Protein 3QCP (pdb70)

CATH classification: 3.40.30.10

Nearest PDB structures (foldseek):
  3qcp-assembly1_A  TM=1.002E+00  e=2.934E-68  Trypanosoma brucei
  3qd9-assembly2_B  TM=6.084E-01  e=2.570E-51  Trypanosoma brucei
  3qd9-assembly4_D  TM=6.142E-01  e=1.285E-50  Trypanosoma brucei
  3qd9-assembly3_C  TM=6.115E-01  e=1.629E-50  Trypanosoma brucei
  3qd9-assembly1_A  TM=6.079E-01  e=1.014E-50  Trypanosoma brucei

Structure (mmCIF, N/CA/C/O backbone):
data_3QCP
#
_entry.id   3QCP
#
_cell.length_a   112.373
_cell.length_b   61.399
_cell.length_c   74.655
_cell.angle_alpha   90.00
_cell.angle_beta   90.00
_cell.angle_gamma   90.00
#
_symmetry.space_group_name_H-M   'P 21 21 2'
#
loop_
_entity.id
_entity.type
_entity.pdbx_description
1 polymer 'QSOX from Trypanosoma brucei (TbQSOX)'
2 non-polymer 'FLAVIN-ADENINE DINUCLEOTIDE'
3 water water
#
loop_
_atom_site.group_PDB
_atom_site.id
_atom_site.type_symbol
_atom_site.label_atom_id
_atom_site.label_alt_id
_atom_site.label_comp_id
_atom_site.label_asym_id
_atom_site.label_entity_id
_atom_site.label_seq_id
_atom_site.pdbx_PDB_ins_code
_atom_site.Cartn_x
_atom_site.Cartn_y
_atom_site.Cartn_z
_atom_site.occupancy
_atom_site.B_iso_or_equiv
_atom_site.auth_seq_id
_atom_site.auth_comp_id
_atom_site.auth_asym_id
_atom_site.auth_atom_id
_atom_site.pdbx_PDB_model_num
ATOM 1 N N . PRO A 1 14 ? 30.068 -43.603 -4.687 1.00 87.53 29 PRO A N 1
ATOM 2 C CA . PRO A 1 14 ? 29.728 -42.176 -4.630 1.00 87.29 29 PRO A CA 1
ATOM 3 C C . PRO A 1 14 ? 29.919 -41.611 -3.225 1.00 79.45 29 PRO A C 1
ATOM 4 O O . PRO A 1 14 ? 28.993 -41.660 -2.408 1.00 75.17 29 PRO A O 1
ATOM 8 N N . ARG A 1 15 ? 31.115 -41.098 -2.948 1.00 67.62 30 ARG A N 1
ATOM 9 C CA . ARG A 1 15 ? 31.414 -40.502 -1.650 1.00 51.56 30 ARG A CA 1
ATOM 10 C C . ARG A 1 15 ? 31.231 -38.997 -1.707 1.00 39.78 30 ARG A C 1
ATOM 11 O O . ARG A 1 15 ? 31.716 -38.354 -2.631 1.00 42.96 30 ARG A O 1
ATOM 19 N N . PRO A 1 16 ? 30.528 -38.433 -0.719 1.00 35.23 31 PRO A N 1
ATOM 20 C CA . PRO A 1 16 ? 30.325 -36.981 -0.614 1.00 40.11 31 PRO A CA 1
ATOM 21 C C . PRO A 1 16 ? 31.613 -36.206 -0.308 1.00 50.58 31 PRO A C 1
ATOM 22 O O . PRO A 1 16 ? 31.809 -35.101 -0.832 1.00 44.84 31 PRO A O 1
ATOM 26 N N . GLY A 1 17 ? 32.490 -36.775 0.513 1.00 56.83 32 GLY A N 1
ATOM 27 C CA . GLY A 1 17 ? 33.739 -36.101 0.846 1.00 49.95 32 GLY A CA 1
ATOM 28 C C . GLY A 1 17 ? 33.543 -35.125 1.990 1.00 44.58 32 GLY A C 1
ATOM 29 O O . GLY A 1 17 ? 32.582 -35.229 2.736 1.00 53.35 32 GLY A O 1
ATOM 30 N N . LEU A 1 18 ? 34.477 -34.205 2.173 1.00 46.88 33 LEU A N 1
ATOM 31 C CA . LEU A 1 18 ? 34.362 -33.247 3.269 1.00 33.21 33 LEU A CA 1
ATOM 32 C C . LEU A 1 18 ? 33.771 -31.913 2.834 1.00 25.63 33 LEU A C 1
ATOM 33 O O . LEU A 1 18 ? 33.456 -31.074 3.668 1.00 41.13 33 LEU A O 1
ATOM 38 N N . PHE A 1 19 ? 33.692 -31.699 1.521 1.00 28.87 34 PHE A N 1
ATOM 39 C CA . PHE A 1 19 ? 33.171 -30.439 0.957 1.00 34.09 34 PHE A CA 1
ATOM 40 C C . PHE A 1 19 ? 31.769 -30.406 0.317 1.00 43.65 34 PHE A C 1
ATOM 41 O O . PHE A 1 19 ? 31.405 -29.412 -0.320 1.00 41.42 34 PHE A O 1
ATOM 49 N N . HIS A 1 20 ? 31.024 -31.506 0.421 1.00 41.60 35 HIS A N 1
ATOM 50 C CA . HIS A 1 20 ? 29.783 -31.657 -0.329 1.00 41.84 35 HIS A CA 1
ATOM 51 C C . HIS A 1 20 ? 28.782 -30.539 -0.070 1.00 40.01 35 HIS A C 1
ATOM 52 O O . HIS A 1 20 ? 28.003 -30.198 -0.941 1.00 37.85 35 HIS A O 1
ATOM 59 N N . LEU A 1 21 ? 28.805 -29.956 1.119 1.00 44.04 36 LEU A N 1
ATOM 60 C CA . LEU A 1 21 ? 27.896 -28.848 1.403 1.00 39.85 36 LEU A CA 1
ATOM 61 C C . LEU A 1 21 ? 28.524 -27.460 1.237 1.00 40.11 36 LEU A C 1
ATOM 62 O O . LEU A 1 21 ? 27.893 -26.453 1.543 1.00 44.20 36 LEU A O 1
ATOM 67 N N . ASP A 1 22 ? 29.771 -27.400 0.783 1.00 30.81 37 ASP A N 1
ATOM 68 C CA . ASP A 1 22 ? 30.493 -26.148 0.789 1.00 28.59 37 ASP A CA 1
ATOM 69 C C . ASP A 1 22 ? 30.710 -25.675 -0.648 1.00 36.07 37 ASP A C 1
ATOM 70 O O . ASP A 1 22 ? 31.607 -26.166 -1.367 1.00 36.70 37 ASP A O 1
ATOM 75 N N . SER A 1 23 ? 29.934 -24.671 -1.042 1.00 32.59 38 SER A N 1
ATOM 76 C CA . SER A 1 23 ? 29.929 -24.217 -2.424 1.00 33.26 38 SER A CA 1
ATOM 77 C C . SER A 1 23 ? 31.177 -23.394 -2.775 1.00 31.04 38 SER A C 1
ATOM 78 O O . SER A 1 23 ? 31.434 -23.115 -3.944 1.00 39.17 38 SER A O 1
ATOM 81 N N . SER A 1 24 ? 31.968 -23.042 -1.768 1.00 29.76 39 SER A N 1
ATOM 82 C CA . SER A 1 24 ? 33.206 -22.295 -1.997 1.00 31.41 39 SER A CA 1
ATOM 83 C C . SER A 1 24 ? 34.380 -23.155 -2.494 1.00 33.79 39 SER A C 1
ATOM 84 O O . SER A 1 24 ? 35.369 -22.615 -2.993 1.00 33.48 39 SER A O 1
ATOM 87 N N . VAL A 1 25 ? 34.268 -24.475 -2.334 1.00 29.01 40 VAL A N 1
ATOM 88 C CA . VAL A 1 25 ? 35.329 -25.420 -2.677 1.00 25.26 40 VAL A CA 1
ATOM 89 C C . VAL A 1 25 ? 34.930 -26.329 -3.851 1.00 37.68 40 VAL A C 1
ATOM 90 O O . VAL A 1 25 ? 33.868 -26.948 -3.853 1.00 33.06 40 VAL A O 1
ATOM 94 N N . VAL A 1 26 ? 35.780 -26.401 -4.862 1.00 31.74 41 VAL A N 1
ATOM 95 C CA . VAL A 1 26 ? 35.439 -27.194 -6.022 1.00 31.80 41 VAL A CA 1
ATOM 96 C C . VAL A 1 26 ? 35.932 -28.612 -5.812 1.00 31.67 41 VAL A C 1
ATOM 97 O O . VAL A 1 26 ? 37.110 -28.821 -5.518 1.00 31.59 41 VAL A O 1
ATOM 101 N N . ASP A 1 27 ? 35.030 -29.581 -5.928 1.00 28.81 42 ASP A N 1
ATOM 102 C CA . ASP A 1 27 ? 35.412 -30.982 -5.853 1.00 35.34 42 ASP A CA 1
ATOM 103 C C . ASP A 1 27 ? 36.008 -31.416 -7.192 1.00 35.15 42 ASP A C 1
ATOM 104 O O . ASP A 1 27 ? 35.382 -31.251 -8.232 1.00 40.13 42 ASP A O 1
ATOM 109 N N . LEU A 1 28 ? 37.220 -31.960 -7.164 1.00 36.54 43 LEU A N 1
ATOM 110 C CA . LEU A 1 28 ? 37.878 -32.446 -8.390 1.00 39.41 43 LEU A CA 1
ATOM 111 C C . LEU A 1 28 ? 37.889 -33.964 -8.472 1.00 38.27 43 LEU A C 1
ATOM 112 O O . LEU A 1 28 ? 38.133 -3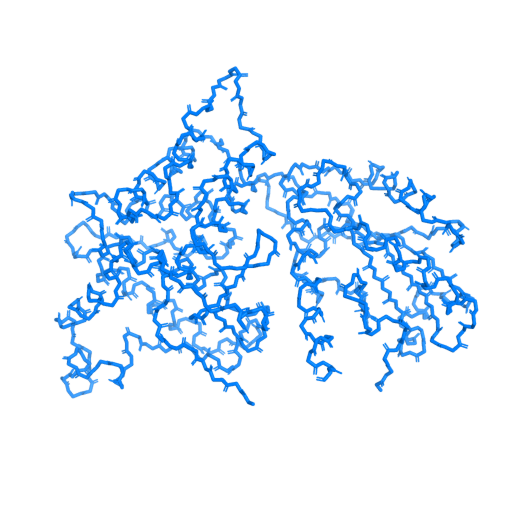4.649 -7.478 1.00 37.37 43 LEU A O 1
ATOM 117 N N . SER A 1 29 ? 37.492 -34.487 -9.626 1.00 44.13 44 SER A N 1
ATOM 118 C CA . SER A 1 29 ? 37.658 -35.908 -9.922 1.00 49.96 44 SER A CA 1
ATOM 119 C C . SER A 1 29 ? 38.831 -36.138 -10.868 1.00 47.76 44 SER A C 1
ATOM 120 O O . SER A 1 29 ? 39.067 -37.258 -11.324 1.00 53.18 44 SER A O 1
ATOM 123 N N . GLY A 1 30 ? 39.539 -35.067 -11.208 1.00 46.38 45 GLY A N 1
ATOM 124 C CA . GLY A 1 30 ? 40.567 -35.186 -12.218 1.00 36.06 45 GLY A CA 1
ATOM 125 C C . GLY A 1 30 ? 41.513 -34.018 -12.355 1.00 46.69 45 GLY A C 1
ATOM 126 O O . GLY A 1 30 ? 41.404 -33.023 -11.645 1.00 48.99 45 GLY A O 1
ATOM 127 N N . ASP A 1 31 ? 42.444 -34.184 -13.292 1.00 49.83 46 ASP A N 1
ATOM 128 C CA . ASP A 1 31 ? 43.565 -33.300 -13.562 1.00 48.26 46 ASP A CA 1
ATOM 129 C C . ASP A 1 31 ? 43.304 -32.285 -14.672 1.00 42.76 46 ASP A C 1
ATOM 130 O O . ASP A 1 31 ? 44.056 -31.332 -14.852 1.00 49.60 46 ASP A O 1
ATOM 135 N N . ASP A 1 32 ? 42.240 -32.486 -15.425 1.00 45.61 47 ASP A N 1
ATOM 136 C CA . ASP A 1 32 ? 42.015 -31.671 -16.601 1.00 46.41 47 ASP A CA 1
ATOM 137 C C . ASP A 1 32 ? 40.992 -30.597 -16.261 1.00 40.90 47 ASP A C 1
ATOM 138 O O . ASP A 1 32 ? 39.805 -30.879 -16.115 1.00 41.32 47 ASP A O 1
ATOM 143 N N . PHE A 1 33 ? 41.470 -29.361 -16.158 1.00 38.93 48 PHE A N 1
ATOM 144 C CA . PHE A 1 33 ? 40.682 -28.274 -15.604 1.00 41.05 48 PHE A CA 1
ATOM 145 C C . PHE A 1 33 ? 39.672 -27.717 -16.584 1.00 48.32 48 PHE A C 1
ATOM 146 O O . PHE A 1 33 ? 38.809 -26.930 -16.198 1.00 54.91 48 PHE A O 1
ATOM 154 N N . SER A 1 34 ? 39.763 -28.137 -17.843 1.00 49.91 49 SER A N 1
ATOM 155 C CA . SER A 1 34 ? 38.776 -27.731 -18.838 1.00 50.95 49 SER A CA 1
ATOM 156 C C . SER A 1 34 ? 37.459 -28.473 -18.621 1.00 48.29 49 SER A C 1
ATOM 157 O O . SER A 1 34 ? 36.424 -28.065 -19.129 1.00 58.68 49 SER A O 1
ATOM 160 N N . ARG A 1 35 ? 37.498 -29.562 -17.858 1.00 47.67 50 ARG A N 1
ATOM 161 C CA . ARG A 1 35 ? 36.274 -30.259 -17.461 1.00 46.57 50 ARG A CA 1
ATOM 162 C C . ARG A 1 35 ? 35.576 -29.571 -16.275 1.00 45.94 50 ARG A C 1
ATOM 163 O O . ARG A 1 35 ? 34.400 -29.824 -16.008 1.00 45.85 50 ARG A O 1
ATOM 171 N N . VAL A 1 36 ? 36.312 -28.734 -15.543 1.00 45.61 51 VAL A N 1
ATOM 172 C CA . VAL A 1 36 ? 35.709 -27.926 -14.487 1.00 39.78 51 VAL A CA 1
ATOM 173 C C . VAL A 1 36 ? 34.933 -26.793 -15.159 1.00 44.87 51 VAL A C 1
ATOM 174 O O . VAL A 1 36 ? 33.752 -26.565 -14.853 1.00 41.14 51 VAL A O 1
ATOM 178 N N . HIS A 1 37 ? 35.599 -26.129 -16.112 1.00 39.19 52 HIS A N 1
ATOM 179 C CA . HIS A 1 37 ? 35.029 -25.008 -16.848 1.00 41.44 52 HIS A CA 1
ATOM 180 C C . HIS A 1 37 ? 36.052 -24.566 -17.903 1.00 44.99 52 HIS A C 1
ATOM 181 O O . HIS A 1 37 ? 37.261 -24.735 -17.725 1.00 45.01 52 HIS A O 1
ATOM 188 N N . ARG A 1 38 ? 35.579 -23.944 -18.975 1.00 41.32 53 ARG A N 1
ATOM 189 C CA . ARG A 1 38 ? 36.435 -23.718 -20.134 1.00 51.21 53 ARG A CA 1
ATOM 190 C C . ARG A 1 38 ? 37.483 -22.635 -19.855 1.00 45.20 53 ARG A C 1
ATOM 191 O O . ARG A 1 38 ? 38.542 -22.602 -20.482 1.00 43.26 53 ARG A O 1
ATOM 199 N N . VAL A 1 39 ? 37.183 -21.765 -18.900 1.00 36.53 54 VAL A N 1
ATOM 200 C CA . VAL A 1 39 ? 38.115 -20.738 -18.469 1.00 32.91 54 VAL A CA 1
ATOM 201 C C . VAL A 1 39 ? 39.027 -21.232 -17.323 1.00 30.49 54 VAL A C 1
ATOM 202 O O . VAL A 1 39 ? 40.007 -20.589 -16.997 1.00 31.84 54 VAL A O 1
ATOM 206 N N . ALA A 1 40 ? 38.722 -22.382 -16.727 1.00 32.00 55 ALA A N 1
ATOM 207 C CA . ALA A 1 40 ? 39.517 -22.850 -15.581 1.00 34.91 55 ALA A CA 1
ATOM 208 C C . ALA A 1 40 ? 41.021 -22.980 -15.850 1.00 41.36 55 ALA A C 1
ATOM 209 O O . ALA A 1 40 ? 41.819 -22.614 -14.982 1.00 42.71 55 ALA A O 1
ATOM 211 N N . PRO A 1 41 ? 41.417 -23.504 -17.036 1.00 39.95 56 PRO A N 1
ATOM 212 C CA . PRO A 1 41 ? 42.865 -23.693 -17.277 1.00 35.88 56 PRO A CA 1
ATOM 213 C C . PRO A 1 41 ? 43.637 -22.377 -17.276 1.00 39.75 56 PRO A C 1
ATOM 214 O O . PRO A 1 41 ? 44.845 -22.387 -17.076 1.00 45.36 56 PRO A O 1
ATOM 218 N N . LEU A 1 42 ? 42.949 -21.255 -17.468 1.00 39.21 57 LEU A N 1
ATOM 219 C CA . LEU A 1 42 ? 43.612 -19.948 -17.477 1.00 35.56 57 LEU A CA 1
ATOM 220 C C . LEU A 1 42 ? 43.879 -19.399 -16.077 1.00 38.58 57 LEU A C 1
ATOM 221 O O . LEU A 1 42 ? 44.516 -18.360 -15.927 1.00 34.40 57 LEU A O 1
ATOM 226 N N . CYS A 1 43 ? 43.377 -20.077 -15.050 1.00 36.62 58 CYS A N 1
ATOM 227 C CA . CYS A 1 43 ? 43.371 -19.488 -13.716 1.00 34.46 58 CYS A CA 1
ATOM 228 C C . CYS A 1 43 ? 44.104 -20.362 -12.713 1.00 34.03 58 CYS A C 1
ATOM 229 O O . CYS A 1 43 ? 44.243 -21.570 -12.923 1.00 31.11 58 CYS A O 1
ATOM 232 N N . PRO A 1 44 ? 44.606 -19.738 -11.639 1.00 26.81 59 PRO A N 1
ATOM 233 C CA . PRO A 1 44 ? 45.303 -20.403 -10.532 1.00 31.62 59 PRO A CA 1
ATOM 234 C C . PRO A 1 44 ? 44.374 -21.125 -9.559 1.00 30.11 59 PRO A C 1
ATOM 235 O O . PRO A 1 44 ? 43.289 -20.625 -9.195 1.00 29.49 59 PRO A O 1
ATOM 239 N N . TRP A 1 45 ? 44.830 -22.291 -9.114 1.00 31.57 60 TRP A N 1
ATOM 240 C CA . TRP A 1 45 ? 44.063 -23.151 -8.216 1.00 27.10 60 TRP A CA 1
ATOM 241 C C . TRP A 1 45 ? 44.854 -23.546 -6.977 1.00 30.34 60 TRP A C 1
ATOM 242 O O . TRP A 1 45 ? 46.026 -23.948 -7.071 1.00 28.36 60 TRP A O 1
ATOM 253 N N . ILE A 1 46 ? 44.222 -23.408 -5.815 1.00 28.06 61 ILE A N 1
ATOM 254 C CA . ILE A 1 46 ? 44.781 -23.960 -4.588 1.00 33.57 61 ILE A CA 1
ATOM 255 C C . ILE A 1 46 ? 44.019 -25.244 -4.260 1.00 37.31 61 ILE A C 1
ATOM 256 O O . ILE A 1 46 ? 42.808 -25.224 -4.047 1.00 32.74 61 ILE A O 1
ATOM 261 N N . VAL A 1 47 ? 44.733 -26.368 -4.294 1.00 35.72 62 VAL A N 1
ATOM 262 C CA . VAL A 1 47 ? 44.102 -27.675 -4.202 1.00 28.28 62 VAL A CA 1
ATOM 263 C C . VAL A 1 47 ? 44.454 -28.474 -2.956 1.00 36.97 62 VAL A C 1
ATOM 264 O O . VAL A 1 47 ? 45.634 -28.755 -2.700 1.00 32.35 62 VAL A O 1
ATOM 268 N N . LEU A 1 48 ? 43.425 -28.874 -2.202 1.00 33.20 63 LEU A N 1
ATOM 269 C CA . LEU A 1 48 ? 43.636 -29.707 -1.022 1.00 20.60 63 LEU A CA 1
ATOM 270 C C . LEU A 1 48 ? 43.406 -31.174 -1.371 1.00 29.94 63 LEU A C 1
ATOM 271 O O . LEU A 1 48 ? 42.301 -31.552 -1.770 1.00 31.16 63 LEU A O 1
ATOM 276 N N . PHE A 1 49 ? 44.459 -31.985 -1.291 1.00 32.74 64 PHE A N 1
ATOM 277 C CA . PHE A 1 49 ? 44.309 -33.433 -1.386 1.00 25.68 64 PHE A CA 1
ATOM 278 C C . PHE A 1 49 ? 44.092 -33.913 0.041 1.00 32.55 64 PHE A C 1
ATOM 279 O O . PHE A 1 49 ? 44.824 -33.538 0.947 1.00 32.78 64 PHE A O 1
ATOM 287 N N . TYR A 1 50 ? 43.080 -34.737 0.239 1.00 34.50 65 TYR A N 1
ATOM 288 C CA . TYR A 1 50 ? 42.719 -35.184 1.567 1.00 28.19 65 TYR A CA 1
ATOM 289 C C . TYR A 1 50 ? 42.114 -36.573 1.477 1.00 30.25 65 TYR A C 1
ATOM 290 O O . TYR A 1 50 ? 41.994 -37.165 0.393 1.00 39.39 65 TYR A O 1
ATOM 299 N N . ASN A 1 51 ? 41.707 -37.100 2.617 1.00 23.67 66 ASN A N 1
ATOM 300 C CA . ASN A 1 51 ? 40.972 -38.358 2.602 1.00 25.29 66 ASN A CA 1
ATOM 301 C C . ASN A 1 51 ? 39.793 -38.112 3.515 1.00 30.76 66 ASN A C 1
ATOM 302 O O . ASN A 1 51 ? 39.973 -37.515 4.581 1.00 33.71 66 ASN A O 1
ATOM 307 N N . ASP A 1 52 ? 38.592 -38.518 3.098 1.00 31.87 67 ASP A N 1
ATOM 308 C CA . ASP A 1 52 ? 37.383 -38.236 3.888 1.00 35.96 67 ASP A CA 1
ATOM 309 C C . ASP A 1 52 ? 37.310 -38.995 5.216 1.00 34.75 67 ASP A C 1
ATOM 310 O O . ASP A 1 52 ? 36.492 -38.663 6.063 1.00 37.21 67 ASP A O 1
ATOM 315 N N . GLY A 1 53 ? 38.167 -40.001 5.395 1.00 32.83 68 GLY A N 1
ATOM 316 C CA . GLY A 1 53 ? 38.250 -40.730 6.657 1.00 38.28 68 GLY A CA 1
ATOM 317 C C . GLY A 1 53 ? 39.400 -40.283 7.566 1.00 31.94 68 GLY A C 1
ATOM 318 O O . GLY A 1 53 ? 39.678 -40.903 8.595 1.00 34.69 68 GLY A O 1
ATOM 319 N N . CYS A 1 54 ? 40.047 -39.186 7.193 1.00 28.42 69 CYS A N 1
ATOM 320 C CA . CYS A 1 54 ? 41.245 -38.694 7.881 1.00 33.31 69 CYS A CA 1
ATOM 321 C C . CYS A 1 54 ? 40.892 -37.595 8.873 1.00 28.60 69 CYS A C 1
ATOM 322 O O . CYS A 1 54 ? 40.467 -36.513 8.469 1.00 34.94 69 CYS A O 1
ATOM 325 N N . GLY A 1 55 ? 41.069 -37.861 10.165 1.00 30.19 70 GLY A N 1
ATOM 326 C CA . GLY A 1 55 ? 40.726 -36.889 11.201 1.00 31.63 70 GLY A CA 1
ATOM 327 C C . GLY A 1 55 ? 41.466 -35.554 11.106 1.00 39.39 70 GLY A C 1
ATOM 328 O O . GLY A 1 55 ? 40.874 -34.488 11.296 1.00 39.49 70 GLY A O 1
ATOM 329 N N . ALA A 1 56 ? 42.769 -35.604 10.835 1.00 28.25 71 ALA A N 1
ATOM 330 C CA . ALA A 1 56 ? 43.542 -34.385 10.589 1.00 32.90 71 ALA A CA 1
ATOM 331 C C . ALA A 1 56 ? 42.967 -33.601 9.419 1.00 26.48 71 ALA A C 1
ATOM 332 O O . ALA A 1 56 ? 42.869 -32.384 9.460 1.00 35.29 71 ALA A O 1
ATOM 334 N N . CYS A 1 57 ? 42.583 -34.306 8.364 1.00 36.59 72 CYS A N 1
ATOM 335 C CA . CYS A 1 57 ? 41.973 -33.651 7.203 1.00 33.36 72 CYS A CA 1
ATOM 336 C C . CYS A 1 57 ? 40.610 -33.055 7.538 1.00 40.41 72 CYS A C 1
ATOM 337 O O . CYS A 1 57 ? 40.285 -31.949 7.098 1.00 38.98 72 CYS A O 1
ATOM 340 N N . ARG A 1 58 ? 39.816 -33.803 8.309 1.00 40.68 73 ARG A N 1
ATOM 341 C CA . ARG A 1 58 ? 38.517 -33.343 8.789 1.00 37.93 73 ARG A CA 1
ATOM 342 C C . ARG A 1 58 ? 38.693 -32.013 9.537 1.00 44.48 73 ARG A C 1
ATOM 343 O O . ARG A 1 58 ? 37.959 -31.054 9.295 1.00 39.76 73 ARG A O 1
ATOM 351 N N . ARG A 1 59 ? 39.689 -31.939 10.417 1.00 40.63 74 ARG A N 1
ATOM 352 C CA . ARG A 1 59 ? 39.918 -30.720 11.201 1.00 34.49 74 ARG A CA 1
ATOM 353 C C . ARG A 1 59 ? 40.400 -29.554 10.329 1.00 39.10 74 ARG A C 1
ATOM 354 O O . ARG A 1 59 ? 39.950 -28.419 10.499 1.00 39.95 74 ARG A O 1
ATOM 362 N N . TYR A 1 60 ? 41.305 -29.836 9.389 1.00 31.39 75 TYR A N 1
ATOM 363 C CA . TYR A 1 60 ? 41.849 -28.794 8.540 1.00 25.41 75 TYR A CA 1
ATOM 364 C C . TYR A 1 60 ? 40.849 -28.281 7.481 1.00 40.08 75 TYR A C 1
ATOM 365 O O . TYR A 1 60 ? 40.867 -27.092 7.134 1.00 34.77 75 TYR A O 1
ATOM 374 N N . ALA A 1 61 ? 39.983 -29.170 6.987 1.00 37.34 76 ALA A N 1
ATOM 375 C CA . ALA A 1 61 ? 38.941 -28.798 6.028 1.00 39.67 76 ALA A CA 1
ATOM 376 C C . ALA A 1 61 ? 38.173 -27.554 6.486 1.00 35.60 76 ALA A C 1
ATOM 377 O O . ALA A 1 61 ? 37.813 -26.697 5.686 1.00 32.66 76 ALA A O 1
ATOM 379 N N . SER A 1 62 ? 37.927 -27.457 7.780 1.00 27.96 77 SER A N 1
ATOM 380 C CA . SER A 1 62 ? 37.333 -26.247 8.337 1.00 35.31 77 SER A CA 1
ATOM 381 C C . SER A 1 62 ? 38.149 -24.974 8.032 1.00 34.44 77 SER A C 1
ATOM 382 O O . SER A 1 62 ? 37.597 -23.967 7.610 1.00 45.69 77 SER A O 1
ATOM 385 N N . THR A 1 63 ? 39.461 -25.017 8.252 1.00 37.52 78 THR A N 1
ATOM 386 C CA . THR A 1 63 ? 40.329 -23.879 7.929 1.00 23.06 78 THR A CA 1
ATOM 387 C C . THR A 1 63 ? 40.301 -23.619 6.424 1.00 25.53 78 THR A C 1
ATOM 388 O O . THR A 1 63 ? 40.119 -22.483 5.974 1.00 30.92 78 THR A O 1
ATOM 392 N N . PHE A 1 64 ? 40.434 -24.684 5.642 1.00 26.34 79 PHE A N 1
ATOM 393 C CA . PHE A 1 64 ? 40.463 -24.549 4.188 1.00 27.69 79 PHE A CA 1
ATOM 394 C C . PHE A 1 64 ? 39.176 -23.920 3.666 1.00 31.79 79 PHE A C 1
ATOM 395 O O . PHE A 1 64 ? 39.191 -23.107 2.737 1.00 31.13 79 PHE A O 1
ATOM 403 N N . SER A 1 65 ? 38.066 -24.308 4.282 1.00 30.90 80 SER A N 1
ATOM 404 C CA . SER A 1 65 ? 36.751 -23.818 3.908 1.00 30.17 80 SER A CA 1
ATOM 405 C C . SER A 1 65 ? 36.560 -22.353 4.306 1.00 27.64 80 SER A C 1
ATOM 406 O O . SER A 1 65 ? 36.011 -21.550 3.549 1.00 30.84 80 SER A O 1
ATOM 409 N N . LYS A 1 66 ? 37.040 -21.992 5.482 1.00 29.48 81 LYS A N 1
ATOM 410 C CA . LYS A 1 66 ? 37.030 -20.579 5.869 1.00 39.55 81 LYS A CA 1
ATOM 411 C C . LYS A 1 66 ? 37.834 -19.731 4.865 1.00 40.90 81 LYS A C 1
ATOM 412 O O . LYS A 1 66 ? 37.396 -18.668 4.431 1.00 36.66 81 LYS A O 1
ATOM 418 N N . PHE A 1 67 ? 39.013 -20.217 4.490 1.00 37.35 82 PHE A N 1
ATOM 419 C CA . PHE A 1 67 ? 39.823 -19.539 3.488 1.00 28.98 82 PHE A CA 1
ATOM 420 C C . PHE A 1 67 ? 39.121 -19.410 2.134 1.00 31.19 82 PHE A C 1
ATOM 421 O O . PHE A 1 67 ? 39.072 -18.318 1.567 1.00 36.82 82 PHE A O 1
ATOM 429 N N . ALA A 1 68 ? 38.591 -20.521 1.614 1.00 30.41 83 ALA A N 1
ATOM 430 C CA . ALA A 1 68 ? 37.823 -20.516 0.358 1.00 26.15 83 ALA A CA 1
ATOM 431 C C . ALA A 1 68 ? 36.695 -19.488 0.376 1.00 31.70 83 ALA A C 1
ATOM 432 O O . ALA A 1 68 ? 36.394 -18.849 -0.648 1.00 31.80 83 ALA A O 1
ATOM 434 N N . GLY A 1 69 ? 36.059 -19.349 1.537 1.00 32.72 84 GLY A N 1
ATOM 435 C CA . GLY A 1 69 ? 34.963 -18.415 1.695 1.00 27.06 84 GLY A CA 1
ATOM 436 C C . GLY A 1 69 ? 35.406 -16.990 1.464 1.00 28.93 84 GLY A C 1
ATOM 437 O O . GLY A 1 69 ? 34.585 -16.121 1.190 1.00 35.75 84 GLY A O 1
ATOM 438 N N . GLY A 1 70 ? 36.710 -16.752 1.573 1.00 26.18 85 GLY A N 1
ATOM 439 C CA . GLY A 1 70 ? 37.274 -15.429 1.368 1.00 25.92 85 GLY A CA 1
ATOM 440 C C . GLY A 1 70 ? 37.657 -15.142 -0.072 1.00 30.88 85 GLY A C 1
ATOM 441 O O . GLY A 1 70 ? 38.192 -14.078 -0.358 1.00 39.72 85 GLY A O 1
ATOM 442 N N . LEU A 1 71 ? 37.413 -16.113 -0.959 1.00 32.19 86 LEU A N 1
ATOM 443 C CA . LEU A 1 71 ? 37.655 -16.012 -2.411 1.00 33.27 86 LEU A CA 1
ATOM 444 C C . LEU A 1 71 ? 36.390 -15.596 -3.180 1.00 38.76 86 LEU A C 1
ATOM 445 O O . LEU A 1 71 ? 36.208 -15.932 -4.353 1.00 38.87 86 LEU A O 1
ATOM 450 N N . LYS A 1 72 ? 35.442 -15.079 -2.420 1.00 40.07 87 LYS A N 1
ATOM 451 C CA . LYS A 1 72 ? 34.151 -14.583 -2.888 1.00 43.42 87 LYS A CA 1
ATOM 452 C C . LYS A 1 72 ? 33.962 -13.061 -3.076 1.00 43.86 87 LYS A C 1
ATOM 453 O O . LYS A 1 72 ? 32.833 -12.583 -3.027 1.00 39.64 87 LYS A O 1
ATOM 459 N N . VAL A 1 73 ? 35.030 -12.275 -3.114 1.00 42.54 88 VAL A N 1
ATOM 460 C CA . VAL A 1 73 ? 34.856 -10.841 -3.377 1.00 45.90 88 VAL A CA 1
ATOM 461 C C . VAL A 1 73 ? 34.363 -10.570 -4.815 1.00 42.86 88 VAL A C 1
ATOM 462 O O . VAL A 1 73 ? 34.924 -11.081 -5.787 1.00 40.75 88 VAL A O 1
ATOM 466 N N . GLU A 1 74 ? 33.316 -9.758 -4.938 1.00 45.54 89 GLU A N 1
ATOM 467 C CA . GLU A 1 74 ? 32.632 -9.554 -6.222 1.00 49.67 89 GLU A CA 1
ATOM 468 C C . GLU A 1 74 ? 33.435 -8.736 -7.244 1.00 42.78 89 GLU A C 1
ATOM 469 O O . GLU A 1 74 ? 33.426 -9.039 -8.440 1.00 36.62 89 GLU A O 1
ATOM 475 N N . HIS A 1 75 ? 34.081 -7.665 -6.798 1.00 47.10 90 HIS A N 1
ATOM 476 C CA . HIS A 1 75 ? 35.080 -7.046 -7.652 1.00 58.95 90 HIS A CA 1
ATOM 477 C C . HIS A 1 75 ? 36.358 -6.894 -6.846 1.00 61.41 90 HIS A C 1
ATOM 478 O O . HIS A 1 75 ? 36.509 -5.939 -6.084 1.00 56.68 90 HIS A O 1
ATOM 485 N N . GLY A 1 76 ? 37.307 -7.799 -7.077 1.00 68.41 91 GLY A N 1
ATOM 486 C CA . GLY A 1 76 ? 38.535 -7.783 -6.310 1.00 74.46 91 GLY A CA 1
ATOM 487 C C . GLY A 1 76 ? 39.583 -6.869 -6.902 1.00 73.15 91 GLY A C 1
ATOM 488 O O . GLY A 1 76 ? 39.805 -6.853 -8.114 1.00 74.07 91 GLY A O 1
ATOM 489 N N . LYS A 1 77 ? 40.244 -6.123 -6.031 1.00 75.52 92 LYS A N 1
ATOM 490 C CA . LYS A 1 77 ? 41.447 -5.398 -6.382 1.00 77.96 92 LYS A CA 1
ATOM 491 C C . LYS A 1 77 ? 42.613 -6.364 -6.234 1.00 69.62 92 LYS A C 1
ATOM 492 O O . LYS A 1 77 ? 43.512 -6.457 -7.078 1.00 68.37 92 LYS A O 1
ATOM 498 N N . ASP A 1 78 ? 42.547 -7.106 -5.139 1.00 58.45 93 ASP A N 1
ATOM 499 C CA . ASP A 1 78 ? 43.587 -8.018 -4.704 1.00 47.65 93 ASP A CA 1
ATOM 500 C C . ASP A 1 78 ? 43.677 -9.249 -5.616 1.00 55.04 93 ASP A C 1
ATOM 501 O O . ASP A 1 78 ? 42.687 -9.955 -5.840 1.00 54.75 93 ASP A O 1
ATOM 506 N N . ALA A 1 79 ? 44.880 -9.493 -6.132 1.00 49.01 94 ALA A N 1
ATOM 507 C CA . ALA A 1 79 ? 45.147 -10.578 -7.073 1.00 46.70 94 ALA A CA 1
ATOM 508 C C . ALA A 1 79 ? 44.914 -11.962 -6.487 1.00 39.37 94 ALA A C 1
ATOM 509 O O . ALA A 1 79 ? 44.877 -12.950 -7.217 1.00 39.98 94 ALA A O 1
ATOM 511 N N . LEU A 1 80 ? 44.798 -12.044 -5.167 1.00 36.30 95 LEU A N 1
ATOM 512 C CA . LEU A 1 80 ? 44.397 -13.290 -4.533 1.00 39.98 95 LEU A CA 1
ATOM 513 C C . LEU A 1 80 ? 43.052 -13.761 -5.115 1.00 36.01 95 LEU A C 1
ATOM 514 O O . LEU A 1 80 ? 42.814 -14.951 -5.263 1.00 30.69 95 LEU A O 1
ATOM 519 N N . GLN A 1 81 ? 42.195 -12.802 -5.461 1.00 34.28 96 GLN A N 1
ATOM 520 C CA . GLN A 1 81 ? 40.818 -13.075 -5.882 1.00 31.25 96 GLN A CA 1
ATOM 521 C C . GLN A 1 81 ? 40.698 -13.851 -7.190 1.00 38.80 96 GLN A C 1
ATOM 522 O O . GLN A 1 81 ? 39.639 -14.393 -7.489 1.00 31.24 96 GLN A O 1
ATOM 528 N N . ILE A 1 82 ? 41.774 -13.920 -7.971 1.00 34.49 97 ILE A N 1
ATOM 529 C CA . ILE A 1 82 ? 41.733 -14.765 -9.158 1.00 31.78 97 ILE A CA 1
ATOM 530 C C . ILE A 1 82 ? 41.943 -16.240 -8.846 1.00 31.72 97 ILE A C 1
ATOM 531 O O . ILE A 1 82 ? 41.730 -17.094 -9.717 1.00 31.11 97 ILE A O 1
ATOM 536 N N . ALA A 1 83 ? 42.335 -16.553 -7.612 1.00 28.64 98 ALA A N 1
ATOM 537 C CA . ALA A 1 83 ? 42.501 -17.957 -7.234 1.00 36.82 98 ALA A CA 1
ATOM 538 C C . ALA A 1 83 ? 41.147 -18.607 -6.956 1.00 34.84 98 ALA A C 1
ATOM 539 O O . ALA A 1 83 ? 40.183 -17.926 -6.669 1.00 29.52 98 ALA A O 1
ATOM 541 N N . THR A 1 84 ? 41.062 -19.926 -7.059 1.00 32.09 99 THR A N 1
ATOM 542 C CA . THR A 1 84 ? 39.920 -20.605 -6.476 1.00 32.22 99 THR A CA 1
ATOM 543 C C . THR A 1 84 ? 40.319 -21.891 -5.760 1.00 33.16 99 THR A C 1
ATOM 544 O O . THR A 1 84 ? 41.319 -22.526 -6.114 1.00 34.31 99 THR A O 1
ATOM 548 N N . ALA A 1 85 ? 39.587 -22.215 -4.695 1.00 25.67 100 ALA A N 1
ATOM 549 C CA . ALA A 1 85 ? 39.903 -23.382 -3.868 1.00 27.15 100 ALA A CA 1
ATOM 550 C C . ALA A 1 85 ? 39.229 -24.616 -4.452 1.00 31.92 100 ALA A C 1
ATOM 551 O O . ALA A 1 85 ? 38.129 -24.539 -5.000 1.00 30.71 100 ALA A O 1
ATOM 553 N N . ALA A 1 86 ? 39.916 -25.742 -4.345 1.00 25.63 101 ALA A N 1
ATOM 554 C CA . ALA A 1 86 ? 39.438 -27.017 -4.836 1.00 30.77 101 ALA A CA 1
ATOM 555 C C . ALA A 1 86 ? 40.008 -28.118 -3.958 1.00 28.06 101 ALA A C 1
ATOM 556 O O . ALA A 1 86 ? 40.926 -27.897 -3.172 1.00 28.83 101 ALA A O 1
ATOM 558 N N . ALA A 1 87 ? 39.435 -29.302 -4.076 1.00 25.65 102 ALA A N 1
ATOM 559 C CA . ALA A 1 87 ? 39.833 -30.398 -3.227 1.00 22.41 102 ALA A CA 1
ATOM 560 C C . ALA A 1 87 ? 39.675 -31.731 -3.946 1.00 28.03 102 ALA A C 1
ATOM 561 O O . ALA A 1 87 ? 38.804 -31.903 -4.800 1.00 30.15 102 ALA A O 1
ATOM 563 N N . VAL A 1 88 ? 40.536 -32.673 -3.596 1.00 27.83 103 VAL A N 1
ATOM 564 C CA . VAL A 1 88 ? 40.513 -33.994 -4.189 1.00 25.67 103 VAL A CA 1
ATOM 565 C C . VAL A 1 88 ? 40.390 -35.002 -3.067 1.00 35.83 103 VAL A C 1
ATOM 566 O O . VAL A 1 88 ? 41.295 -35.100 -2.227 1.00 33.04 103 VAL A O 1
ATOM 570 N N . ASN A 1 89 ? 39.316 -35.790 -3.075 1.00 34.85 104 ASN A N 1
ATOM 571 C CA . ASN A 1 89 ? 39.130 -36.771 -2.022 1.00 30.72 104 ASN A CA 1
ATOM 572 C C . ASN A 1 89 ? 39.796 -38.067 -2.447 1.00 35.94 104 ASN A C 1
ATOM 573 O O . ASN A 1 89 ? 39.289 -38.816 -3.284 1.00 41.09 104 ASN A O 1
ATOM 578 N N . CYS A 1 90 ? 40.923 -38.346 -1.806 1.00 35.19 105 CYS A N 1
ATOM 579 C CA . CYS A 1 90 ? 41.736 -39.504 -2.136 1.00 32.79 105 CYS A CA 1
ATOM 580 C C . CYS A 1 90 ? 41.047 -40.835 -1.832 1.00 39.87 105 CYS A C 1
ATOM 581 O O . CYS A 1 90 ? 41.487 -41.889 -2.304 1.00 40.05 105 CYS A O 1
ATOM 584 N N . ALA A 1 91 ? 39.962 -40.800 -1.061 1.00 40.18 106 ALA A N 1
ATOM 585 C CA . ALA A 1 91 ? 39.187 -42.024 -0.863 1.00 41.27 106 ALA A CA 1
ATOM 586 C C . ALA A 1 91 ? 38.404 -42.376 -2.134 1.00 38.17 106 ALA A C 1
ATOM 587 O O . ALA A 1 91 ? 38.281 -43.547 -2.469 1.00 47.47 106 ALA A O 1
ATOM 589 N N . SER A 1 92 ? 37.862 -41.367 -2.819 1.00 46.04 107 SER A N 1
ATOM 590 C CA . SER A 1 92 ? 37.250 -41.555 -4.148 1.00 41.69 107 SER A CA 1
ATOM 591 C C . SER A 1 92 ? 38.228 -41.568 -5.320 1.00 45.73 107 SER A C 1
ATOM 592 O O . SER A 1 92 ? 38.106 -42.421 -6.196 1.00 49.10 107 SER A O 1
ATOM 595 N N . GLU A 1 93 ? 39.161 -40.607 -5.380 1.00 33.12 108 GLU A N 1
ATOM 596 C CA . GLU A 1 93 ? 40.003 -40.543 -6.566 1.00 35.78 108 GLU A CA 1
ATOM 597 C C . GLU A 1 93 ? 41.386 -41.110 -6.283 1.00 43.97 108 GLU A C 1
ATOM 598 O O . GLU A 1 93 ? 42.337 -40.363 -6.046 1.00 38.60 108 GLU A O 1
ATOM 604 N N . VAL A 1 94 ? 41.531 -42.406 -6.516 1.00 47.69 109 VAL A N 1
ATOM 605 C CA . VAL A 1 94 ? 42.714 -43.133 -6.082 1.00 50.26 109 VAL A CA 1
ATOM 606 C C . VAL A 1 94 ? 43.842 -42.985 -7.089 1.00 50.59 109 VAL A C 1
ATOM 607 O O . VAL A 1 94 ? 44.999 -42.762 -6.721 1.00 47.38 109 VAL A O 1
ATOM 611 N N . ASP A 1 95 ? 43.486 -43.100 -8.364 1.00 48.97 110 ASP A N 1
ATOM 612 C CA . ASP A 1 95 ? 44.457 -43.020 -9.448 1.00 55.62 110 ASP A CA 1
ATOM 613 C C . ASP A 1 95 ? 45.065 -41.633 -9.505 1.00 49.89 110 ASP A C 1
ATOM 614 O O . ASP A 1 95 ? 46.259 -41.478 -9.767 1.00 47.84 110 ASP A O 1
ATOM 619 N N . LEU A 1 96 ? 44.222 -40.630 -9.272 1.00 44.67 111 LEU A N 1
ATOM 620 C CA . LEU A 1 96 ? 44.639 -39.236 -9.286 1.00 38.78 111 LEU A CA 1
ATOM 621 C C . LEU A 1 96 ? 45.648 -38.941 -8.183 1.00 40.08 111 LEU A C 1
ATOM 622 O O . LEU A 1 96 ? 46.657 -38.276 -8.416 1.00 37.96 111 LEU A O 1
ATOM 627 N N . CYS A 1 97 ? 45.364 -39.426 -6.978 1.00 40.24 112 CYS A N 1
ATOM 628 C CA . CYS A 1 97 ? 46.256 -39.208 -5.843 1.00 41.88 112 CYS A CA 1
ATOM 629 C C . CYS A 1 97 ? 47.567 -39.982 -5.993 1.00 36.10 112 CYS A C 1
ATOM 630 O O . CYS A 1 97 ? 48.624 -39.497 -5.610 1.00 39.97 112 CYS A O 1
ATOM 633 N N . ARG A 1 98 ? 47.506 -41.182 -6.557 1.00 41.09 113 ARG A N 1
ATOM 634 C CA . ARG A 1 98 ? 48.746 -41.897 -6.856 1.00 48.20 113 ARG A CA 1
ATOM 635 C C . ARG A 1 98 ? 49.581 -41.131 -7.881 1.00 39.41 113 ARG A C 1
ATOM 636 O O . ARG A 1 98 ? 50.780 -41.034 -7.750 1.00 44.51 113 ARG A O 1
ATOM 644 N N . LYS A 1 99 ? 48.930 -40.562 -8.886 1.00 47.93 114 LYS A N 1
ATOM 645 C CA . LYS A 1 99 ? 49.614 -39.773 -9.904 1.00 49.49 114 LYS A CA 1
ATOM 646 C C . LYS A 1 99 ? 50.404 -38.614 -9.289 1.00 48.17 114 LYS A C 1
ATOM 647 O O . LYS A 1 99 ? 51.508 -38.296 -9.733 1.00 46.59 114 LYS A O 1
ATOM 653 N N . TYR A 1 100 ? 49.842 -38.002 -8.252 1.00 39.58 115 TYR A N 1
ATOM 654 C CA . TYR A 1 100 ? 50.506 -36.907 -7.550 1.00 36.32 115 TYR A CA 1
ATOM 655 C C . TYR A 1 100 ? 51.320 -37.388 -6.365 1.00 29.40 115 TYR A C 1
ATOM 656 O O . TYR A 1 100 ? 51.823 -36.592 -5.583 1.00 34.56 115 TYR A O 1
ATOM 665 N N . ASP A 1 101 ? 51.420 -38.703 -6.227 1.00 40.60 116 ASP A N 1
ATOM 666 C CA . ASP A 1 101 ? 52.189 -39.298 -5.145 1.00 44.68 116 ASP A CA 1
ATOM 667 C C . ASP A 1 101 ? 51.692 -38.881 -3.769 1.00 47.03 116 ASP A C 1
ATOM 668 O O . ASP A 1 101 ? 52.482 -38.664 -2.850 1.00 36.72 116 ASP A O 1
ATOM 673 N N . ILE A 1 102 ? 50.381 -38.749 -3.621 1.00 43.46 117 ILE A N 1
ATOM 674 C CA . ILE A 1 102 ? 49.867 -38.389 -2.325 1.00 36.85 117 ILE A CA 1
ATOM 675 C C . ILE A 1 102 ? 49.925 -39.643 -1.483 1.00 40.91 117 ILE A C 1
ATOM 676 O O . ILE A 1 102 ? 49.361 -40.668 -1.841 1.00 56.32 117 ILE A O 1
ATOM 681 N N . ASN A 1 103 ? 50.648 -39.578 -0.377 1.00 36.46 118 ASN A N 1
ATOM 682 C CA . ASN A 1 103 ? 50.617 -40.671 0.578 1.00 38.91 118 ASN A CA 1
ATOM 683 C C . ASN A 1 103 ? 49.971 -40.225 1.879 1.00 46.81 118 ASN A C 1
ATOM 684 O O . ASN A 1 103 ? 48.899 -40.695 2.244 1.00 62.05 118 ASN A O 1
ATOM 689 N N . PHE A 1 104 ? 50.636 -39.313 2.577 1.00 45.53 119 PHE A N 1
ATOM 690 C CA . PHE A 1 104 ? 50.079 -38.707 3.771 1.00 44.11 119 PHE A CA 1
ATOM 691 C C . PHE A 1 104 ? 49.275 -37.477 3.389 1.00 39.71 119 PHE A C 1
ATOM 692 O O . PHE A 1 104 ? 49.618 -36.773 2.451 1.00 35.52 119 PHE A O 1
ATOM 700 N N . VAL A 1 105 ? 48.186 -37.246 4.106 1.00 41.95 120 VAL A N 1
ATOM 701 C CA . VAL A 1 105 ? 47.322 -36.105 3.855 1.00 37.77 120 VAL A CA 1
ATOM 702 C C . VAL A 1 105 ? 47.085 -35.387 5.170 1.00 40.42 120 VAL A C 1
ATOM 703 O O . VAL A 1 105 ? 47.286 -35.965 6.233 1.00 44.24 120 VAL A O 1
ATOM 707 N N . PRO A 1 106 ? 46.659 -34.121 5.110 1.00 37.75 121 PRO A N 1
ATOM 708 C CA . PRO A 1 106 ? 46.369 -33.330 3.906 1.00 33.53 121 PRO A CA 1
ATOM 709 C C . PRO A 1 106 ? 47.639 -32.812 3.198 1.00 37.32 121 PRO A C 1
ATOM 710 O O . PRO A 1 106 ? 48.679 -32.719 3.848 1.00 38.77 121 PRO A O 1
ATOM 714 N N . ARG A 1 107 ? 47.542 -32.510 1.898 1.00 35.38 122 ARG A N 1
ATOM 715 C CA . ARG A 1 107 ? 48.613 -31.871 1.116 1.00 38.36 122 ARG A CA 1
ATOM 716 C C . ARG A 1 107 ? 47.987 -30.781 0.262 1.00 31.48 122 ARG A C 1
ATOM 717 O O . ARG A 1 107 ? 46.952 -31.014 -0.377 1.00 26.48 122 ARG A O 1
ATOM 725 N N . LEU A 1 108 ? 48.643 -29.621 0.230 1.00 23.29 123 LEU A N 1
ATOM 726 C CA . LEU A 1 108 ? 48.253 -28.487 -0.588 1.00 32.45 123 LEU A CA 1
ATOM 727 C C . LEU A 1 108 ? 49.130 -28.386 -1.840 1.00 36.35 123 LEU A C 1
ATOM 728 O O . LEU A 1 108 ? 50.365 -28.400 -1.760 1.00 28.73 123 LEU A O 1
ATOM 733 N N . PHE A 1 109 ? 48.484 -28.270 -2.995 1.00 28.48 124 PHE A N 1
ATOM 734 C CA . PHE A 1 109 ? 49.191 -28.048 -4.254 1.00 21.51 124 PHE A CA 1
ATOM 735 C C . PHE A 1 109 ? 48.688 -26.743 -4.868 1.00 27.72 124 PHE A C 1
ATOM 736 O O . PHE A 1 109 ? 47.504 -26.409 -4.756 1.00 28.99 124 PHE A O 1
ATOM 744 N N . PHE A 1 110 ? 49.595 -25.998 -5.490 1.00 26.31 125 PHE A N 1
ATOM 745 C CA . PHE A 1 110 ? 49.243 -24.801 -6.239 1.00 28.24 125 PHE A CA 1
ATOM 746 C C . PHE A 1 110 ? 49.328 -25.121 -7.729 1.00 34.81 125 PHE A C 1
ATOM 747 O O . PHE A 1 110 ? 50.342 -25.628 -8.188 1.00 37.38 125 PHE A O 1
ATOM 755 N N . PHE A 1 111 ? 48.263 -24.843 -8.478 1.00 31.91 126 PHE A N 1
ATOM 756 C CA . PHE A 1 111 ? 48.276 -25.051 -9.922 1.00 28.07 126 PHE A CA 1
ATOM 757 C C . PHE A 1 111 ? 48.160 -23.717 -10.650 1.00 30.51 126 PHE A C 1
ATOM 758 O O . PHE A 1 111 ? 47.550 -22.786 -10.143 1.00 42.48 126 PHE A O 1
ATOM 766 N N . TYR A 1 112 ? 48.692 -23.650 -11.869 1.00 38.75 127 TYR A N 1
ATOM 767 C CA . TYR A 1 112 ? 48.780 -22.393 -12.621 1.00 35.09 127 TYR A CA 1
ATOM 768 C C . TYR A 1 112 ? 49.246 -22.669 -14.046 1.00 36.94 127 TYR A C 1
ATOM 769 O O . TYR A 1 112 ? 49.940 -23.656 -14.300 1.00 40.76 127 TYR A O 1
ATOM 778 N N . PRO A 1 113 ? 48.820 -21.825 -14.994 1.00 38.32 128 PRO A N 1
ATOM 779 C CA . PRO A 1 113 ? 49.220 -22.028 -16.391 1.00 37.21 128 PRO A CA 1
ATOM 780 C C . PRO A 1 113 ? 50.657 -21.575 -16.594 1.00 36.88 128 PRO A C 1
ATOM 781 O O . PRO A 1 113 ? 51.047 -20.555 -16.026 1.00 39.15 128 PRO A O 1
ATOM 785 N N . ARG A 1 114 ? 51.428 -22.309 -17.393 1.00 43.19 129 ARG A N 1
ATOM 786 C CA . ARG A 1 114 ? 52.803 -21.907 -17.676 1.00 43.46 129 ARG A CA 1
ATOM 787 C C . ARG A 1 114 ? 52.866 -20.447 -18.116 1.00 44.90 129 ARG A C 1
ATOM 788 O O . ARG A 1 114 ? 53.649 -19.663 -17.570 1.00 42.57 129 ARG A O 1
ATOM 796 N N . ASP A 1 115 ? 52.034 -20.082 -19.092 1.00 41.03 130 ASP A N 1
ATOM 797 C CA . ASP A 1 115 ? 51.892 -18.672 -19.483 1.00 45.34 130 ASP A CA 1
ATOM 798 C C . ASP A 1 115 ? 50.506 -18.073 -19.232 1.00 48.39 130 ASP A C 1
ATOM 799 O O . ASP A 1 115 ? 49.478 -18.752 -19.367 1.00 46.93 130 ASP A O 1
ATOM 804 N N . SER A 1 116 ? 50.501 -16.787 -18.892 1.00 42.18 131 SER A N 1
ATOM 805 C CA . SER A 1 116 ? 49.286 -16.068 -18.545 1.00 49.48 131 SER A CA 1
ATOM 806 C C . SER A 1 116 ? 48.650 -15.406 -19.767 1.00 54.43 131 SER A C 1
ATOM 807 O O . SER A 1 116 ? 49.348 -14.852 -20.623 1.00 50.57 131 SER A O 1
ATOM 810 N N . CYS A 1 117 ? 47.323 -15.461 -19.846 1.00 57.37 132 CYS A N 1
ATOM 811 C CA . CYS A 1 117 ? 46.611 -14.809 -20.939 1.00 53.19 132 CYS A CA 1
ATOM 812 C C . CYS A 1 117 ? 46.549 -13.295 -20.755 1.00 49.90 132 CYS A C 1
ATOM 813 O O . CYS A 1 117 ? 46.121 -12.791 -19.715 1.00 46.20 132 CYS A O 1
ATOM 816 N N . ARG A 1 118 ? 46.950 -12.587 -21.801 1.00 49.70 133 ARG A N 1
ATOM 817 C CA . ARG A 1 118 ? 47.001 -11.128 -21.823 1.00 56.64 133 ARG A CA 1
ATOM 818 C C . ARG A 1 118 ? 45.758 -10.590 -22.523 1.00 51.73 133 ARG A C 1
ATOM 819 O O . ARG A 1 118 ? 45.163 -11.293 -23.340 1.00 41.98 133 ARG A O 1
ATOM 827 N N . SER A 1 119 ? 45.357 -9.370 -22.160 1.00 63.00 134 SER A N 1
ATOM 828 C CA . SER A 1 119 ? 44.018 -8.835 -22.430 1.00 74.76 134 SER A CA 1
ATOM 829 C C . SER A 1 119 ? 43.470 -9.158 -23.815 1.00 91.62 134 SER A C 1
ATOM 830 O O . SER A 1 119 ? 42.501 -9.913 -23.940 1.00 98.61 134 SER A O 1
ATOM 833 N N . ASN A 1 120 ? 44.064 -8.573 -24.847 1.00 91.23 135 ASN A N 1
ATOM 834 C CA . ASN A 1 120 ? 43.507 -8.687 -26.192 1.00 90.20 135 ASN A CA 1
ATOM 835 C C . ASN A 1 120 ? 44.123 -9.807 -27.043 1.00 92.34 135 ASN A C 1
ATOM 836 O O . ASN A 1 120 ? 43.865 -9.888 -28.246 1.00 92.53 135 ASN A O 1
ATOM 841 N N . GLU A 1 121 ? 44.976 -10.622 -26.425 1.00 85.44 136 GLU A N 1
ATOM 842 C CA . GLU A 1 121 ? 45.430 -11.862 -27.041 1.00 80.67 136 GLU A CA 1
ATOM 843 C C . GLU A 1 121 ? 44.352 -12.918 -26.857 1.00 69.82 136 GLU A C 1
ATOM 844 O O . GLU A 1 121 ? 43.539 -12.828 -25.940 1.00 68.91 136 GLU A O 1
ATOM 850 N N . GLU A 1 122 ? 44.337 -13.921 -27.724 1.00 71.80 137 GLU A N 1
ATOM 851 C CA . GLU A 1 122 ? 43.380 -15.004 -27.572 1.00 86.63 137 GLU A CA 1
ATOM 852 C C . GLU A 1 122 ? 44.009 -16.138 -26.772 1.00 87.44 137 GLU A C 1
ATOM 853 O O . GLU A 1 122 ? 44.917 -16.817 -27.244 1.00 90.08 137 GLU A O 1
ATOM 859 N N . CYS A 1 123 ? 43.517 -16.332 -25.553 1.00 83.58 138 CYS A N 1
ATOM 860 C CA . CYS A 1 123 ? 44.088 -17.321 -24.653 1.00 74.97 138 CYS A CA 1
ATOM 861 C C . CYS A 1 123 ? 44.032 -18.680 -25.319 1.00 74.79 138 CYS A C 1
ATOM 862 O O . CYS A 1 123 ? 42.977 -19.112 -25.766 1.00 81.35 138 CYS A O 1
ATOM 865 N N . GLY A 1 124 ? 45.172 -19.349 -25.392 1.00 80.70 139 GLY A N 1
ATOM 866 C CA . GLY A 1 124 ? 45.224 -20.693 -25.930 1.00 86.00 139 GLY A CA 1
ATOM 867 C C . GLY A 1 124 ? 45.423 -21.688 -24.809 1.00 87.21 139 GLY A C 1
ATOM 868 O O . GLY A 1 124 ? 45.479 -21.305 -23.639 1.00 80.54 139 GLY A O 1
ATOM 869 N N . THR A 1 125 ? 45.525 -22.965 -25.162 1.00 92.79 140 THR A N 1
ATOM 870 C CA . THR A 1 125 ? 45.852 -23.983 -24.177 1.00 95.46 140 THR A CA 1
ATOM 871 C C . THR A 1 125 ? 47.323 -23.864 -23.797 1.00 95.75 140 THR A C 1
ATOM 872 O O . THR A 1 125 ? 48.191 -23.691 -24.657 1.00 97.57 140 THR A O 1
ATOM 876 N N . SER A 1 126 ? 47.594 -23.935 -22.500 1.00 92.57 141 SER A N 1
ATOM 877 C CA . SER A 1 126 ? 48.959 -23.869 -22.005 1.00 80.91 141 SER A CA 1
ATOM 878 C C . SER A 1 126 ? 49.222 -25.100 -21.147 1.00 80.14 141 SER A C 1
ATOM 879 O O . SER A 1 126 ? 48.312 -25.902 -20.898 1.00 82.41 141 SER A O 1
ATOM 882 N N . SER A 1 127 ? 50.462 -25.236 -20.685 1.00 73.25 142 SER A N 1
ATOM 883 C CA . SER A 1 127 ? 50.862 -26.395 -19.907 1.00 69.38 142 SER A CA 1
ATOM 884 C C . SER A 1 127 ? 50.547 -26.166 -18.435 1.00 64.73 142 SER A C 1
ATOM 885 O O . SER A 1 127 ? 50.867 -25.105 -17.879 1.00 55.04 142 SER A O 1
ATOM 888 N N . LEU A 1 128 ? 49.919 -27.170 -17.821 1.00 62.44 143 LEU A N 1
ATOM 889 C CA . LEU A 1 128 ? 49.520 -27.123 -16.418 1.00 54.96 143 LEU A CA 1
ATOM 890 C C . LEU A 1 128 ? 50.745 -27.289 -15.539 1.00 56.53 143 LEU A C 1
ATOM 891 O O . LEU A 1 128 ? 51.468 -28.285 -15.635 1.00 69.24 143 LEU A O 1
ATOM 896 N N . GLU A 1 129 ? 50.983 -26.310 -14.680 1.00 44.31 144 GLU A N 1
ATOM 897 C CA . GLU A 1 129 ? 52.147 -26.348 -13.816 1.00 39.79 144 GLU A CA 1
ATOM 898 C C . GLU A 1 129 ? 51.678 -26.492 -12.395 1.00 38.19 144 GLU A C 1
ATOM 899 O O . GLU A 1 129 ? 50.544 -26.120 -12.074 1.00 44.12 144 GLU A O 1
ATOM 905 N N . HIS A 1 130 ? 52.521 -27.046 -11.532 1.00 38.15 145 HIS A N 1
ATOM 906 C CA . HIS A 1 130 ? 52.116 -27.103 -10.129 1.00 52.49 145 HIS A CA 1
ATOM 907 C C . HIS A 1 130 ? 53.263 -26.993 -9.144 1.00 53.47 145 HIS A C 1
ATOM 908 O O . HIS A 1 130 ? 54.417 -27.209 -9.488 1.00 60.23 145 HIS A O 1
ATOM 915 N N . VAL A 1 131 ? 52.928 -26.595 -7.928 1.00 52.69 146 VAL A N 1
ATOM 916 C CA . VAL A 1 131 ? 53.902 -26.391 -6.876 1.00 49.33 146 VAL A CA 1
ATOM 917 C C . VAL A 1 131 ? 53.320 -27.021 -5.621 1.00 42.10 146 VAL A C 1
ATOM 918 O O . VAL A 1 131 ? 52.256 -26.596 -5.153 1.00 39.57 146 VAL A O 1
ATOM 922 N N . ALA A 1 132 ? 54.003 -28.024 -5.076 1.00 27.59 147 ALA A N 1
ATOM 923 C CA . ALA A 1 132 ? 53.607 -28.588 -3.802 1.00 28.03 147 ALA A CA 1
ATOM 924 C C . ALA A 1 132 ? 53.936 -27.544 -2.758 1.00 35.48 147 ALA A C 1
ATOM 925 O O . ALA A 1 132 ? 54.960 -26.899 -2.864 1.00 41.37 147 ALA A O 1
ATOM 927 N N . PHE A 1 133 ? 53.067 -27.352 -1.770 1.00 36.23 148 PHE A N 1
ATOM 928 C CA . PHE A 1 133 ? 53.360 -26.447 -0.671 1.00 32.83 148 PHE A CA 1
ATOM 929 C C . PHE A 1 133 ? 54.366 -27.130 0.255 1.00 44.07 148 PHE A C 1
ATOM 930 O O . PHE A 1 133 ? 54.283 -28.345 0.494 1.00 39.51 148 PHE A O 1
ATOM 938 N N . GLU A 1 134 ? 55.284 -26.353 0.821 1.00 44.32 149 GLU A N 1
ATOM 939 C CA . GLU A 1 134 ? 56.256 -26.912 1.750 1.00 39.86 149 GLU A CA 1
ATOM 940 C C . GLU A 1 134 ? 55.530 -27.259 3.032 1.00 40.15 149 GLU A C 1
ATOM 941 O O . GLU A 1 134 ? 55.807 -28.287 3.668 1.00 44.65 149 GLU A O 1
ATOM 947 N N . ASN A 1 135 ? 54.607 -26.384 3.419 1.00 37.28 150 ASN A N 1
ATOM 948 C CA . ASN A 1 135 ? 53.829 -26.574 4.633 1.00 36.19 150 ASN A CA 1
ATOM 949 C C . ASN A 1 135 ? 52.333 -26.588 4.303 1.00 42.11 150 ASN A C 1
ATOM 950 O O . ASN A 1 135 ? 51.766 -25.570 3.893 1.00 38.71 150 ASN A O 1
ATOM 955 N N . SER A 1 136 ? 51.691 -27.736 4.492 1.00 44.64 151 SER A N 1
ATOM 956 C CA . SER A 1 136 ? 50.264 -27.867 4.187 1.00 41.97 151 SER A CA 1
ATOM 957 C C . SER A 1 136 ? 49.350 -27.558 5.366 1.00 40.99 151 SER A C 1
ATOM 958 O O . SER A 1 136 ? 48.134 -27.784 5.305 1.00 50.59 151 SER A O 1
ATOM 961 N N . HIS A 1 137 ? 49.955 -27.109 6.457 1.00 39.49 152 HIS A N 1
ATOM 962 C CA . HIS A 1 137 ? 49.225 -26.758 7.674 1.00 45.89 152 HIS A CA 1
ATOM 963 C C . HIS A 1 137 ? 48.868 -25.277 7.908 1.00 44.95 152 HIS A C 1
ATOM 964 O O . HIS A 1 137 ? 48.528 -24.898 9.018 1.00 61.00 152 HIS A O 1
ATOM 971 N N . LEU A 1 138 ? 49.009 -24.447 6.885 1.00 49.51 153 LEU A N 1
ATOM 972 C CA . LEU A 1 138 ? 48.734 -23.012 6.971 1.00 39.86 153 LEU A CA 1
ATOM 973 C C . LEU A 1 138 ? 47.380 -22.568 7.550 1.00 40.88 153 LEU A C 1
ATOM 974 O O . LEU A 1 138 ? 46.315 -23.080 7.177 1.00 39.81 153 LEU A O 1
ATOM 979 N N . GLU A 1 139 ? 47.435 -21.583 8.444 1.00 34.99 154 GLU A N 1
ATOM 980 C CA . GLU A 1 139 ? 46.241 -20.867 8.904 1.00 34.38 154 GLU A CA 1
ATOM 981 C C . GLU A 1 139 ? 45.687 -20.041 7.761 1.00 37.78 154 GLU A C 1
ATOM 982 O O . GLU A 1 139 ? 46.382 -19.793 6.775 1.00 40.53 154 GLU A O 1
ATOM 988 N N . VAL A 1 140 ? 44.441 -19.605 7.901 1.00 29.51 155 VAL A N 1
ATOM 989 C CA . VAL A 1 140 ? 43.791 -18.814 6.871 1.00 35.30 155 VAL A CA 1
ATOM 990 C C . VAL A 1 140 ? 44.677 -17.664 6.367 1.00 38.56 155 VAL A C 1
ATOM 991 O O . VAL A 1 140 ? 44.894 -17.530 5.162 1.00 43.30 155 VAL A O 1
ATOM 995 N N . ASP A 1 141 ? 45.208 -16.855 7.277 1.00 32.71 156 ASP A N 1
ATOM 996 C CA . ASP A 1 141 ? 46.033 -15.716 6.874 1.00 40.57 156 ASP A CA 1
ATOM 997 C C . ASP A 1 141 ? 47.312 -16.108 6.123 1.00 25.33 156 ASP A C 1
ATOM 998 O O . ASP A 1 141 ? 47.711 -15.424 5.191 1.00 35.28 156 ASP A O 1
ATOM 1003 N N . GLU A 1 142 ? 47.947 -17.201 6.523 1.00 26.86 157 GLU A N 1
ATOM 1004 C CA . GLU A 1 142 ? 49.167 -17.650 5.870 1.00 30.80 157 GLU A CA 1
ATOM 1005 C C . GLU A 1 142 ? 48.794 -18.234 4.511 1.00 38.36 157 GLU A C 1
ATOM 1006 O O . GLU A 1 142 ? 49.571 -18.201 3.557 1.00 41.43 157 GLU A O 1
ATOM 1012 N N . LEU A 1 143 ? 47.575 -18.749 4.424 1.00 32.67 158 LEU A N 1
ATOM 1013 C CA . LEU A 1 143 ? 47.067 -19.322 3.186 1.00 27.56 158 LEU A CA 1
ATOM 1014 C C . LEU A 1 143 ? 46.862 -18.222 2.142 1.00 32.66 158 LEU A C 1
ATOM 1015 O O . LEU A 1 143 ? 47.345 -18.328 1.007 1.00 28.30 158 LEU A O 1
ATOM 1020 N N . GLU A 1 144 ? 46.180 -17.148 2.536 1.00 27.95 159 GLU A N 1
ATOM 1021 C CA . GLU A 1 144 ? 46.048 -16.005 1.653 1.00 31.50 159 GLU A CA 1
ATOM 1022 C C . GLU A 1 144 ? 47.415 -15.444 1.220 1.00 37.73 159 GLU A C 1
ATOM 1023 O O . GLU A 1 144 ? 47.629 -15.173 0.038 1.00 34.92 159 GLU A O 1
ATOM 1029 N N . SER A 1 145 ? 48.330 -15.270 2.175 1.00 34.94 160 SER A N 1
ATOM 1030 C CA . SER A 1 145 ? 49.645 -14.684 1.891 1.00 40.95 160 SER A CA 1
ATOM 1031 C C . SER A 1 145 ? 50.466 -15.533 0.918 1.00 35.98 160 SER A C 1
ATOM 1032 O O . SER A 1 145 ? 51.118 -15.017 0.023 1.00 39.40 160 SER A O 1
ATOM 1035 N N . GLU A 1 146 ? 50.405 -16.842 1.096 1.00 29.73 161 GLU A N 1
ATOM 1036 C CA . GLU A 1 146 ? 51.191 -17.765 0.291 1.00 31.20 161 GLU A CA 1
ATOM 1037 C C . GLU A 1 146 ? 50.562 -17.922 -1.101 1.00 40.61 161 GLU A C 1
ATOM 1038 O O . GLU A 1 146 ? 51.261 -18.008 -2.102 1.00 39.95 161 GLU A O 1
ATOM 1044 N N . VAL A 1 147 ? 49.234 -17.925 -1.166 1.00 35.55 162 VAL A N 1
ATOM 1045 C CA . VAL A 1 147 ? 48.554 -18.017 -2.451 1.00 34.22 162 VAL A CA 1
ATOM 1046 C C . VAL A 1 147 ? 48.749 -16.734 -3.267 1.00 33.26 162 VAL A C 1
ATOM 1047 O O . VAL A 1 147 ? 49.089 -16.787 -4.455 1.00 33.02 162 VAL A O 1
ATOM 1051 N N . ARG A 1 148 ? 48.555 -15.587 -2.626 1.00 23.97 163 ARG A N 1
ATOM 1052 C CA . ARG A 1 148 ? 48.852 -14.297 -3.259 1.00 37.09 163 ARG A CA 1
ATOM 1053 C C . ARG A 1 148 ? 50.298 -14.231 -3.777 1.00 33.69 163 ARG A C 1
ATOM 1054 O O . ARG A 1 148 ? 50.544 -13.783 -4.901 1.00 37.91 163 ARG A O 1
ATOM 1062 N N . ARG A 1 149 ? 51.247 -14.668 -2.953 1.00 32.27 164 ARG A N 1
ATOM 1063 C CA . ARG A 1 149 ? 52.655 -14.686 -3.347 1.00 33.02 164 ARG A CA 1
ATOM 1064 C C . ARG A 1 149 ? 52.846 -15.577 -4.583 1.00 25.86 164 ARG A C 1
ATOM 1065 O O . ARG A 1 149 ? 53.466 -15.195 -5.554 1.00 37.88 164 ARG A O 1
ATOM 1073 N N . LEU A 1 150 ? 52.284 -16.767 -4.539 1.00 31.36 165 LEU A N 1
ATOM 1074 C CA . LEU A 1 150 ? 52.496 -17.706 -5.608 1.00 30.13 165 LEU A CA 1
ATOM 1075 C C . LEU A 1 150 ? 51.844 -17.209 -6.902 1.00 30.64 165 LEU A C 1
ATOM 1076 O O . LEU A 1 150 ? 52.370 -17.451 -7.989 1.00 33.19 165 LEU A O 1
ATOM 1081 N N . VAL A 1 151 ? 50.719 -16.502 -6.791 1.00 36.93 166 VAL A N 1
ATOM 1082 C CA . VAL A 1 151 ? 50.057 -15.978 -7.985 1.00 33.98 166 VAL A CA 1
ATOM 1083 C C . VAL A 1 151 ? 50.904 -14.880 -8.614 1.00 35.52 166 VAL A C 1
ATOM 1084 O O . VAL A 1 151 ? 51.064 -14.824 -9.835 1.00 35.00 166 VAL A O 1
ATOM 1088 N N . ASN A 1 152 ? 51.433 -14.005 -7.770 1.00 34.59 167 ASN A N 1
ATOM 1089 C CA . ASN A 1 152 ? 52.254 -12.893 -8.229 1.00 40.88 167 ASN A CA 1
ATOM 1090 C C . ASN A 1 152 ? 53.546 -13.367 -8.879 1.00 43.37 167 ASN A C 1
ATOM 1091 O O . ASN A 1 152 ? 53.967 -12.836 -9.897 1.00 42.74 167 ASN A O 1
ATOM 1096 N N . LYS A 1 153 ? 54.143 -14.398 -8.297 1.00 39.52 168 LYS A N 1
ATOM 1097 C CA . LYS A 1 153 ? 55.371 -14.968 -8.812 1.00 42.71 168 LYS A CA 1
ATOM 1098 C C . LYS A 1 153 ? 55.149 -15.663 -10.135 1.00 41.06 168 LYS A C 1
ATOM 1099 O O . LYS A 1 153 ? 55.957 -15.545 -11.048 1.00 40.62 168 LYS A O 1
ATOM 1105 N N . HIS A 1 154 ? 54.055 -16.405 -10.238 1.00 40.30 169 HIS A N 1
ATOM 1106 C CA . HIS A 1 154 ? 53.874 -17.295 -11.375 1.00 36.58 169 HIS A CA 1
ATOM 1107 C C . HIS A 1 154 ? 53.022 -16.776 -12.515 1.00 41.46 169 HIS A C 1
ATOM 1108 O O . HIS A 1 154 ? 52.881 -17.446 -13.537 1.00 50.31 169 HIS A O 1
ATOM 1115 N N . MET A 1 155 ? 52.466 -15.584 -12.361 1.00 44.64 170 MET A N 1
ATOM 1116 C CA . MET A 1 155 ? 51.458 -15.128 -13.310 1.00 44.92 170 MET A CA 1
ATOM 1117 C C . MET A 1 155 ? 51.559 -13.647 -13.569 1.00 34.49 170 MET A C 1
ATOM 1118 O O . MET A 1 155 ? 51.910 -12.867 -12.684 1.00 35.92 170 MET A O 1
ATOM 1123 N N . VAL A 1 156 ? 51.250 -13.266 -14.799 1.00 35.57 171 VAL A N 1
ATOM 1124 C CA . VAL A 1 156 ? 51.047 -11.869 -15.132 1.00 35.96 171 VAL A CA 1
ATOM 1125 C C . VAL A 1 156 ? 49.547 -11.726 -15.320 1.00 43.15 171 VAL A C 1
ATOM 1126 O O . VAL A 1 156 ? 48.962 -12.395 -16.181 1.00 41.33 171 VAL A O 1
ATOM 1130 N N . VAL A 1 157 ? 48.914 -10.892 -14.494 1.00 49.65 172 VAL A N 1
ATOM 1131 C CA . VAL A 1 157 ? 47.454 -10.757 -14.532 1.00 31.99 172 VAL A CA 1
ATOM 1132 C C . VAL A 1 157 ? 46.982 -9.366 -14.963 1.00 40.31 172 VAL A C 1
ATOM 1133 O O . VAL A 1 157 ? 47.011 -8.424 -14.170 1.00 44.71 172 VAL A O 1
ATOM 1137 N N . ASP A 1 158 ? 46.500 -9.247 -16.200 1.00 41.08 173 ASP A N 1
ATOM 1138 C CA . ASP A 1 158 ? 45.745 -8.056 -16.618 1.00 41.52 173 ASP A CA 1
ATOM 1139 C C . ASP A 1 158 ? 44.368 -8.064 -15.948 1.00 43.96 173 ASP A C 1
ATOM 1140 O O . ASP A 1 158 ? 43.902 -9.101 -15.488 1.00 38.32 173 ASP A O 1
ATOM 1145 N N . ASP A 1 159 ? 43.735 -6.902 -15.887 1.00 50.98 174 ASP A N 1
ATOM 1146 C CA . ASP A 1 159 ? 42.384 -6.784 -15.359 1.00 49.35 174 ASP A CA 1
ATOM 1147 C C . ASP A 1 159 ? 41.408 -7.726 -16.056 1.00 47.14 174 ASP A C 1
ATOM 1148 O O . ASP A 1 159 ? 40.492 -8.253 -15.428 1.00 48.28 174 ASP A O 1
ATOM 1153 N N . SER A 1 160 ? 41.637 -7.953 -17.345 1.00 34.25 175 SER A N 1
ATOM 1154 C CA . SER A 1 160 ? 40.795 -8.831 -18.147 1.00 37.95 175 SER A CA 1
ATOM 1155 C C . SER A 1 160 ? 40.864 -10.266 -17.671 1.00 36.88 175 SER A C 1
ATOM 1156 O O . SER A 1 160 ? 39.847 -10.960 -17.599 1.00 38.82 175 SER A O 1
ATOM 1159 N N . LEU A 1 161 ? 42.076 -10.722 -17.376 1.00 32.18 176 LEU A N 1
ATOM 1160 C CA . LEU A 1 161 ? 42.258 -12.068 -16.869 1.00 33.10 176 LEU A CA 1
ATOM 1161 C C . LEU A 1 161 ? 41.646 -12.187 -15.474 1.00 32.80 176 LEU A C 1
ATOM 1162 O O . LEU A 1 161 ? 41.049 -13.202 -15.126 1.00 31.20 176 LEU A O 1
ATOM 1167 N N . LYS A 1 162 ? 41.785 -11.131 -14.682 1.00 36.69 177 LYS A N 1
ATOM 1168 C CA . LYS A 1 162 ? 41.191 -11.111 -13.358 1.00 44.49 177 LYS A CA 1
ATOM 1169 C C . LYS A 1 162 ? 39.666 -11.314 -13.488 1.00 42.55 177 LYS A C 1
ATOM 1170 O O . LYS A 1 162 ? 39.095 -12.187 -12.841 1.00 35.77 177 LYS A O 1
ATOM 1176 N N . GLU A 1 163 ? 39.030 -10.516 -14.353 1.00 33.61 178 GLU A N 1
ATOM 1177 C CA . GLU A 1 163 ? 37.606 -10.637 -14.617 1.00 35.08 178 GLU A CA 1
ATOM 1178 C C . GLU A 1 163 ? 37.266 -12.047 -15.090 1.00 38.71 178 GLU A C 1
ATOM 1179 O O . GLU A 1 163 ? 36.287 -12.650 -14.634 1.00 33.06 178 GLU A O 1
ATOM 1185 N N . ARG A 1 164 ? 38.100 -12.576 -15.980 1.00 42.41 179 ARG A N 1
ATOM 1186 C CA . ARG A 1 164 ? 37.900 -13.913 -16.524 1.00 43.44 179 ARG A CA 1
ATOM 1187 C C . ARG A 1 164 ? 37.773 -14.950 -15.423 1.00 39.70 179 ARG A C 1
ATOM 1188 O O . ARG A 1 164 ? 36.874 -15.786 -15.453 1.00 39.92 179 ARG A O 1
ATOM 1196 N N . CYS A 1 165 ? 38.688 -14.902 -14.460 1.00 32.73 180 CYS A N 1
ATOM 1197 C CA . CYS A 1 165 ? 38.719 -15.897 -13.402 1.00 33.88 180 CYS A CA 1
ATOM 1198 C C . CYS A 1 165 ? 37.692 -15.649 -12.298 1.00 29.46 180 CYS A C 1
ATOM 1199 O O . CYS A 1 165 ? 37.172 -16.595 -11.705 1.00 29.01 180 CYS A O 1
ATOM 1202 N N . ILE A 1 166 ? 37.423 -14.388 -11.987 1.00 26.87 181 ILE A N 1
ATOM 1203 C CA . ILE A 1 166 ? 36.422 -14.112 -10.970 1.00 31.72 181 ILE A CA 1
ATOM 1204 C C . ILE A 1 166 ? 35.051 -14.585 -11.469 1.00 38.71 181 ILE A C 1
ATOM 1205 O O . ILE A 1 166 ? 34.305 -15.225 -10.726 1.00 34.70 181 ILE A O 1
ATOM 1210 N N . ASP A 1 167 ? 34.746 -14.282 -12.730 1.00 35.57 182 ASP A N 1
ATOM 1211 C CA . ASP A 1 167 ? 33.508 -14.708 -13.368 1.00 38.23 182 ASP A CA 1
ATOM 1212 C C . ASP A 1 167 ? 33.403 -16.218 -13.367 1.00 36.92 182 ASP A C 1
ATOM 1213 O O . ASP A 1 167 ? 32.377 -16.779 -12.971 1.00 35.74 182 ASP A O 1
ATOM 1218 N N . MET A 1 168 ? 34.473 -16.879 -13.802 1.00 31.02 183 MET A N 1
ATOM 1219 C CA . MET A 1 168 ? 34.530 -18.342 -13.780 1.00 26.73 183 MET A CA 1
ATOM 1220 C C . MET A 1 168 ? 34.220 -18.976 -12.400 1.00 32.30 183 MET A C 1
ATOM 1221 O O . MET A 1 168 ? 33.336 -19.842 -12.290 1.00 32.93 183 MET A O 1
ATOM 1226 N N . HIS A 1 169 ? 34.906 -18.568 -11.342 1.00 31.22 184 HIS A N 1
ATOM 1227 C CA . HIS A 1 169 ? 34.613 -19.230 -10.053 1.00 33.04 184 HIS A CA 1
ATOM 1228 C C . HIS A 1 169 ? 33.240 -18.857 -9.431 1.00 26.32 184 HIS A C 1
ATOM 1229 O O . HIS A 1 169 ? 32.649 -19.647 -8.692 1.00 30.10 184 HIS A O 1
ATOM 1236 N N . PHE A 1 170 ? 32.710 -17.683 -9.762 1.00 25.48 185 PHE A N 1
ATOM 1237 C CA . PHE A 1 170 ? 31.326 -17.380 -9.351 1.00 34.18 185 PHE A CA 1
ATOM 1238 C C . PHE A 1 170 ? 30.275 -18.278 -10.037 1.00 29.51 185 PHE A C 1
ATOM 1239 O O . PHE A 1 170 ? 29.290 -18.681 -9.405 1.00 40.62 185 PHE A O 1
ATOM 1247 N N . LYS A 1 171 ? 30.506 -18.614 -11.304 1.00 31.71 186 LYS A N 1
ATOM 1248 C CA . LYS A 1 171 ? 29.711 -19.635 -11.994 1.00 37.21 186 LYS A CA 1
ATOM 1249 C C . LYS A 1 171 ? 29.703 -20.955 -11.234 1.00 34.71 186 LYS A C 1
ATOM 1250 O O . LYS A 1 171 ? 28.676 -21.585 -11.126 1.00 38.78 186 LYS A O 1
ATOM 1256 N N . LEU A 1 172 ? 30.854 -21.369 -10.707 1.00 33.65 187 LEU A N 1
ATOM 1257 C CA . LEU A 1 172 ? 30.958 -22.618 -9.956 1.00 30.39 187 LEU A CA 1
ATOM 1258 C C . LEU A 1 172 ? 30.373 -22.525 -8.534 1.00 30.86 187 LEU A C 1
ATOM 1259 O O . LEU A 1 172 ? 29.719 -23.455 -8.059 1.00 33.97 187 LEU A O 1
ATOM 1264 N N . TYR A 1 173 ? 30.657 -21.433 -7.841 1.00 27.17 188 TYR A N 1
ATOM 1265 C CA . TYR A 1 173 ? 30.100 -21.207 -6.520 1.00 25.78 188 TYR A CA 1
ATOM 1266 C C . TYR A 1 173 ? 28.573 -21.309 -6.617 1.00 32.20 188 TYR A C 1
ATOM 1267 O O . TYR A 1 173 ? 27.934 -22.061 -5.880 1.00 33.31 188 TYR A O 1
ATOM 1276 N N . THR A 1 174 ? 27.995 -20.556 -7.542 1.00 36.16 189 THR A N 1
ATOM 1277 C CA . THR A 1 174 ? 26.542 -20.469 -7.639 1.00 43.43 189 THR A CA 1
ATOM 1278 C C . THR A 1 174 ? 25.918 -21.776 -8.154 1.00 43.11 189 THR A C 1
ATOM 1279 O O . THR A 1 174 ? 24.893 -22.221 -7.645 1.00 37.18 189 THR A O 1
ATOM 1283 N N . SER A 1 175 ? 26.553 -22.413 -9.130 1.00 35.79 190 SER A N 1
ATOM 1284 C CA . SER A 1 175 ? 26.101 -23.727 -9.559 1.00 39.22 190 SER A CA 1
ATOM 1285 C C . SER A 1 175 ? 26.157 -24.794 -8.441 1.00 41.86 190 SER A C 1
ATOM 1286 O O . SER A 1 175 ? 25.233 -25.598 -8.292 1.00 40.71 190 SER A O 1
ATOM 1289 N N . LYS A 1 176 ? 27.222 -24.806 -7.643 1.00 34.32 191 LYS A N 1
ATOM 1290 C CA . LYS A 1 176 ? 27.302 -25.786 -6.562 1.00 34.83 191 LYS A CA 1
ATOM 1291 C C . LYS A 1 176 ? 26.301 -25.467 -5.449 1.00 35.73 191 LYS A C 1
ATOM 1292 O O . LYS A 1 176 ? 25.713 -26.362 -4.851 1.00 33.74 191 LYS A O 1
ATOM 1298 N N . GLU A 1 177 ? 26.116 -24.179 -5.181 1.00 38.73 192 GLU A N 1
ATOM 1299 C CA . GLU A 1 177 ? 25.186 -23.742 -4.154 1.00 40.85 192 GLU A CA 1
ATOM 1300 C C . GLU A 1 177 ? 23.754 -24.185 -4.479 1.00 45.77 192 GLU A C 1
ATOM 1301 O O . GLU A 1 177 ? 22.973 -24.530 -3.582 1.00 42.94 192 GLU A O 1
ATOM 1307 N N . GLU A 1 178 ? 23.415 -24.181 -5.760 1.00 46.69 193 GLU A N 1
ATOM 1308 C CA . GLU A 1 178 ? 22.146 -24.746 -6.208 1.00 56.80 193 GLU A CA 1
ATOM 1309 C C . GLU A 1 178 ? 22.056 -26.214 -5.820 1.00 56.13 193 GLU A C 1
ATOM 1310 O O . GLU A 1 178 ? 21.111 -26.616 -5.145 1.00 63.45 193 GLU A O 1
ATOM 1316 N N . LEU A 1 179 ? 23.042 -27.007 -6.237 1.00 49.52 194 LEU A N 1
ATOM 1317 C CA . LEU A 1 179 ? 23.070 -28.429 -5.895 1.00 50.45 194 LEU A CA 1
ATOM 1318 C C . LEU A 1 179 ? 22.978 -28.655 -4.382 1.00 54.17 194 LEU A C 1
ATOM 1319 O O . LEU A 1 179 ? 22.283 -29.558 -3.923 1.00 61.65 194 LEU A O 1
ATOM 1324 N N . VAL A 1 180 ? 23.683 -27.838 -3.606 1.00 54.39 195 VAL A N 1
ATOM 1325 C CA . VAL A 1 180 ? 23.570 -27.896 -2.150 1.00 54.21 195 VAL A CA 1
ATOM 1326 C C . VAL A 1 180 ? 22.150 -27.545 -1.653 1.00 63.20 195 VAL A C 1
ATOM 1327 O O . VAL A 1 180 ? 21.591 -28.240 -0.806 1.00 59.70 195 VAL A O 1
ATOM 1331 N N . LYS A 1 181 ? 21.577 -26.467 -2.180 1.00 64.43 196 LYS A N 1
ATOM 1332 C CA . LYS A 1 181 ? 20.245 -26.013 -1.781 1.00 71.11 196 LYS A CA 1
ATOM 1333 C C . LYS A 1 181 ? 19.184 -27.082 -2.051 1.00 77.07 196 LYS A C 1
ATOM 1334 O O . LYS A 1 181 ? 18.344 -27.377 -1.200 1.00 74.87 196 LYS A O 1
ATOM 1340 N N . ARG A 1 182 ? 19.233 -27.657 -3.246 1.00 76.01 197 ARG A N 1
ATOM 1341 C CA . ARG A 1 182 ? 18.316 -28.716 -3.624 1.00 80.98 197 ARG A CA 1
ATOM 1342 C C . ARG A 1 182 ? 18.639 -30.022 -2.889 1.00 91.34 197 ARG A C 1
ATOM 1343 O O . ARG A 1 18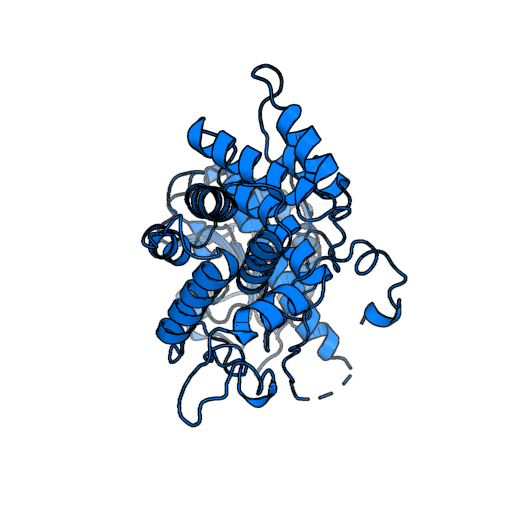2 ? 17.937 -31.023 -3.024 1.00 97.21 197 ARG A O 1
ATOM 1351 N N . SER A 1 183 ? 19.708 -29.989 -2.104 1.00 84.22 198 SER A N 1
ATOM 1352 C CA . SER A 1 183 ? 20.110 -31.117 -1.279 1.00 90.91 198 SER A CA 1
ATOM 1353 C C . SER A 1 183 ? 19.357 -31.082 0.053 1.00 100.13 198 SER A C 1
ATOM 1354 O O . SER A 1 183 ? 19.644 -31.871 0.959 1.00 101.55 198 SER A O 1
ATOM 1357 N N . VAL A 1 184 ? 18.427 -30.133 0.175 1.00 103.21 199 VAL A N 1
ATOM 1358 C CA . VAL A 1 184 ? 17.514 -30.100 1.313 1.00 103.31 199 VAL A CA 1
ATOM 1359 C C . VAL A 1 184 ? 16.082 -30.486 0.919 1.00 103.73 199 VAL A C 1
ATOM 1360 O O . VAL A 1 184 ? 15.299 -29.673 0.419 1.00 101.03 199 VAL A O 1
ATOM 1364 N N . ARG A 1 192 ? 10.930 -32.479 -12.216 1.00 73.18 207 ARG A N 1
ATOM 1365 C CA . ARG A 1 192 ? 11.291 -32.528 -13.626 1.00 83.10 207 ARG A CA 1
ATOM 1366 C C . ARG A 1 192 ? 11.564 -31.129 -14.168 1.00 90.92 207 ARG A C 1
ATOM 1367 O O . ARG A 1 192 ? 11.272 -30.134 -13.507 1.00 98.23 207 ARG A O 1
ATOM 1369 N N . PHE A 1 193 ? 12.122 -31.057 -15.373 1.00 88.93 208 PHE A N 1
ATOM 1370 C CA . PHE A 1 193 ? 12.453 -29.776 -15.996 1.00 79.80 208 PHE A CA 1
ATOM 1371 C C . PHE A 1 193 ? 11.461 -29.430 -17.090 1.00 70.12 208 PHE A C 1
ATOM 1372 O O . PHE A 1 193 ? 10.936 -30.316 -17.759 1.00 80.46 208 PHE A O 1
ATOM 1380 N N . VAL A 1 194 ? 11.186 -28.139 -17.244 1.00 64.00 209 VAL A N 1
ATOM 1381 C CA . VAL A 1 194 ? 10.389 -27.628 -18.359 1.00 58.88 209 VAL A CA 1
ATOM 1382 C C . VAL A 1 194 ? 10.963 -26.304 -18.858 1.00 57.77 209 VAL A C 1
ATOM 1383 O O . VAL A 1 194 ? 11.144 -25.374 -18.084 1.00 68.93 209 VAL A O 1
ATOM 1387 N N . GLU A 1 195 ? 11.244 -26.207 -20.150 1.00 54.94 210 GLU A N 1
ATOM 1388 C CA . GLU A 1 195 ? 11.783 -24.965 -20.692 1.00 49.97 210 GLU A CA 1
ATOM 1389 C C . GLU A 1 195 ? 10.798 -23.819 -20.499 1.00 51.49 210 GLU A C 1
ATOM 1390 O O . GLU A 1 195 ? 9.590 -24.022 -20.565 1.00 51.79 210 GLU A O 1
ATOM 1396 N N . THR A 1 196 ? 11.301 -22.613 -20.260 1.00 49.14 211 THR A N 1
ATOM 1397 C CA . THR A 1 196 ? 10.412 -21.463 -20.160 1.00 46.79 211 THR A CA 1
ATOM 1398 C C . THR A 1 196 ? 10.453 -20.745 -21.492 1.00 49.06 211 THR A C 1
ATOM 1399 O O . THR A 1 196 ? 11.452 -20.122 -21.844 1.00 49.71 211 THR A O 1
ATOM 1403 N N . THR A 1 197 ? 9.369 -20.855 -22.246 1.00 53.06 212 THR A N 1
ATOM 1404 C CA . THR A 1 197 ? 9.353 -20.343 -23.609 1.00 50.48 212 THR A CA 1
ATOM 1405 C C . THR A 1 197 ? 9.019 -18.858 -23.732 1.00 47.18 212 THR A C 1
ATOM 1406 O O . THR A 1 197 ? 9.541 -18.173 -24.605 1.00 50.04 212 THR A O 1
ATOM 1410 N N . GLU A 1 198 ? 8.137 -18.371 -22.868 1.00 49.18 213 GLU A N 1
ATOM 1411 C CA . GLU A 1 198 ? 7.748 -16.963 -22.877 1.00 51.75 213 GLU A CA 1
ATOM 1412 C C . GLU A 1 198 ? 8.975 -16.057 -22.732 1.00 46.41 213 GLU A C 1
ATOM 1413 O O . GLU A 1 198 ? 9.892 -16.369 -21.989 1.00 47.89 213 GLU A O 1
ATOM 1419 N N . LEU A 1 199 ? 8.983 -14.936 -23.443 1.00 46.39 214 LEU A N 1
ATOM 1420 C CA . LEU A 1 199 ? 10.041 -13.941 -23.313 1.00 43.79 214 LEU A CA 1
ATOM 1421 C C . LEU A 1 199 ? 9.890 -13.095 -22.046 1.00 48.21 214 LEU A C 1
ATOM 1422 O O . LEU A 1 199 ? 8.814 -12.552 -21.778 1.00 47.34 214 LEU A O 1
ATOM 1427 N N . TYR A 1 200 ? 10.969 -12.987 -21.271 1.00 45.89 215 TYR A N 1
ATOM 1428 C CA . TYR A 1 200 ? 10.978 -12.136 -20.082 1.00 46.57 215 TYR A CA 1
ATOM 1429 C C . TYR A 1 200 ? 11.938 -10.969 -20.216 1.00 39.40 215 TYR A C 1
ATOM 1430 O O . TYR A 1 200 ? 13.134 -11.155 -20.429 1.00 41.58 215 TYR A O 1
ATOM 1439 N N . ALA A 1 201 ? 11.404 -9.769 -20.034 1.00 43.86 216 ALA A N 1
ATOM 1440 C CA . ALA A 1 201 ? 12.184 -8.549 -20.126 1.00 45.49 216 ALA A CA 1
ATOM 1441 C C . ALA A 1 201 ? 13.493 -8.657 -19.343 1.00 41.15 216 ALA A C 1
ATOM 1442 O O . ALA A 1 201 ? 14.529 -8.205 -19.817 1.00 45.72 216 ALA A O 1
ATOM 1444 N N . THR A 1 202 ? 13.446 -9.249 -18.151 1.00 38.69 217 THR A N 1
ATOM 1445 C CA . THR A 1 202 ? 14.645 -9.357 -17.323 1.00 37.02 217 THR A CA 1
ATOM 1446 C C . THR A 1 202 ? 15.797 -10.146 -17.966 1.00 34.92 217 THR A C 1
ATOM 1447 O O . THR A 1 202 ? 16.950 -9.919 -17.626 1.00 43.42 217 THR A O 1
ATOM 1451 N N . ASP A 1 203 ? 15.509 -11.057 -18.892 1.00 32.50 218 ASP A N 1
ATOM 1452 C CA . ASP A 1 203 ? 16.602 -11.765 -19.591 1.00 37.39 218 ASP A CA 1
ATOM 1453 C C . ASP A 1 203 ? 17.352 -10.825 -20.516 1.00 33.81 218 ASP A C 1
ATOM 1454 O O . ASP A 1 203 ? 18.565 -10.917 -20.662 1.00 37.14 218 ASP A O 1
ATOM 1459 N N . ILE A 1 204 ? 16.612 -9.911 -21.135 1.00 37.46 219 ILE A N 1
ATOM 1460 C CA . ILE A 1 204 ? 17.196 -8.938 -22.035 1.00 33.10 219 ILE A CA 1
ATOM 1461 C C . ILE A 1 204 ? 18.081 -7.984 -21.265 1.00 33.68 219 ILE A C 1
ATOM 1462 O O . ILE A 1 204 ? 19.110 -7.518 -21.759 1.00 42.01 219 ILE A O 1
ATOM 1467 N N . ALA A 1 205 ? 17.671 -7.689 -20.042 1.00 38.96 220 ALA A N 1
ATOM 1468 C CA . ALA A 1 205 ? 18.405 -6.767 -19.202 1.00 32.16 220 ALA A CA 1
ATOM 1469 C C . ALA A 1 205 ? 19.657 -7.460 -18.648 1.00 36.95 220 ALA A C 1
ATOM 1470 O O . ALA A 1 205 ? 20.734 -6.869 -18.583 1.00 38.75 220 ALA A O 1
ATOM 1472 N N . GLY A 1 206 ? 19.505 -8.717 -18.249 1.00 27.89 221 GLY A N 1
ATOM 1473 C CA . GLY A 1 206 ? 20.641 -9.516 -17.828 1.00 34.94 221 GLY A CA 1
ATOM 1474 C C . GLY A 1 206 ? 21.699 -9.598 -18.916 1.00 33.77 221 GLY A C 1
ATOM 1475 O O . GLY A 1 206 ? 22.893 -9.486 -18.637 1.00 34.01 221 GLY A O 1
ATOM 1476 N N . ALA A 1 207 ? 21.251 -9.792 -20.152 1.00 37.98 222 ALA A N 1
ATOM 1477 C CA . ALA A 1 207 ? 22.133 -9.811 -21.314 1.00 32.03 222 ALA A CA 1
ATOM 1478 C C . ALA A 1 207 ? 22.835 -8.474 -21.471 1.00 30.13 222 ALA A C 1
ATOM 1479 O O . ALA A 1 207 ? 24.028 -8.428 -21.705 1.00 41.05 222 ALA A O 1
ATOM 1481 N N . PHE A 1 208 ? 22.100 -7.377 -21.335 1.00 35.44 223 PHE A N 1
ATOM 1482 C CA . PHE A 1 208 ? 22.714 -6.061 -21.468 1.00 33.43 223 PHE A CA 1
ATOM 1483 C C . PHE A 1 208 ? 23.715 -5.885 -20.334 1.00 41.60 223 PHE A C 1
ATOM 1484 O O . PHE A 1 208 ? 24.858 -5.489 -20.548 1.00 46.17 223 PHE A O 1
ATOM 1492 N N . PHE A 1 209 ? 23.297 -6.213 -19.119 1.00 41.80 224 PHE A N 1
ATOM 1493 C CA . PHE A 1 209 ? 24.217 -6.121 -17.999 1.00 35.54 224 PHE A CA 1
ATOM 1494 C C . PHE A 1 209 ? 25.487 -6.956 -18.184 1.00 40.66 224 PHE A C 1
ATOM 1495 O O . PHE A 1 209 ? 26.596 -6.460 -17.946 1.00 28.99 224 PHE A O 1
ATOM 1503 N N . SER A 1 210 ? 25.321 -8.225 -18.561 1.00 33.14 225 SER A N 1
ATOM 1504 C CA . SER A 1 210 ? 26.468 -9.129 -18.719 1.00 33.40 225 SER A CA 1
ATOM 1505 C C . SER A 1 210 ? 27.374 -8.675 -19.852 1.00 30.34 225 SER A C 1
ATOM 1506 O O . SER A 1 210 ? 28.586 -8.860 -19.787 1.00 32.97 225 SER A O 1
ATOM 1509 N N . ALA A 1 211 ? 26.778 -8.084 -20.888 1.00 28.05 226 ALA A N 1
ATOM 1510 C CA . ALA A 1 211 ? 27.532 -7.558 -22.022 1.00 27.97 226 ALA A CA 1
ATOM 1511 C C . ALA A 1 211 ? 28.475 -6.469 -21.543 1.00 39.78 226 ALA A C 1
ATOM 1512 O O . ALA A 1 211 ? 29.647 -6.421 -21.945 1.00 32.09 226 ALA A O 1
ATOM 1514 N N . MET A 1 212 ? 27.952 -5.576 -20.703 1.00 38.07 227 MET A N 1
ATOM 1515 C CA . MET A 1 212 ? 28.732 -4.440 -20.225 1.00 39.42 227 MET A CA 1
ATOM 1516 C C . MET A 1 212 ? 29.685 -4.827 -19.100 1.00 41.51 227 MET A C 1
ATOM 1517 O O . MET A 1 212 ? 30.827 -4.371 -19.063 1.00 39.48 227 MET A O 1
ATOM 1522 N N . HIS A 1 213 ? 29.215 -5.666 -18.188 1.00 37.51 228 HIS A N 1
ATOM 1523 C CA . HIS A 1 213 ? 30.004 -6.005 -17.009 1.00 36.82 228 HIS A CA 1
ATOM 1524 C C . HIS A 1 213 ? 31.121 -6.969 -17.388 1.00 38.12 228 HIS A C 1
ATOM 1525 O O . HIS A 1 213 ? 32.261 -6.804 -16.957 1.00 37.18 228 HIS A O 1
ATOM 1532 N N . TYR A 1 214 ? 30.797 -7.960 -18.214 1.00 35.67 229 TYR A N 1
ATOM 1533 C CA . TYR A 1 214 ? 31.792 -8.951 -18.626 1.00 38.80 229 TYR A CA 1
ATOM 1534 C C . TYR A 1 214 ? 32.503 -8.613 -19.946 1.00 39.85 229 TYR A C 1
ATOM 1535 O O . TYR A 1 214 ? 33.684 -8.277 -19.942 1.00 44.88 229 TYR A O 1
ATOM 1544 N N . ASP A 1 215 ? 31.783 -8.684 -21.064 1.00 40.01 230 ASP A N 1
ATOM 1545 C CA . ASP A 1 215 ? 32.407 -8.594 -22.391 1.00 41.55 230 ASP A CA 1
ATOM 1546 C C . ASP A 1 215 ? 33.283 -7.363 -22.617 1.00 42.61 230 ASP A C 1
ATOM 1547 O O . ASP A 1 215 ? 34.381 -7.479 -23.158 1.00 46.40 230 ASP A O 1
ATOM 1552 N N . VAL A 1 216 ? 32.810 -6.194 -22.197 1.00 40.02 231 VAL A N 1
ATOM 1553 C CA . VAL A 1 216 ? 33.585 -4.966 -22.354 1.00 43.18 231 VAL A CA 1
ATOM 1554 C C . VAL A 1 216 ? 34.818 -4.928 -21.441 1.00 46.61 231 VAL A C 1
ATOM 1555 O O . VAL A 1 216 ? 35.880 -4.451 -21.841 1.00 45.41 231 VAL A O 1
ATOM 1559 N N . SER A 1 217 ? 34.675 -5.431 -20.221 1.00 38.59 232 SER A N 1
ATOM 1560 C CA . SER A 1 217 ? 35.801 -5.490 -19.291 1.00 45.73 232 SER A CA 1
ATOM 1561 C C . SER A 1 217 ? 36.974 -6.280 -19.863 1.00 41.67 232 SER A C 1
ATOM 1562 O O . SER A 1 217 ? 38.131 -5.911 -19.670 1.00 50.55 232 SER A O 1
ATOM 1565 N N . LEU A 1 218 ? 36.665 -7.367 -20.563 1.00 41.19 233 LEU A N 1
ATOM 1566 C CA . LEU A 1 218 ? 37.686 -8.202 -21.196 1.00 41.43 233 LEU A CA 1
ATOM 1567 C C . LEU A 1 218 ? 38.519 -7.452 -22.238 1.00 51.44 233 LEU A C 1
ATOM 1568 O O . LEU A 1 218 ? 39.750 -7.528 -22.222 1.00 59.25 233 LEU A O 1
ATOM 1573 N N . VAL A 1 219 ? 37.854 -6.764 -23.166 1.00 51.81 234 VAL A N 1
ATOM 1574 C CA . VAL A 1 219 ? 38.569 -6.097 -24.258 1.00 49.90 234 VAL A CA 1
ATOM 1575 C C . VAL A 1 219 ? 38.897 -4.614 -24.098 1.00 45.39 234 VAL A C 1
ATOM 1576 O O . VAL A 1 219 ? 39.675 -4.075 -24.872 1.00 49.28 234 VAL A O 1
ATOM 1580 N N . GLY A 1 220 ? 38.339 -3.955 -23.093 1.00 49.03 235 GLY A N 1
ATOM 1581 C CA . GLY A 1 220 ? 38.559 -2.524 -22.952 1.00 37.19 235 GLY A CA 1
ATOM 1582 C C . GLY A 1 220 ? 37.962 -1.734 -24.105 1.00 49.43 235 GLY A C 1
ATOM 1583 O O . GLY A 1 220 ? 37.217 -2.274 -24.923 1.00 53.55 235 GLY A O 1
ATOM 1584 N N . THR A 1 221 ? 38.272 -0.440 -24.141 1.00 53.87 236 THR A N 1
ATOM 1585 C CA . THR A 1 221 ? 37.761 0.495 -25.144 1.00 54.80 236 THR A CA 1
ATOM 1586 C C . THR A 1 221 ? 38.675 0.837 -26.338 1.00 64.92 236 THR A C 1
ATOM 1587 O O . THR A 1 221 ? 38.349 1.722 -27.126 1.00 67.45 236 THR A O 1
ATOM 1591 N N . GLU A 1 222 ? 39.813 0.166 -26.471 1.00 67.36 237 GLU A N 1
ATOM 1592 C CA . GLU A 1 222 ? 40.748 0.479 -27.556 1.00 65.61 237 GLU A CA 1
ATOM 1593 C C . GLU A 1 222 ? 40.795 -0.655 -28.576 1.00 61.87 237 GLU A C 1
ATOM 1594 O O . GLU A 1 222 ? 40.550 -1.808 -28.224 1.00 60.16 237 GLU A O 1
ATOM 1600 N N . PRO A 1 223 ? 41.113 -0.342 -29.851 1.00 59.71 238 PRO A N 1
ATOM 1601 C CA . PRO A 1 223 ? 41.365 0.965 -30.478 1.00 58.78 238 PRO A CA 1
ATOM 1602 C C . PRO A 1 223 ? 40.085 1.788 -30.720 1.00 59.12 238 PRO A C 1
ATOM 1603 O O . PRO A 1 223 ? 39.012 1.429 -30.241 1.00 60.86 238 PRO A O 1
ATOM 1607 N N . ARG A 1 224 ? 40.207 2.879 -31.469 1.00 65.31 239 ARG A N 1
ATOM 1608 C CA . ARG A 1 224 ? 39.093 3.805 -31.692 1.00 62.83 239 ARG A CA 1
ATOM 1609 C C . ARG A 1 224 ? 37.890 3.162 -32.388 1.00 62.29 239 ARG A C 1
ATOM 1610 O O . ARG A 1 224 ? 36.740 3.508 -32.093 1.00 69.93 239 ARG A O 1
ATOM 1618 N N . GLU A 1 225 ? 38.157 2.233 -33.303 1.00 55.63 240 GLU A N 1
ATOM 1619 C CA . GLU A 1 225 ? 37.103 1.427 -33.918 1.00 49.70 240 GLU A CA 1
ATOM 1620 C C . GLU A 1 225 ? 36.264 0.680 -32.874 1.00 53.53 240 GLU A C 1
ATOM 1621 O O . GLU A 1 225 ? 35.036 0.678 -32.952 1.00 52.40 240 GLU A O 1
ATOM 1627 N N . ARG A 1 226 ? 36.930 0.033 -31.911 1.00 67.90 241 ARG A N 1
ATOM 1628 C CA . ARG A 1 226 ? 36.232 -0.700 -30.846 1.00 57.05 241 ARG A CA 1
ATOM 1629 C C . ARG A 1 226 ? 35.417 0.237 -29.961 1.00 49.73 241 ARG A C 1
ATOM 1630 O O . ARG A 1 226 ? 34.291 -0.080 -29.580 1.00 49.35 241 ARG A O 1
ATOM 1638 N N . LEU A 1 227 ? 35.980 1.402 -29.650 1.00 46.71 242 LEU A N 1
ATOM 1639 C CA . LEU A 1 227 ? 35.290 2.361 -28.796 1.00 46.57 242 LEU A CA 1
ATOM 1640 C C . LEU A 1 227 ? 34.067 2.903 -29.500 1.00 54.15 242 LEU A C 1
ATOM 1641 O O . LEU A 1 227 ? 33.045 3.190 -28.874 1.00 63.42 242 LEU A O 1
ATOM 1646 N N . THR A 1 228 ? 34.184 3.047 -30.813 1.00 51.86 243 THR A N 1
ATOM 1647 C CA . THR A 1 228 ? 33.084 3.529 -31.634 1.00 54.09 243 THR A CA 1
ATOM 1648 C C . THR A 1 228 ? 31.996 2.477 -31.716 1.00 53.10 243 THR A C 1
ATOM 1649 O O . THR A 1 228 ? 30.801 2.792 -31.704 1.00 52.17 243 THR A O 1
ATOM 1653 N N . ALA A 1 229 ? 32.419 1.220 -31.806 1.00 51.25 244 ALA A N 1
ATOM 1654 C CA . ALA A 1 229 ? 31.472 0.122 -31.898 1.00 57.74 244 ALA A CA 1
ATOM 1655 C C . ALA A 1 229 ? 30.631 0.076 -30.637 1.00 59.75 244 ALA A C 1
ATOM 1656 O O . ALA A 1 229 ? 29.432 -0.197 -30.703 1.00 55.58 244 ALA A O 1
ATOM 1658 N N . LEU A 1 230 ? 31.263 0.351 -29.495 1.00 55.08 245 LEU A N 1
ATOM 1659 C CA . LEU A 1 230 ? 30.580 0.278 -28.199 1.00 56.37 245 LEU A CA 1
ATOM 1660 C C . LEU A 1 230 ? 29.653 1.473 -27.998 1.00 53.08 245 LEU A C 1
ATOM 1661 O O . LEU A 1 230 ? 28.493 1.312 -27.627 1.00 57.15 245 LEU A O 1
ATOM 1666 N N . GLU A 1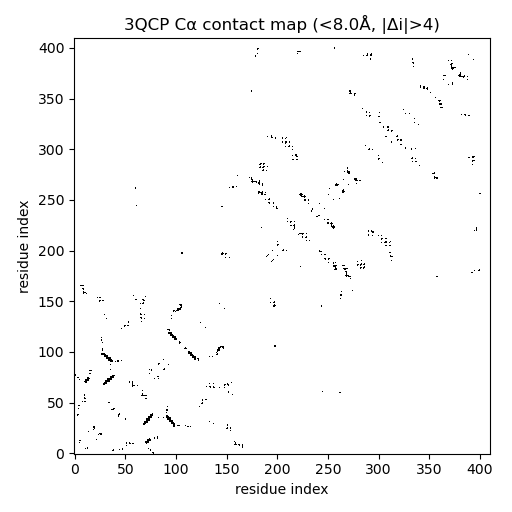 231 ? 30.167 2.670 -28.250 1.00 54.43 246 GLU A N 1
ATOM 1667 C CA . GLU A 1 231 ? 29.342 3.874 -28.210 1.00 61.40 246 GLU A CA 1
ATOM 1668 C C . GLU A 1 231 ? 28.065 3.750 -29.052 1.00 61.55 246 GLU A C 1
ATOM 1669 O O . GLU A 1 231 ? 26.973 4.093 -28.575 1.00 55.64 246 GLU A O 1
ATOM 1675 N N . ASP A 1 232 ? 28.191 3.270 -30.292 1.00 59.46 247 ASP A N 1
ATOM 1676 C CA . ASP A 1 232 ? 27.007 3.079 -31.143 1.00 62.85 247 ASP A CA 1
ATOM 1677 C C . ASP A 1 232 ? 26.021 2.130 -30.492 1.00 55.34 247 ASP A C 1
ATOM 1678 O O . ASP A 1 232 ? 24.810 2.381 -30.482 1.00 56.74 247 ASP A O 1
ATOM 1683 N N . PHE A 1 233 ? 26.546 1.031 -29.961 1.00 45.89 248 PHE A N 1
ATOM 1684 C CA . PHE A 1 233 ? 25.707 -0.007 -29.379 1.00 46.81 248 PHE A CA 1
ATOM 1685 C C . PHE A 1 233 ? 24.973 0.488 -28.129 1.00 51.50 248 PHE A C 1
ATOM 1686 O O . PHE A 1 233 ? 23.761 0.331 -28.017 1.00 55.32 248 PHE A O 1
ATOM 1694 N N . VAL A 1 234 ? 25.703 1.088 -27.193 1.00 53.07 249 VAL A N 1
ATOM 1695 C CA . VAL A 1 234 ? 25.088 1.593 -25.967 1.00 52.31 249 VAL A CA 1
ATOM 1696 C C . VAL A 1 234 ? 24.086 2.705 -26.274 1.00 56.44 249 VAL A C 1
ATOM 1697 O O . VAL A 1 234 ? 23.000 2.760 -25.694 1.00 62.76 249 VAL A O 1
ATOM 1701 N N . LEU A 1 235 ? 24.459 3.583 -27.197 1.00 62.56 250 LEU A N 1
ATOM 1702 C CA . LEU A 1 235 ? 23.592 4.674 -27.631 1.00 61.06 250 LEU A CA 1
ATOM 1703 C C . LEU A 1 235 ? 22.304 4.105 -28.196 1.00 46.98 250 LEU A C 1
ATOM 1704 O O . LEU A 1 235 ? 21.219 4.591 -27.904 1.00 46.19 250 LEU A O 1
ATOM 1709 N N . LEU A 1 236 ? 22.438 3.054 -28.997 1.00 50.12 251 LEU A N 1
ATOM 1710 C CA . LEU A 1 236 ? 21.280 2.362 -29.541 1.00 50.24 251 LEU A CA 1
ATOM 1711 C C . LEU A 1 236 ? 20.410 1.709 -28.464 1.00 51.36 251 LEU A C 1
ATOM 1712 O O . LEU A 1 236 ? 19.184 1.807 -28.514 1.00 56.80 251 LEU A O 1
ATOM 1717 N N . VAL A 1 237 ? 21.033 1.031 -27.500 1.00 46.39 252 VAL A N 1
ATOM 1718 C CA . VAL A 1 237 ? 20.266 0.386 -26.435 1.00 41.02 252 VAL A CA 1
ATOM 1719 C C . VAL A 1 237 ? 19.468 1.413 -25.642 1.00 40.99 252 VAL A C 1
ATOM 1720 O O . VAL A 1 237 ? 18.336 1.161 -25.247 1.00 43.06 252 VAL A O 1
ATOM 1724 N N . LYS A 1 238 ? 20.078 2.566 -25.400 1.00 52.57 253 LYS A N 1
ATOM 1725 C CA . LYS A 1 238 ? 19.421 3.626 -24.657 1.00 60.44 253 LYS A CA 1
ATOM 1726 C C . LYS A 1 238 ? 18.193 4.161 -25.407 1.00 59.83 253 LYS A C 1
ATOM 1727 O O . LYS A 1 238 ? 17.132 4.340 -24.815 1.00 58.03 253 LYS A O 1
ATOM 1733 N N . ASP A 1 239 ? 18.336 4.405 -26.706 1.00 50.87 254 ASP A N 1
ATOM 1734 C CA . ASP A 1 239 ? 17.231 4.943 -27.498 1.00 52.69 254 ASP A CA 1
ATOM 1735 C C . ASP A 1 239 ? 16.197 3.894 -27.945 1.00 55.93 254 ASP A C 1
ATOM 1736 O O . ASP A 1 239 ? 15.043 4.235 -28.213 1.00 52.91 254 ASP A O 1
ATOM 1741 N N . SER A 1 240 ? 16.614 2.633 -28.038 1.00 48.02 255 SER A N 1
ATOM 1742 C CA . SER A 1 240 ? 15.700 1.535 -28.363 1.00 47.45 255 SER A CA 1
ATOM 1743 C C . SER A 1 240 ? 14.929 1.007 -27.169 1.00 53.24 255 SER A C 1
ATOM 1744 O O . SER A 1 240 ? 13.760 0.676 -27.280 1.00 59.95 255 SER A O 1
ATOM 1747 N N . LEU A 1 241 ? 15.602 0.890 -26.028 1.00 64.26 256 LEU A N 1
ATOM 1748 C CA . LEU A 1 241 ? 15.013 0.229 -24.870 1.00 52.20 256 LEU A CA 1
ATOM 1749 C C . LEU A 1 241 ? 15.053 1.106 -23.636 1.00 52.71 256 LEU A C 1
ATOM 1750 O O . LEU A 1 241 ? 15.881 0.903 -22.759 1.00 53.37 256 LEU A O 1
ATOM 1755 N N . PRO A 1 242 ? 14.143 2.083 -23.558 1.00 58.83 257 PRO A N 1
ATOM 1756 C CA . PRO A 1 242 ? 14.065 2.957 -22.383 1.00 57.20 257 PRO A CA 1
ATOM 1757 C C . PRO A 1 242 ? 13.887 2.205 -21.066 1.00 52.04 257 PRO A C 1
ATOM 1758 O O . PRO A 1 242 ? 13.221 1.171 -21.020 1.00 48.59 257 PRO A O 1
ATOM 1762 N N . SER A 1 243 ? 14.475 2.759 -20.006 1.00 54.69 258 SER A N 1
ATOM 1763 C CA . SER A 1 243 ? 14.382 2.227 -18.648 1.00 50.32 258 SER A CA 1
ATOM 1764 C C . SER A 1 243 ? 15.077 0.884 -18.447 1.00 53.07 258 SER A C 1
ATOM 1765 O O . SER A 1 243 ? 14.758 0.140 -17.513 1.00 49.13 258 SER A O 1
ATOM 1768 N N . ILE A 1 244 ? 16.055 0.589 -19.299 1.00 59.94 259 ILE A N 1
ATOM 1769 C CA . ILE A 1 244 ? 16.875 -0.603 -19.103 1.00 51.92 259 ILE A CA 1
ATOM 1770 C C . ILE A 1 244 ? 18.215 -0.289 -18.422 1.00 50.04 259 ILE A C 1
ATOM 1771 O O . ILE A 1 244 ? 19.034 -1.176 -18.223 1.00 46.04 259 ILE A O 1
ATOM 1776 N N . GLY A 1 245 ? 18.430 0.977 -18.082 1.00 45.78 260 GLY A N 1
ATOM 1777 C CA . GLY A 1 245 ? 19.590 1.392 -17.315 1.00 37.88 260 GLY A CA 1
ATOM 1778 C C . GLY A 1 245 ? 20.783 1.761 -18.181 1.00 54.60 260 GLY A C 1
ATOM 1779 O O . GLY A 1 245 ? 21.909 1.820 -17.701 1.00 66.68 260 GLY A O 1
ATOM 1780 N N . ALA A 1 246 ? 20.541 1.998 -19.465 1.00 51.45 261 ALA A N 1
ATOM 1781 C CA . ALA A 1 246 ? 21.610 2.320 -20.398 1.00 52.90 261 ALA A CA 1
ATOM 1782 C C . ALA A 1 246 ? 22.078 3.767 -20.242 1.00 60.43 261 ALA A C 1
ATOM 1783 O O . ALA A 1 246 ? 23.137 4.141 -20.739 1.00 62.11 261 ALA A O 1
ATOM 1785 N N . ASP A 1 247 ? 21.285 4.579 -19.549 1.00 63.40 262 ASP A N 1
ATOM 1786 C CA . ASP A 1 247 ? 21.651 5.970 -19.285 1.00 58.70 262 ASP A CA 1
ATOM 1787 C C . ASP A 1 247 ? 22.972 6.076 -18.543 1.00 59.78 262 ASP A C 1
ATOM 1788 O O . ASP A 1 247 ? 23.899 6.748 -18.999 1.00 62.17 262 ASP A O 1
ATOM 1793 N N . GLY A 1 248 ? 23.053 5.417 -17.392 1.00 51.37 263 GLY A N 1
ATOM 1794 C CA . GLY A 1 248 ? 24.258 5.457 -16.584 1.00 49.27 263 GLY A CA 1
ATOM 1795 C C . GLY A 1 248 ? 25.469 4.985 -17.375 1.00 60.64 263 GLY A C 1
ATOM 1796 O O . GLY A 1 248 ? 26.566 5.535 -17.246 1.00 64.68 263 GLY A O 1
ATOM 1797 N N . VAL A 1 249 ? 25.260 3.964 -18.202 1.00 61.86 264 VAL A N 1
ATOM 1798 C CA . VAL A 1 249 ? 26.324 3.386 -19.010 1.00 54.72 264 VAL A CA 1
ATOM 1799 C C . VAL A 1 249 ? 26.820 4.427 -20.001 1.00 56.78 26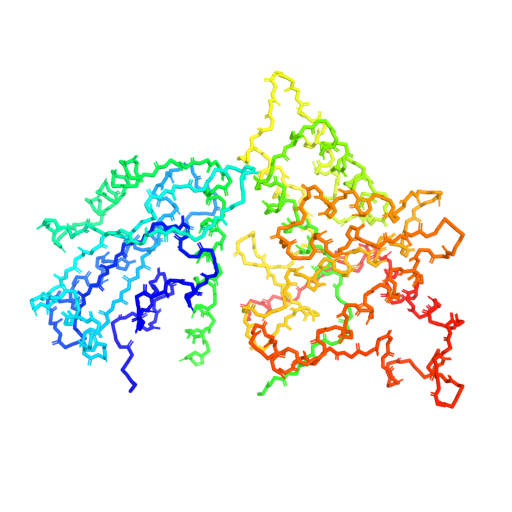4 VAL A C 1
ATOM 1800 O O . VAL A 1 249 ? 28.035 4.606 -20.195 1.00 55.69 264 VAL A O 1
ATOM 1804 N N . VAL A 1 250 ? 25.870 5.119 -20.621 1.00 64.71 265 VAL A N 1
ATOM 1805 C CA . VAL A 1 250 ? 26.185 6.181 -21.567 1.00 65.21 265 VAL A CA 1
ATOM 1806 C C . VAL A 1 250 ? 27.054 7.232 -20.906 1.00 58.08 265 VAL A C 1
ATOM 1807 O O . VAL A 1 250 ? 28.053 7.660 -21.475 1.00 57.93 265 VAL A O 1
ATOM 1811 N N . SER A 1 251 ? 26.666 7.640 -19.703 1.00 55.33 266 SER A N 1
ATOM 1812 C CA . SER A 1 251 ? 27.427 8.622 -18.942 1.00 61.60 266 SER A CA 1
ATOM 1813 C C . SER A 1 251 ? 28.848 8.132 -18.676 1.00 64.26 266 SER A C 1
ATOM 1814 O O . SER A 1 251 ? 29.806 8.886 -18.821 1.00 74.25 266 SER A O 1
ATOM 1817 N N . ALA A 1 252 ? 28.972 6.872 -18.272 1.00 54.30 267 ALA A N 1
ATOM 1818 C CA . ALA A 1 252 ? 30.273 6.287 -18.005 1.00 60.06 267 ALA A CA 1
ATOM 1819 C C . ALA A 1 252 ? 31.117 6.316 -19.268 1.00 62.67 267 ALA A C 1
ATOM 1820 O O . ALA A 1 252 ? 32.282 6.706 -19.236 1.00 63.71 267 ALA A O 1
ATOM 1822 N N . LEU A 1 253 ? 30.523 5.904 -20.381 1.00 59.46 268 LEU A N 1
ATOM 1823 C CA . LEU A 1 253 ? 31.215 5.951 -21.658 1.00 65.34 268 LEU A CA 1
ATOM 1824 C C . LEU A 1 253 ? 31.697 7.361 -21.984 1.00 66.29 268 LEU A C 1
ATOM 1825 O O . LEU A 1 253 ? 32.782 7.543 -22.553 1.00 63.02 268 LEU A O 1
ATOM 1830 N N . GLU A 1 254 ? 30.895 8.357 -21.618 1.00 58.34 269 GLU A N 1
ATOM 1831 C CA . GLU A 1 254 ? 31.246 9.750 -21.894 1.00 70.70 269 GLU A CA 1
ATOM 1832 C C . GLU A 1 254 ? 32.355 10.255 -20.972 1.00 73.30 269 GLU A C 1
ATOM 1833 O O . GLU A 1 254 ? 33.089 11.172 -21.331 1.00 77.75 269 GLU A O 1
ATOM 1839 N N . SER A 1 255 ? 32.479 9.654 -19.792 1.00 64.75 270 SER A N 1
ATOM 1840 C CA . SER A 1 255 ? 33.444 10.122 -18.796 1.00 61.83 270 SER A CA 1
ATOM 1841 C C . SER A 1 255 ? 34.882 9.760 -19.135 1.00 65.91 270 SER A C 1
ATOM 1842 O O . SER A 1 255 ? 35.816 10.246 -18.492 1.00 72.46 270 SER A O 1
ATOM 1845 N N . ILE A 1 256 ? 35.073 8.929 -20.153 1.00 62.18 271 ILE A N 1
ATOM 1846 C CA . ILE A 1 256 ? 36.424 8.506 -20.500 1.00 60.35 271 ILE A CA 1
ATOM 1847 C C . ILE A 1 256 ? 37.174 9.594 -21.263 1.00 69.66 271 ILE A C 1
ATOM 1848 O O . ILE A 1 256 ? 36.789 9.998 -22.364 1.00 69.03 271 ILE A O 1
ATOM 1853 N N . THR A 1 257 ? 38.268 10.039 -20.659 1.00 78.45 272 THR A N 1
ATOM 1854 C CA . THR A 1 257 ? 39.119 11.069 -21.223 1.00 78.10 272 THR A CA 1
ATOM 1855 C C . THR A 1 257 ? 40.550 10.589 -21.086 1.00 74.49 272 THR A C 1
ATOM 1856 O O . THR A 1 257 ? 40.838 9.723 -20.256 1.00 66.47 272 THR A O 1
ATOM 1860 N N . ALA A 1 258 ? 41.442 11.142 -21.900 1.00 78.60 273 ALA A N 1
ATOM 1861 C CA . ALA A 1 258 ? 42.865 10.847 -21.787 1.00 84.29 273 ALA A CA 1
ATOM 1862 C C . ALA A 1 258 ? 43.334 11.115 -20.358 1.00 83.49 273 ALA A C 1
ATOM 1863 O O . ALA A 1 258 ? 44.298 10.512 -19.878 1.00 84.51 273 ALA A O 1
ATOM 1865 N N . GLU A 1 259 ? 42.636 12.031 -19.694 1.00 86.50 274 GLU A N 1
ATOM 1866 C CA . GLU A 1 259 ? 42.858 12.345 -18.288 1.00 89.74 274 GLU A CA 1
ATOM 1867 C C . GLU A 1 259 ? 42.363 11.215 -17.379 1.00 92.69 274 GLU A C 1
ATOM 1868 O O . GLU A 1 259 ? 43.084 10.765 -16.487 1.00 94.13 274 GLU A O 1
ATOM 1874 N N . ARG A 1 260 ? 41.129 10.767 -17.608 1.00 89.85 275 ARG A N 1
ATOM 1875 C CA . ARG A 1 260 ? 40.519 9.700 -16.811 1.00 86.68 275 ARG A CA 1
ATOM 1876 C C . ARG A 1 260 ? 40.152 8.522 -17.706 1.00 68.29 275 ARG A C 1
ATOM 1877 O O . ARG A 1 260 ? 39.016 8.410 -18.148 1.00 63.77 275 ARG A O 1
ATOM 1885 N N . PRO A 1 261 ? 41.125 7.644 -17.984 1.00 66.01 276 PRO A N 1
ATOM 1886 C CA . PRO A 1 261 ? 40.970 6.541 -18.939 1.00 60.13 276 PRO A CA 1
ATOM 1887 C C . PRO A 1 261 ? 40.152 5.354 -18.416 1.00 60.98 276 PRO A C 1
ATOM 1888 O O . PRO A 1 261 ? 39.911 5.216 -17.216 1.00 66.94 276 PRO A O 1
ATOM 1892 N N . PHE A 1 262 ? 39.712 4.507 -19.337 1.00 45.76 277 PHE A N 1
ATOM 1893 C CA . PHE A 1 262 ? 38.957 3.316 -18.984 1.00 56.69 277 PHE A CA 1
ATOM 1894 C C . PHE A 1 262 ? 39.733 2.415 -18.027 1.00 62.76 277 PHE A C 1
ATOM 1895 O O . PHE A 1 262 ? 40.856 2.020 -18.320 1.00 60.09 277 PHE A O 1
ATOM 1903 N N . THR A 1 263 ? 39.127 2.086 -16.890 1.00 60.99 278 THR A N 1
ATOM 1904 C CA . THR A 1 263 ? 39.629 1.003 -16.055 1.00 58.30 278 THR A CA 1
ATOM 1905 C C . THR A 1 263 ? 38.473 0.056 -15.775 1.00 52.47 278 THR A C 1
ATOM 1906 O O . THR A 1 263 ? 37.346 0.495 -15.572 1.00 50.18 278 THR A O 1
ATOM 1910 N N . VAL A 1 264 ? 38.760 -1.241 -15.775 1.00 50.48 279 VAL A N 1
ATOM 1911 C CA . VAL A 1 264 ? 37.747 -2.249 -15.523 1.00 48.49 279 VAL A CA 1
ATOM 1912 C C . VAL A 1 264 ? 37.012 -1.934 -14.235 1.00 48.27 279 VAL A C 1
ATOM 1913 O O . VAL A 1 264 ? 35.790 -2.099 -14.152 1.00 45.60 279 VAL A O 1
ATOM 1917 N N . ALA A 1 265 ? 37.751 -1.438 -13.248 1.00 41.97 280 ALA A N 1
ATOM 1918 C CA . ALA A 1 265 ? 37.190 -1.244 -11.917 1.00 41.86 280 ALA A CA 1
ATOM 1919 C C . ALA A 1 265 ? 36.131 -0.148 -11.892 1.00 46.54 280 ALA A C 1
ATOM 1920 O O . ALA A 1 265 ? 35.068 -0.311 -11.278 1.00 41.36 280 ALA A O 1
ATOM 1922 N N . SER A 1 266 ? 36.431 0.969 -12.546 1.00 43.51 281 SER A N 1
ATOM 1923 C CA . SER A 1 266 ? 35.530 2.113 -12.537 1.00 46.51 281 SER A CA 1
ATOM 1924 C C . SER A 1 266 ? 34.370 1.879 -13.499 1.00 43.74 281 SER A C 1
ATOM 1925 O O . SER A 1 266 ? 33.237 2.289 -13.250 1.00 47.69 281 SER A O 1
ATOM 1928 N N . TRP A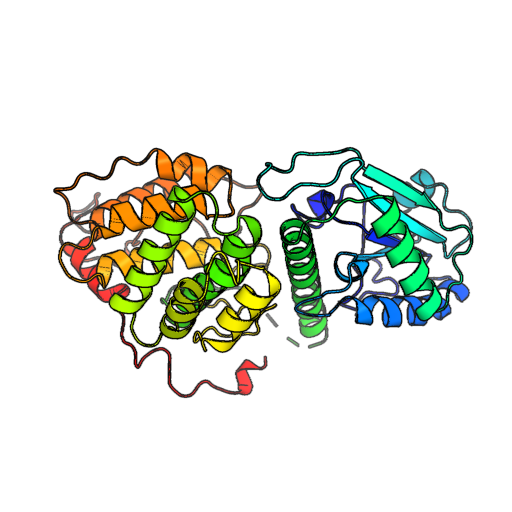 1 267 ? 34.673 1.227 -14.613 1.00 38.60 282 TRP A N 1
ATOM 1929 C CA . TRP A 1 267 ? 33.658 0.810 -15.552 1.00 35.61 282 TRP A CA 1
ATOM 1930 C C . TRP A 1 267 ? 32.622 -0.097 -14.901 1.00 42.48 282 TRP A C 1
ATOM 1931 O O . TRP A 1 267 ? 31.425 0.113 -15.060 1.00 42.16 282 TRP A O 1
ATOM 1942 N N . GLN A 1 268 ? 33.078 -1.124 -14.193 1.00 44.08 283 GLN A N 1
ATOM 1943 C CA . GLN A 1 268 ? 32.146 -2.065 -13.587 1.00 43.65 283 GLN A CA 1
ATOM 1944 C C . GLN A 1 268 ? 31.348 -1.402 -12.477 1.00 44.58 283 GLN A C 1
ATOM 1945 O O . GLN A 1 268 ? 30.182 -1.721 -12.279 1.00 39.91 283 GLN A O 1
ATOM 1951 N N . ASP A 1 269 ? 31.968 -0.471 -11.763 1.00 39.54 284 ASP A N 1
ATOM 1952 C CA . ASP A 1 269 ? 31.236 0.258 -10.743 1.00 41.87 284 ASP A CA 1
ATOM 1953 C C . ASP A 1 269 ? 30.074 1.047 -11.367 1.00 41.34 284 ASP A C 1
ATOM 1954 O O . ASP A 1 269 ? 28.940 0.952 -10.900 1.00 36.66 284 ASP A O 1
ATOM 1959 N N . ALA A 1 270 ? 30.358 1.816 -12.418 1.00 44.20 285 ALA A N 1
ATOM 1960 C CA . ALA A 1 270 ? 29.323 2.603 -13.097 1.00 50.10 285 ALA A CA 1
ATOM 1961 C C . ALA A 1 270 ? 28.235 1.702 -13.676 1.00 47.04 285 ALA A C 1
ATOM 1962 O O . ALA A 1 270 ? 27.058 2.024 -13.600 1.00 51.88 285 ALA A O 1
ATOM 1964 N N . VAL A 1 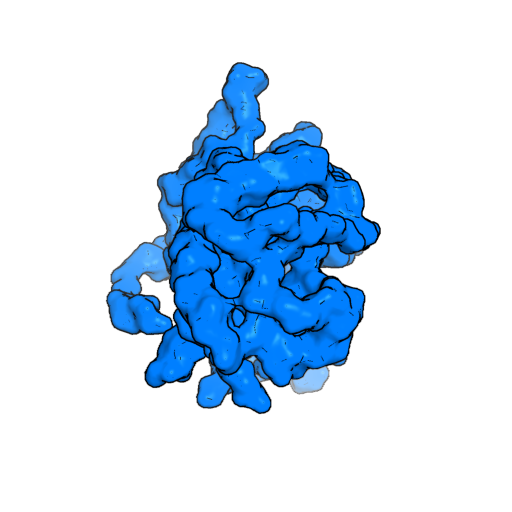271 ? 28.642 0.568 -14.241 1.00 44.92 286 VAL A N 1
ATOM 1965 C CA . VAL A 1 271 ? 27.703 -0.400 -14.793 1.00 44.75 286 VAL A CA 1
ATOM 1966 C C . VAL A 1 271 ? 26.735 -0.907 -13.720 1.00 43.78 286 VAL A C 1
ATOM 1967 O O . VAL A 1 271 ? 25.526 -0.929 -13.934 1.00 43.03 286 VAL A O 1
ATOM 1971 N N . VAL A 1 272 ? 27.274 -1.324 -12.576 1.00 40.33 287 VAL A N 1
ATOM 1972 C CA . VAL A 1 272 ? 26.454 -1.762 -11.453 1.00 42.33 287 VAL A CA 1
ATOM 1973 C C . VAL A 1 272 ? 25.557 -0.615 -10.971 1.00 47.90 287 VAL A C 1
ATOM 1974 O O . VAL A 1 272 ? 24.376 -0.819 -10.654 1.00 49.62 287 VAL A O 1
ATOM 1978 N N . LYS A 1 273 ? 26.109 0.594 -10.945 1.00 46.17 288 LYS A N 1
ATOM 1979 C CA . LYS A 1 273 ? 25.360 1.750 -10.472 1.00 48.28 288 LYS A CA 1
ATOM 1980 C C . LYS A 1 273 ? 24.299 2.264 -11.440 1.00 45.24 288 LYS A C 1
ATOM 1981 O O . LYS A 1 273 ? 23.454 3.058 -11.045 1.00 49.90 288 LYS A O 1
ATOM 1987 N N . SER A 1 274 ? 24.325 1.795 -12.687 1.00 42.52 289 SER A N 1
ATOM 1988 C CA . SER A 1 274 ? 23.342 2.221 -13.696 1.00 40.62 289 SER A CA 1
ATOM 1989 C C . SER A 1 274 ? 21.922 1.794 -13.396 1.00 42.54 289 SER A C 1
ATOM 1990 O O . SER A 1 274 ? 20.979 2.402 -13.891 1.00 48.82 289 SER A O 1
ATOM 1993 N N . GLY A 1 275 ? 21.771 0.733 -12.616 1.00 43.53 290 GLY A N 1
ATOM 1994 C CA . GLY A 1 275 ? 20.453 0.233 -12.273 1.00 42.40 290 GLY A CA 1
ATOM 1995 C C . GLY A 1 275 ? 19.796 -0.480 -13.427 1.00 40.73 290 GLY A C 1
ATOM 1996 O O . GLY A 1 275 ? 18.633 -0.248 -13.730 1.00 39.47 290 GLY A O 1
ATOM 1997 N N . ILE A 1 276 ? 20.539 -1.354 -14.088 1.00 41.76 291 ILE A N 1
ATOM 1998 C CA . ILE A 1 276 ? 19.937 -2.178 -15.125 1.00 41.88 291 ILE A CA 1
ATOM 1999 C C . ILE A 1 276 ? 18.994 -3.185 -14.456 1.00 41.86 291 ILE A C 1
ATOM 2000 O O . ILE A 1 276 ? 19.368 -3.817 -13.477 1.00 35.75 291 ILE A O 1
ATOM 2005 N N . PRO A 1 277 ? 17.756 -3.320 -14.965 1.00 40.57 292 PRO A N 1
ATOM 2006 C CA . PRO A 1 277 ? 16.777 -4.117 -14.211 1.00 30.23 292 PRO A CA 1
ATOM 2007 C C . PRO A 1 277 ? 16.879 -5.626 -14.453 1.00 35.01 292 PRO A C 1
ATOM 2008 O O . PRO A 1 277 ? 15.896 -6.297 -14.796 1.00 34.77 292 PRO A O 1
ATOM 2012 N N . PHE A 1 278 ? 18.075 -6.167 -14.263 1.00 32.25 293 PHE A N 1
ATOM 2013 C CA . PHE A 1 278 ? 18.254 -7.614 -14.332 1.00 35.10 293 PHE A CA 1
ATOM 2014 C C . PHE A 1 278 ? 17.917 -8.256 -12.973 1.00 28.71 293 PHE A C 1
ATOM 2015 O O . PHE A 1 278 ? 18.026 -7.609 -11.949 1.00 36.72 293 PHE A O 1
ATOM 2023 N N . ASP A 1 279 ? 17.421 -9.490 -12.991 1.00 28.71 294 ASP A N 1
ATOM 2024 C CA . ASP A 1 279 ? 17.206 -10.282 -11.783 1.00 30.58 294 ASP A CA 1
ATOM 2025 C C . ASP A 1 279 ? 18.499 -10.995 -11.337 1.00 36.78 294 ASP A C 1
ATOM 2026 O O . ASP A 1 279 ? 19.351 -11.307 -12.165 1.00 36.05 294 ASP A O 1
ATOM 2031 N N . GLY A 1 280 ? 18.627 -11.279 -10.040 1.00 29.60 295 GLY A N 1
ATOM 2032 C CA . GLY A 1 280 ? 19.834 -11.889 -9.500 1.00 26.46 295 GLY A CA 1
ATOM 2033 C C . GLY A 1 280 ? 20.794 -10.805 -9.014 1.00 35.76 295 GLY A C 1
ATOM 2034 O O . GLY A 1 280 ? 20.368 -9.685 -8.719 1.00 37.74 295 GLY A O 1
ATOM 2035 N N . SER A 1 281 ? 22.083 -11.131 -8.926 1.0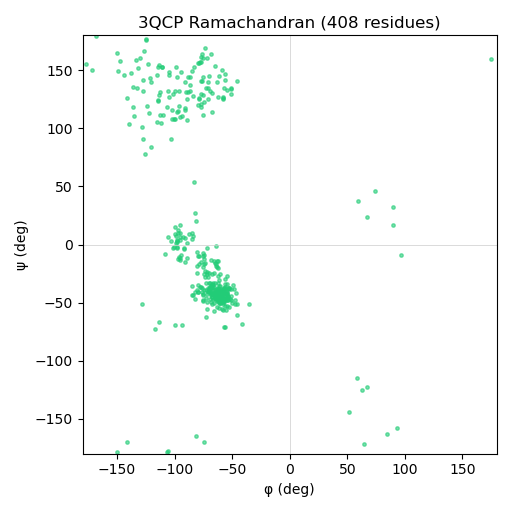0 36.19 296 SER A N 1
ATOM 2036 C CA . SER A 1 281 ? 23.097 -10.182 -8.452 1.00 35.46 296 SER A CA 1
ATOM 2037 C C . SER A 1 281 ? 24.201 -10.109 -9.488 1.00 32.35 296 SER A C 1
ATOM 2038 O O . SER A 1 281 ? 24.226 -10.934 -10.402 1.00 33.47 296 SER A O 1
ATOM 2041 N N . PRO A 1 282 ? 25.085 -9.099 -9.386 1.00 29.72 297 PRO A N 1
ATOM 2042 C CA . PRO A 1 282 ? 26.163 -8.939 -10.381 1.00 30.38 297 PRO A CA 1
ATOM 2043 C C . PRO A 1 282 ? 26.962 -10.219 -10.681 1.00 35.36 297 PRO A C 1
ATOM 2044 O O . PRO A 1 282 ? 27.391 -10.400 -11.817 1.00 29.45 297 PRO A O 1
ATOM 2048 N N . ARG A 1 283 ? 27.175 -11.074 -9.687 1.00 31.83 298 ARG A N 1
ATOM 2049 C CA . ARG A 1 283 ? 27.899 -12.321 -9.914 1.00 36.42 298 ARG A CA 1
ATOM 2050 C C . ARG A 1 283 ? 27.019 -13.561 -10.069 1.00 44.66 298 ARG A C 1
ATOM 2051 O O . ARG A 1 283 ? 27.531 -14.672 -10.208 1.00 39.63 298 ARG A O 1
ATOM 2059 N N . ASN A 1 284 ? 25.707 -13.390 -9.942 1.00 38.36 299 ASN A N 1
ATOM 2060 C CA . ASN A 1 284 ? 24.779 -14.467 -10.247 1.00 42.64 299 ASN A CA 1
ATOM 2061 C C . ASN A 1 284 ? 23.573 -13.883 -10.975 1.00 38.09 299 ASN A C 1
ATOM 2062 O O . ASN A 1 284 ? 22.668 -13.365 -10.342 1.00 37.90 299 ASN A O 1
ATOM 2067 N N . VAL A 1 285 ? 23.485 -14.068 -12.278 1.00 41.01 300 VAL A N 1
ATOM 2068 C CA . VAL A 1 285 ? 22.445 -13.377 -13.028 1.00 40.27 300 VAL A CA 1
ATOM 2069 C C . VAL A 1 285 ? 21.319 -14.360 -13.255 1.00 43.10 300 VAL A C 1
ATOM 2070 O O . VAL A 1 285 ? 21.561 -15.505 -13.636 1.00 44.25 300 VAL A O 1
ATOM 2074 N N . ARG A 1 286 ? 20.092 -13.935 -12.990 1.00 39.29 301 ARG A N 1
ATOM 2075 C CA . ARG A 1 286 ? 18.982 -14.874 -13.066 1.00 37.47 301 ARG A CA 1
ATOM 2076 C C . ARG A 1 286 ? 18.376 -14.886 -14.446 1.00 32.95 301 ARG A C 1
ATOM 2077 O O . ARG A 1 286 ? 17.863 -13.866 -14.919 1.00 33.01 301 ARG A O 1
ATOM 2085 N N . TRP A 1 287 ? 18.453 -16.042 -15.099 1.00 36.92 302 TRP A N 1
ATOM 2086 C CA . TRP A 1 287 ? 17.789 -16.241 -16.383 1.00 40.10 302 TRP A CA 1
ATOM 2087 C C . TRP A 1 287 ? 16.455 -16.945 -16.177 1.00 41.17 302 TRP A C 1
ATOM 2088 O O . TRP A 1 287 ? 16.314 -17.792 -15.294 1.00 46.38 302 TRP A O 1
ATOM 2099 N N . ARG A 1 288 ? 15.478 -16.568 -16.987 1.00 40.95 303 ARG A N 1
ATOM 2100 C CA . ARG A 1 288 ? 14.154 -17.171 -16.964 1.00 44.40 303 ARG A CA 1
ATOM 2101 C C . ARG A 1 288 ? 13.909 -17.848 -18.294 1.00 45.18 303 ARG A C 1
ATOM 2102 O O . ARG A 1 288 ? 13.919 -19.068 -18.389 1.00 46.87 303 ARG A O 1
ATOM 2110 N N . THR A 1 289 ? 13.692 -17.041 -19.321 1.00 41.58 304 THR A N 1
ATOM 2111 C CA . THR A 1 289 ? 13.554 -17.561 -20.663 1.00 45.93 304 THR A CA 1
ATOM 2112 C C . THR A 1 289 ? 14.783 -18.402 -20.971 1.00 41.96 304 THR A C 1
ATOM 2113 O O . THR A 1 289 ? 14.663 -19.484 -21.535 1.00 43.30 304 THR A O 1
ATOM 2117 N N . CYS A 1 290 ? 15.949 -17.904 -20.548 1.00 34.96 305 CYS A N 1
ATOM 2118 C CA . CYS A 1 290 ? 17.263 -18.465 -20.898 1.00 36.11 305 CYS A CA 1
ATOM 2119 C C . CYS A 1 290 ? 17.839 -19.434 -19.885 1.00 39.75 305 CYS A C 1
ATOM 2120 O O . CYS A 1 290 ? 19.029 -19.761 -19.928 1.00 38.81 305 CYS A O 1
ATOM 2123 N N . ARG A 1 291 ? 17.027 -19.814 -18.916 1.00 42.77 306 ARG A N 1
ATOM 2124 C CA . ARG A 1 291 ? 17.449 -20.809 -17.950 1.00 44.85 306 ARG A CA 1
ATOM 2125 C C . ARG A 1 291 ? 17.516 -22.166 -18.640 1.00 49.72 306 ARG A C 1
ATOM 2126 O O . ARG A 1 291 ? 16.634 -22.503 -19.423 1.00 45.91 306 ARG A O 1
ATOM 2134 N N . GLY A 1 292 ? 18.590 -22.914 -18.396 1.00 53.12 307 GLY A N 1
ATOM 2135 C CA . GLY A 1 292 ? 18.752 -24.238 -18.969 1.00 49.74 307 GLY A CA 1
ATOM 2136 C C . GLY A 1 292 ? 18.542 -25.345 -17.956 1.00 51.34 307 GLY A C 1
ATOM 2137 O O . GLY A 1 292 ? 18.237 -25.073 -16.798 1.00 54.89 307 GLY A O 1
ATOM 2138 N N . SER A 1 293 ? 18.711 -26.594 -18.388 1.00 53.61 308 SER A N 1
ATOM 2139 C CA . SER A 1 293 ? 18.528 -27.739 -17.502 1.00 51.00 308 SER A CA 1
ATOM 2140 C C . SER A 1 293 ? 19.649 -27.828 -16.474 1.00 54.42 308 SER A C 1
ATOM 2141 O O . SER A 1 293 ? 19.448 -28.345 -15.375 1.00 58.21 308 SER A O 1
ATOM 2144 N N . SER A 1 294 ? 20.823 -27.323 -16.840 1.00 43.57 309 SER A N 1
ATOM 2145 C CA . SER A 1 294 ? 21.893 -27.063 -15.885 1.00 46.23 309 SER A CA 1
ATOM 2146 C C . SER A 1 294 ? 22.419 -25.654 -16.140 1.00 47.40 309 SER A C 1
ATOM 2147 O O . SER A 1 294 ? 22.338 -25.163 -17.261 1.00 54.12 309 SER A O 1
ATOM 2150 N N . PRO A 1 295 ? 22.959 -24.995 -15.104 1.00 53.99 310 PRO A N 1
ATOM 2151 C CA . PRO A 1 295 ? 23.404 -23.595 -15.214 1.00 54.68 310 PRO A CA 1
ATOM 2152 C C . PRO A 1 295 ? 24.565 -23.378 -16.204 1.00 55.66 310 PRO A C 1
ATOM 2153 O O . PRO A 1 295 ? 24.819 -22.246 -16.617 1.00 56.15 310 PRO A O 1
ATOM 2157 N N . GLN A 1 296 ? 25.262 -24.441 -16.586 1.00 51.89 311 GLN A N 1
ATOM 2158 C CA . GLN A 1 296 ? 26.308 -24.297 -17.588 1.00 52.07 311 GLN A CA 1
ATOM 2159 C C . GLN A 1 296 ? 25.732 -24.091 -18.988 1.00 48.05 311 GLN A C 1
ATOM 2160 O O . GLN A 1 296 ? 26.440 -23.657 -19.897 1.00 48.24 311 GLN A O 1
ATOM 2166 N N . TYR A 1 297 ? 24.448 -24.401 -19.150 1.00 46.31 312 TYR A N 1
ATOM 2167 C CA . TYR A 1 297 ? 23.765 -24.292 -20.443 1.00 50.73 312 TYR A CA 1
ATOM 2168 C C . TYR A 1 297 ? 23.043 -22.958 -20.623 1.00 42.63 312 TYR A C 1
ATOM 2169 O O . TYR A 1 297 ? 22.631 -22.328 -19.654 1.00 42.60 312 TYR A O 1
ATOM 2178 N N . ARG A 1 298 ? 22.970 -22.503 -21.869 1.00 39.70 313 ARG A N 1
ATOM 2179 C CA . ARG A 1 298 ? 22.164 -21.342 -22.238 1.00 36.83 313 ARG A CA 1
ATOM 2180 C C . ARG A 1 298 ? 22.631 -20.069 -21.555 1.00 36.79 313 ARG A C 1
ATOM 2181 O O . ARG A 1 298 ? 23.801 -19.702 -21.662 1.00 43.24 313 ARG A O 1
ATOM 2189 N N . GLY A 1 299 ? 21.732 -19.388 -20.854 1.00 44.77 314 GLY A N 1
ATOM 2190 C CA . GLY A 1 299 ? 22.119 -18.175 -20.151 1.00 39.01 314 GLY A CA 1
ATOM 2191 C C . GLY A 1 299 ? 22.515 -17.029 -21.070 1.00 34.77 314 GLY A C 1
ATOM 2192 O O . GLY A 1 299 ? 21.728 -16.612 -21.919 1.00 33.62 314 GLY A O 1
ATOM 2193 N N . PHE A 1 300 ? 23.735 -16.524 -20.890 1.00 35.38 315 PHE A N 1
ATOM 2194 C CA . PHE A 1 300 ? 24.200 -15.297 -21.546 1.00 25.58 315 PHE A CA 1
ATOM 2195 C C . PHE A 1 300 ? 24.056 -15.274 -23.070 1.00 27.41 315 PHE A C 1
ATOM 2196 O O . PHE A 1 300 ? 23.570 -14.290 -23.625 1.00 42.07 315 PHE A O 1
ATOM 2204 N N . PRO A 1 301 ? 24.486 -16.347 -23.756 1.00 40.70 316 PRO A N 1
ATOM 2205 C CA . PRO A 1 301 ? 24.340 -16.383 -25.223 1.00 41.44 316 PRO A CA 1
ATOM 2206 C C . PRO A 1 301 ? 22.884 -16.256 -25.658 1.00 45.98 316 PRO A C 1
ATOM 2207 O O . PRO A 1 301 ? 22.559 -15.495 -26.581 1.00 38.11 316 PRO A O 1
ATOM 2211 N N . CYS A 1 302 ? 22.017 -17.017 -25.002 1.00 44.40 317 CYS A N 1
ATOM 2212 C CA . CYS A 1 302 ? 20.590 -16.939 -25.261 1.00 40.06 317 CYS A CA 1
ATOM 2213 C C . CYS A 1 302 ? 20.135 -15.511 -24.974 1.00 39.69 317 CYS A C 1
ATOM 2214 O O . CYS A 1 302 ? 19.349 -14.949 -25.731 1.00 40.95 317 CYS A O 1
ATOM 2217 N N . GLY A 1 303 ? 20.677 -14.908 -23.914 1.00 32.05 318 GLY A N 1
ATOM 2218 C CA . GLY A 1 303 ? 20.289 -13.561 -23.535 1.00 32.82 318 GLY A CA 1
ATOM 2219 C C . GLY A 1 303 ? 20.605 -12.534 -24.606 1.00 36.12 318 GLY A C 1
ATOM 2220 O O . GLY A 1 303 ? 19.808 -11.619 -24.877 1.00 32.20 318 GLY A O 1
ATOM 2221 N N . MET A 1 304 ? 21.780 -12.687 -25.214 1.00 35.38 319 MET A N 1
ATOM 2222 C CA . MET A 1 304 ? 22.244 -11.789 -26.269 1.00 39.65 319 MET A CA 1
ATOM 2223 C C . MET A 1 304 ? 21.341 -11.780 -27.508 1.00 45.36 319 MET A C 1
ATOM 2224 O O . MET A 1 304 ? 21.069 -10.714 -28.052 1.00 51.32 319 MET A O 1
ATOM 2229 N N . TRP A 1 305 ? 20.904 -12.954 -27.969 1.00 45.09 320 TRP A N 1
ATOM 2230 C CA . TRP A 1 305 ? 19.964 -13.026 -29.094 1.00 40.57 320 TRP A CA 1
ATOM 2231 C C . TRP A 1 305 ? 18.730 -12.201 -28.775 1.00 42.20 320 TRP A C 1
ATOM 2232 O O . TRP A 1 305 ? 18.268 -11.394 -29.586 1.00 47.69 320 TRP A O 1
ATOM 2243 N N . LEU A 1 306 ? 18.195 -12.411 -27.580 1.00 44.52 321 LEU A N 1
ATOM 2244 C CA . LEU A 1 306 ? 17.010 -11.688 -27.161 1.00 39.61 321 LEU A CA 1
ATOM 2245 C C . LEU A 1 306 ? 17.257 -10.185 -27.254 1.00 35.06 321 LEU A C 1
ATOM 2246 O O . LEU A 1 306 ? 16.494 -9.469 -27.895 1.00 39.63 321 LEU A O 1
ATOM 2251 N N . LEU A 1 307 ? 18.332 -9.706 -26.636 1.00 39.62 322 LEU A N 1
ATOM 2252 C CA . LEU A 1 307 ? 18.663 -8.284 -26.707 1.00 40.40 322 LEU A CA 1
ATOM 2253 C C . LEU A 1 307 ? 18.755 -7.783 -28.155 1.00 42.28 322 LEU A C 1
ATOM 2254 O O . LEU A 1 307 ? 18.245 -6.706 -28.480 1.00 45.53 322 LEU A O 1
ATOM 2259 N N . LEU A 1 308 ? 19.394 -8.567 -29.020 1.00 45.24 323 LEU A N 1
ATOM 2260 C CA . LEU A 1 308 ? 19.579 -8.177 -30.417 1.00 42.45 323 LEU A CA 1
ATOM 2261 C C . LEU A 1 308 ? 18.267 -8.121 -31.204 1.00 48.23 323 LEU A C 1
ATOM 2262 O O . LEU A 1 308 ? 18.045 -7.189 -31.977 1.00 49.83 323 LEU A O 1
ATOM 2267 N N . HIS A 1 309 ? 17.394 -9.106 -31.009 1.00 55.72 324 HIS A N 1
ATOM 2268 C CA . HIS A 1 309 ? 16.077 -9.060 -31.647 1.00 56.09 324 HIS A CA 1
ATOM 2269 C C . HIS A 1 309 ? 15.284 -7.846 -31.156 1.00 58.82 324 HIS A C 1
ATOM 2270 O O . HIS A 1 309 ? 14.737 -7.084 -31.954 1.00 60.06 324 HIS A O 1
ATOM 2277 N N . ALA A 1 310 ? 15.237 -7.661 -29.842 1.00 57.08 325 ALA A N 1
ATOM 2278 C CA . ALA A 1 310 ? 14.541 -6.519 -29.259 1.00 50.12 325 ALA A CA 1
ATOM 2279 C C . ALA A 1 310 ? 15.011 -5.196 -29.864 1.00 52.00 325 ALA A C 1
ATOM 2280 O O . ALA A 1 310 ? 14.211 -4.288 -30.067 1.00 57.72 325 ALA A O 1
ATOM 2282 N N . LEU A 1 311 ? 16.304 -5.091 -30.158 1.00 51.44 326 LEU A N 1
ATOM 2283 C CA . LEU A 1 311 ? 16.848 -3.879 -30.773 1.00 49.24 326 LEU A CA 1
ATOM 2284 C C . LEU A 1 311 ? 16.359 -3.685 -32.210 1.00 54.77 326 LEU A C 1
ATOM 2285 O O . LEU A 1 311 ? 16.064 -2.569 -32.623 1.00 46.14 326 LEU A O 1
ATOM 2290 N N . THR A 1 312 ? 16.296 -4.768 -32.978 1.00 60.80 327 THR A N 1
ATOM 2291 C CA . THR A 1 312 ? 15.822 -4.675 -34.350 1.00 59.36 327 THR A CA 1
ATOM 2292 C C . THR A 1 312 ? 14.374 -4.203 -34.334 1.00 61.42 327 THR A C 1
ATOM 2293 O O . THR A 1 312 ? 13.976 -3.350 -35.129 1.00 58.48 327 THR A O 1
ATOM 2297 N N . VAL A 1 313 ? 13.605 -4.749 -33.398 1.00 55.20 328 VAL A N 1
ATOM 2298 C CA . VAL A 1 313 ? 12.184 -4.465 -33.287 1.00 54.86 328 VAL A CA 1
ATOM 2299 C C . VAL A 1 313 ? 11.883 -3.081 -32.711 1.00 54.68 328 VAL A C 1
ATOM 2300 O O . VAL A 1 313 ? 10.964 -2.407 -33.164 1.00 56.35 328 VAL A O 1
ATOM 2304 N N . ASN A 1 314 ? 12.657 -2.662 -31.716 1.00 56.07 329 ASN A N 1
ATOM 2305 C CA . ASN A 1 314 ? 12.419 -1.386 -31.046 1.00 50.20 329 ASN A CA 1
ATOM 2306 C C . ASN A 1 314 ? 13.276 -0.206 -31.516 1.00 53.48 329 ASN A C 1
ATOM 2307 O O . ASN A 1 314 ? 13.182 0.888 -30.965 1.00 58.27 329 ASN A O 1
ATOM 2312 N N . THR A 1 315 ? 14.115 -0.424 -32.519 1.00 52.35 330 THR A N 1
ATOM 2313 C CA . THR A 1 315 ? 15.042 0.620 -32.961 1.00 66.98 330 THR A CA 1
ATOM 2314 C C . THR A 1 315 ? 14.359 1.865 -33.520 1.00 72.91 330 THR A C 1
ATOM 2315 O O . THR A 1 315 ? 13.368 1.772 -34.250 1.00 73.79 330 THR A O 1
ATOM 2319 N N . PRO A 1 316 ? 14.903 3.043 -33.183 1.00 71.39 331 PRO A N 1
ATOM 2320 C CA . PRO A 1 316 ? 14.425 4.296 -33.766 1.00 61.77 331 PRO A CA 1
ATOM 2321 C C . PRO A 1 316 ? 14.940 4.479 -35.184 1.00 69.53 331 PRO A C 1
ATOM 2322 O O . PRO A 1 316 ? 15.889 3.814 -35.615 1.00 71.01 331 PRO A O 1
ATOM 2326 N N . ALA A 1 317 ? 14.267 5.364 -35.907 1.00 75.81 332 ALA A N 1
ATOM 2327 C CA . ALA A 1 317 ? 14.771 5.970 -37.134 1.00 78.22 332 ALA A CA 1
ATOM 2328 C C . ALA A 1 317 ? 15.304 5.038 -38.213 1.00 83.45 332 ALA A C 1
ATOM 2329 O O . ALA A 1 317 ? 14.813 3.933 -38.448 1.00 90.50 332 ALA A O 1
ATOM 2331 N N . ASP A 1 318 ? 16.344 5.540 -38.855 1.00 81.60 333 ASP A N 1
ATOM 2332 C CA . ASP A 1 318 ? 17.030 4.881 -39.946 1.00 91.38 333 ASP A CA 1
ATOM 2333 C C . ASP A 1 318 ? 18.224 4.209 -39.320 1.00 87.56 333 ASP A C 1
ATOM 2334 O O . ASP A 1 318 ? 19.122 3.697 -39.994 1.00 76.56 333 ASP A O 1
ATOM 2339 N N . ARG A 1 319 ? 18.195 4.226 -37.994 1.00 93.88 334 ARG A N 1
ATOM 2340 C CA . ARG A 1 319 ? 19.279 3.740 -37.185 1.00 90.65 334 ARG A CA 1
ATOM 2341 C C . ARG A 1 319 ? 19.722 2.411 -37.741 1.00 92.06 334 ARG A C 1
ATOM 2342 O O . ARG A 1 319 ? 18.920 1.569 -38.143 1.00 97.44 334 ARG A O 1
ATOM 2350 N N . ASN A 1 320 ? 21.032 2.252 -37.719 1.00 86.02 335 ASN A N 1
ATOM 2351 C CA . ASN A 1 320 ? 21.791 1.297 -38.502 1.00 83.26 335 ASN A CA 1
ATOM 2352 C C . ASN A 1 320 ? 21.791 -0.085 -37.855 1.00 74.65 335 ASN A C 1
ATOM 2353 O O . ASN A 1 320 ? 22.750 -0.836 -37.982 1.00 67.83 335 ASN A O 1
ATOM 2358 N N . VAL A 1 321 ? 20.741 -0.372 -37.091 1.00 61.41 336 VAL A N 1
ATOM 2359 C CA . VAL A 1 321 ? 20.762 -1.411 -36.078 1.00 67.42 336 VAL A CA 1
ATOM 2360 C C . VAL A 1 321 ? 21.608 -2.612 -36.469 1.00 69.61 336 VAL A C 1
ATOM 2361 O O . VAL A 1 321 ? 22.489 -3.011 -35.703 1.00 72.69 336 VAL A O 1
ATOM 2365 N N . LEU A 1 322 ? 21.391 -3.174 -37.652 1.00 63.94 337 LEU A N 1
ATOM 2366 C CA . LEU A 1 322 ? 22.139 -4.374 -38.015 1.00 60.78 337 LEU A CA 1
ATOM 2367 C C . LEU A 1 322 ? 23.649 -4.108 -38.049 1.00 64.62 337 LEU A C 1
ATOM 2368 O O . LEU A 1 322 ? 24.440 -4.922 -37.571 1.00 58.91 337 LEU A O 1
ATOM 2373 N N . GLU A 1 323 ? 24.031 -2.959 -38.603 1.00 66.53 338 GLU A N 1
ATOM 2374 C CA . GLU A 1 323 ? 25.426 -2.520 -38.652 1.00 62.71 338 GLU A CA 1
ATOM 2375 C C . GLU A 1 323 ? 26.002 -2.328 -37.245 1.00 62.27 338 GLU A C 1
ATOM 2376 O O . GLU A 1 323 ? 27.098 -2.802 -36.943 1.00 57.14 338 GLU A O 1
ATOM 2382 N N . VAL A 1 324 ? 25.254 -1.626 -36.397 1.00 60.38 339 VAL A N 1
ATOM 2383 C CA . VAL A 1 324 ? 25.625 -1.417 -35.005 1.00 58.26 339 VAL A CA 1
ATOM 2384 C C . VAL A 1 324 ? 25.808 -2.757 -34.288 1.00 61.08 339 VAL A C 1
ATOM 2385 O O . VAL A 1 324 ? 26.808 -2.984 -33.600 1.00 59.30 339 VAL A O 1
ATOM 2389 N N . ILE A 1 325 ? 24.836 -3.646 -34.457 1.00 58.81 340 ILE A N 1
ATOM 2390 C CA . ILE A 1 325 ? 24.910 -4.960 -33.839 1.00 59.83 340 ILE A CA 1
ATOM 2391 C C . ILE A 1 325 ? 26.160 -5.716 -34.256 1.00 61.11 340 ILE A C 1
ATOM 2392 O O . ILE A 1 325 ? 26.864 -6.270 -33.421 1.00 66.33 340 ILE A O 1
ATOM 2397 N N . GLN A 1 326 ? 26.434 -5.726 -35.553 1.00 63.12 341 GLN A N 1
ATOM 2398 C CA . GLN A 1 326 ? 27.547 -6.493 -36.096 1.00 65.79 341 GLN A CA 1
ATOM 2399 C C . GLN A 1 326 ? 28.895 -5.938 -35.673 1.00 63.34 341 GLN A C 1
ATOM 2400 O O . GLN A 1 326 ? 29.832 -6.693 -35.440 1.00 68.15 341 GLN A O 1
ATOM 2406 N N . ASN A 1 327 ? 28.993 -4.615 -35.595 1.00 61.88 342 ASN A N 1
ATOM 2407 C CA . ASN A 1 327 ? 30.194 -3.958 -35.086 1.00 58.75 342 ASN A CA 1
ATOM 2408 C C . ASN A 1 327 ? 30.459 -4.338 -33.638 1.00 58.87 342 ASN A C 1
ATOM 2409 O O . ASN A 1 327 ? 31.600 -4.527 -33.236 1.00 67.30 342 ASN A O 1
ATOM 2414 N N . TYR A 1 328 ? 29.388 -4.431 -32.856 1.00 60.75 343 TYR A N 1
ATOM 2415 C CA . TYR A 1 328 ? 29.508 -4.774 -31.455 1.00 55.68 343 TYR A CA 1
ATOM 2416 C C . TYR A 1 328 ? 29.974 -6.212 -31.274 1.00 51.81 343 TYR A C 1
ATOM 2417 O O . TYR A 1 328 ? 30.917 -6.477 -30.528 1.00 50.83 343 TYR A O 1
ATOM 2426 N N . ILE A 1 329 ? 29.298 -7.139 -31.945 1.00 50.09 344 ILE A N 1
ATOM 2427 C CA . ILE A 1 329 ? 29.641 -8.547 -31.842 1.00 48.76 344 ILE A CA 1
ATOM 2428 C C . ILE A 1 329 ? 31.102 -8.740 -32.218 1.00 62.55 344 ILE A C 1
ATOM 2429 O O . ILE A 1 329 ? 31.823 -9.521 -31.602 1.00 67.18 344 ILE A O 1
ATOM 2434 N N . ARG A 1 330 ? 31.529 -7.987 -33.222 1.00 62.10 345 ARG A N 1
ATOM 2435 C CA . ARG A 1 330 ? 32.866 -8.094 -33.783 1.00 56.24 345 ARG A CA 1
ATOM 2436 C C . ARG A 1 330 ? 33.926 -7.704 -32.772 1.00 54.75 345 ARG A C 1
ATOM 2437 O O . ARG A 1 330 ? 34.951 -8.385 -32.632 1.00 51.07 345 ARG A O 1
ATOM 2445 N N . TYR A 1 331 ? 33.696 -6.589 -32.088 1.00 48.35 346 TYR A N 1
ATOM 2446 C CA . TYR A 1 331 ? 34.708 -6.052 -31.185 1.00 48.85 346 TYR A CA 1
ATOM 2447 C C . TYR A 1 331 ? 34.552 -6.480 -29.733 1.00 53.41 346 TYR A C 1
ATOM 2448 O O . TYR A 1 331 ? 35.438 -6.221 -28.922 1.00 48.89 346 TYR A O 1
ATOM 2457 N N . PHE A 1 332 ? 33.430 -7.133 -29.423 1.00 57.82 347 PHE A N 1
ATOM 2458 C CA . PHE A 1 332 ? 32.976 -7.335 -28.040 1.00 50.34 347 PHE A CA 1
ATOM 2459 C C . PHE A 1 332 ? 32.623 -8.749 -27.586 1.00 47.94 347 PHE A C 1
ATOM 2460 O O . PHE A 1 332 ? 33.011 -9.159 -26.504 1.00 56.74 347 PHE A O 1
ATOM 2468 N N . PHE A 1 333 ? 31.776 -9.436 -28.337 1.00 44.26 348 PHE A N 1
ATOM 2469 C CA . PHE A 1 333 ? 31.289 -10.748 -27.924 1.00 52.46 348 PHE A CA 1
ATOM 2470 C C . PHE A 1 333 ? 32.403 -11.719 -27.537 1.00 52.92 348 PHE A C 1
ATOM 2471 O O . PHE A 1 333 ? 33.336 -11.946 -28.303 1.00 53.71 348 PHE A O 1
ATOM 2479 N N . SER A 1 334 ? 32.255 -12.326 -26.363 1.00 55.42 349 SER A N 1
ATOM 2480 C CA . SER A 1 334 ? 33.281 -13.177 -25.752 1.00 52.96 349 SER A CA 1
ATOM 2481 C C . SER A 1 334 ? 33.256 -14.624 -26.243 1.00 57.19 349 SER A C 1
ATOM 2482 O O . SER A 1 334 ? 33.915 -15.482 -25.669 1.00 64.41 349 SER A O 1
ATOM 2485 N N . CYS A 1 335 ? 32.433 -14.912 -27.243 1.00 63.08 350 CYS A N 1
ATOM 2486 C CA . CYS A 1 335 ? 32.446 -16.227 -27.873 1.00 68.00 350 CYS A CA 1
ATOM 2487 C C . CYS A 1 335 ? 33.201 -16.135 -29.202 1.00 62.88 350 CYS A C 1
ATOM 2488 O O . CYS A 1 335 ? 32.707 -15.558 -30.167 1.00 63.92 350 CYS A O 1
ATOM 2491 N N . LYS A 1 336 ? 34.398 -16.710 -29.233 1.00 64.03 351 LYS A N 1
ATOM 2492 C CA . LYS A 1 336 ? 35.283 -16.646 -30.394 1.00 63.44 351 LYS A CA 1
ATOM 2493 C C . LYS A 1 336 ? 34.597 -17.162 -31.648 1.00 60.09 351 LYS A C 1
ATOM 2494 O O . LYS A 1 336 ? 34.503 -16.460 -32.655 1.00 54.70 351 LYS A O 1
ATOM 2500 N N . GLU A 1 337 ? 34.114 -18.397 -31.568 1.00 69.96 352 GLU A N 1
ATOM 2501 C CA . GLU A 1 337 ? 33.426 -19.044 -32.679 1.00 80.84 352 GLU A CA 1
ATOM 2502 C C . GLU A 1 337 ? 32.195 -18.255 -33.117 1.00 66.82 352 GLU A C 1
ATOM 2503 O O . GLU A 1 337 ? 31.926 -18.129 -34.307 1.00 70.97 352 GLU A O 1
ATOM 2509 N N . CYS A 1 338 ? 31.458 -17.715 -32.152 1.00 64.84 353 CYS A N 1
ATOM 2510 C CA . CYS A 1 338 ? 30.253 -16.942 -32.446 1.00 63.05 353 CYS A CA 1
ATOM 2511 C C . CYS A 1 338 ? 30.593 -15.687 -33.237 1.00 62.70 353 CYS A C 1
ATOM 2512 O O . CYS A 1 338 ? 29.970 -15.381 -34.250 1.00 61.40 353 CYS A O 1
ATOM 2515 N N . ARG A 1 339 ? 31.590 -14.966 -32.741 1.00 64.15 354 ARG A N 1
ATOM 2516 C CA . ARG A 1 339 ? 32.071 -13.727 -33.332 1.00 58.55 354 ARG A CA 1
ATOM 2517 C C . ARG A 1 339 ? 32.499 -13.962 -34.779 1.00 64.54 354 ARG A C 1
ATOM 2518 O O . ARG A 1 339 ? 32.229 -13.159 -35.676 1.00 61.16 354 ARG A O 1
ATOM 2526 N N . ASP A 1 340 ? 33.185 -15.075 -35.000 1.00 88.07 355 ASP A N 1
ATOM 2527 C CA . ASP A 1 340 ? 33.740 -15.362 -36.309 1.00 89.10 355 ASP A CA 1
ATOM 2528 C C . ASP A 1 340 ? 32.639 -15.636 -37.329 1.00 92.58 355 ASP A C 1
ATOM 2529 O O . ASP A 1 340 ? 32.723 -15.187 -38.472 1.00 99.35 355 ASP A O 1
ATOM 2534 N N . HIS A 1 341 ? 31.595 -16.346 -36.912 1.00 89.90 356 HIS A N 1
ATOM 2535 C CA . HIS A 1 341 ? 30.509 -16.692 -37.832 1.00 89.73 356 HIS A CA 1
ATOM 2536 C C . HIS A 1 341 ? 29.560 -15.525 -38.096 1.00 89.90 356 HIS A C 1
ATOM 2537 O O . HIS A 1 341 ? 29.059 -15.357 -39.212 1.00 84.87 356 HIS A O 1
ATOM 2544 N N . PHE A 1 342 ? 29.317 -14.716 -37.071 1.00 87.58 357 PHE A N 1
ATOM 2545 C CA . PHE A 1 342 ? 28.365 -13.620 -37.201 1.00 79.37 357 PHE A CA 1
ATOM 2546 C C . PHE A 1 342 ? 28.880 -12.503 -38.111 1.00 83.79 357 PHE A C 1
ATOM 2547 O O . PHE A 1 342 ? 28.094 -11.748 -38.689 1.00 84.52 357 PHE A O 1
ATOM 2555 N N . ILE A 1 343 ? 30.200 -12.399 -38.232 1.00 84.72 358 ILE A N 1
ATOM 2556 C CA . ILE A 1 343 ? 30.805 -11.398 -39.103 1.00 87.37 358 ILE A CA 1
ATOM 2557 C C . ILE A 1 343 ? 30.638 -11.788 -40.570 1.00 88.22 358 ILE A C 1
ATOM 2558 O O . ILE A 1 343 ? 30.665 -10.936 -41.459 1.00 87.18 358 ILE A O 1
ATOM 2563 N N . GLN A 1 344 ? 30.444 -13.082 -40.811 1.00 90.18 359 GLN A N 1
ATOM 2564 C CA . GLN A 1 344 ? 30.271 -13.601 -42.167 1.00 92.35 359 GLN A CA 1
ATOM 2565 C C . GLN A 1 344 ? 28.889 -13.304 -42.757 1.00 99.37 359 GLN A C 1
ATOM 2566 O O . GLN A 1 344 ? 28.644 -13.565 -43.935 1.00 105.02 359 GLN A O 1
ATOM 2572 N N . PHE A 1 345 ? 27.990 -12.764 -41.939 1.00 97.11 360 PHE A N 1
ATOM 2573 C CA . PHE A 1 345 ? 26.648 -12.416 -42.400 1.00 89.00 360 PHE A CA 1
ATOM 2574 C C . PHE A 1 345 ? 26.646 -11.099 -43.154 1.00 92.33 360 PHE A C 1
ATOM 2575 O O . PHE A 1 345 ? 27.000 -10.056 -42.606 1.00 89.25 360 PHE A O 1
ATOM 2583 N N . ASN A 1 346 ? 26.225 -11.139 -44.411 1.00 98.44 361 ASN A N 1
ATOM 2584 C CA . ASN A 1 346 ? 26.075 -9.909 -45.160 1.00 100.84 361 ASN A CA 1
ATOM 2585 C C . ASN A 1 346 ? 24.630 -9.443 -45.077 1.00 103.17 361 ASN A C 1
ATOM 2586 O O . ASN A 1 346 ? 23.734 -10.057 -45.658 1.00 108.95 361 ASN A O 1
ATOM 2591 N N . PHE A 1 347 ? 24.412 -8.354 -44.346 1.00 97.84 362 PHE A N 1
ATOM 2592 C CA . PHE A 1 347 ? 23.072 -7.821 -44.146 1.00 96.21 362 PHE A CA 1
ATOM 2593 C C . PHE A 1 347 ? 22.758 -6.805 -45.230 1.00 99.93 362 PHE A C 1
ATOM 2594 O O . PHE A 1 347 ? 23.409 -5.761 -45.319 1.00 95.33 362 PHE A O 1
ATOM 2602 N N . SER A 1 348 ? 21.762 -7.114 -46.054 1.00 108.97 363 SER A N 1
ATOM 2603 C CA . SER A 1 348 ? 21.321 -6.189 -47.088 1.00 118.39 363 SER A CA 1
ATOM 2604 C C . SER A 1 348 ? 20.618 -5.011 -46.427 1.00 126.94 363 SER A C 1
ATOM 2605 O O . SER A 1 348 ? 19.967 -5.176 -45.398 1.00 124.78 363 SER A O 1
ATOM 2608 N N . PRO A 1 349 ? 20.774 -3.809 -47.000 1.00 138.65 364 PRO A N 1
ATOM 2609 C CA . PRO A 1 349 ? 20.085 -2.616 -46.497 1.00 141.29 364 PRO A CA 1
ATOM 2610 C C . PRO A 1 349 ? 18.585 -2.686 -46.766 1.00 139.73 364 PRO A C 1
ATOM 2611 O O . PRO A 1 349 ? 17.783 -2.173 -45.985 1.00 140.31 364 PRO A O 1
ATOM 2615 N N . ASN A 1 350 ? 18.220 -3.318 -47.877 1.00 137.22 365 ASN A N 1
ATOM 2616 C CA . ASN A 1 350 ? 16.830 -3.395 -48.309 1.00 134.69 365 ASN A CA 1
ATOM 2617 C C . ASN A 1 350 ? 15.902 -4.026 -47.283 1.00 125.11 365 ASN A C 1
ATOM 2618 O O . ASN A 1 350 ? 15.086 -3.351 -46.655 1.00 121.35 365 ASN A O 1
ATOM 2623 N N . GLU A 1 351 ? 16.052 -5.333 -47.115 1.00 119.53 366 GLU A N 1
ATOM 2624 C CA . GLU A 1 351 ? 15.131 -6.120 -46.313 1.00 111.14 366 GLU A CA 1
ATOM 2625 C C . GLU A 1 351 ? 15.050 -5.634 -44.870 1.00 105.78 366 GLU A C 1
ATOM 2626 O O . GLU A 1 351 ? 16.011 -5.088 -44.325 1.00 104.04 366 GLU A O 1
ATOM 2632 N N . ASP A 1 352 ? 13.884 -5.823 -44.265 1.00 98.45 367 ASP A N 1
ATOM 2633 C CA . ASP A 1 352 ? 13.667 -5.474 -42.870 1.00 86.19 367 ASP A CA 1
ATOM 2634 C C . ASP A 1 352 ? 14.648 -6.219 -41.957 1.00 84.58 367 ASP A C 1
ATOM 2635 O O . ASP A 1 352 ? 14.746 -7.450 -42.020 1.00 83.69 367 ASP A O 1
ATOM 2640 N N . PRO A 1 353 ? 15.374 -5.471 -41.102 1.00 76.55 368 PRO A N 1
ATOM 2641 C CA . PRO A 1 353 ? 16.333 -6.033 -40.137 1.00 72.94 368 PRO A CA 1
ATOM 2642 C C . PRO A 1 353 ? 15.715 -7.108 -39.243 1.00 69.02 368 PRO A C 1
ATOM 2643 O O . PRO A 1 353 ? 16.370 -8.096 -38.917 1.00 68.10 368 PRO A O 1
ATOM 2647 N N . VAL A 1 354 ? 14.461 -6.921 -38.850 1.00 67.84 369 VAL A N 1
ATOM 2648 C CA . VAL A 1 354 ? 13.792 -7.916 -38.025 1.00 65.58 369 VAL A CA 1
ATOM 2649 C C . VAL A 1 354 ? 13.816 -9.289 -38.693 1.00 60.37 369 VAL A C 1
ATOM 2650 O O . VAL A 1 354 ? 14.027 -10.307 -38.035 1.00 58.93 369 VAL A O 1
ATOM 2654 N N . LEU A 1 355 ? 13.615 -9.310 -40.004 1.00 57.93 370 LEU A N 1
ATOM 2655 C CA . LEU A 1 355 ? 13.528 -10.566 -40.734 1.00 63.73 370 LEU A CA 1
ATOM 2656 C C . LEU A 1 355 ? 14.911 -11.119 -40.995 1.00 62.52 370 LEU A C 1
ATOM 2657 O O . LEU A 1 355 ? 15.136 -12.320 -40.877 1.00 65.59 370 LEU A O 1
ATOM 2662 N N . GLN A 1 356 ? 15.837 -10.236 -41.342 1.00 62.56 371 GLN A N 1
ATOM 2663 C CA . GLN A 1 356 ? 17.215 -10.639 -41.565 1.00 66.29 371 GLN A CA 1
ATOM 2664 C C . GLN A 1 356 ? 17.843 -11.283 -40.328 1.00 68.38 371 GLN A C 1
ATOM 2665 O O . GLN A 1 356 ? 18.460 -12.352 -40.421 1.00 64.99 371 GLN A O 1
ATOM 2671 N N . LEU A 1 357 ? 17.694 -10.646 -39.170 1.00 64.97 372 LEU A N 1
ATOM 2672 C CA . LEU A 1 357 ? 18.243 -11.230 -37.950 1.00 64.75 372 LEU A CA 1
ATOM 2673 C C . LEU A 1 357 ? 17.540 -12.552 -37.659 1.00 62.24 372 LEU A C 1
ATOM 2674 O O . LEU A 1 357 ? 18.157 -13.522 -37.219 1.00 67.10 372 LEU A O 1
ATOM 2679 N N . TRP A 1 358 ? 16.244 -12.581 -37.921 1.00 59.21 373 TRP A N 1
ATOM 2680 C CA . TRP A 1 358 ? 15.455 -13.782 -37.712 1.00 66.66 373 TRP A CA 1
ATOM 2681 C C . TRP A 1 358 ? 15.959 -14.955 -38.558 1.00 67.85 373 TRP A C 1
ATOM 2682 O O . TRP A 1 358 ? 15.994 -16.095 -38.096 1.00 62.54 373 TRP A O 1
ATOM 2693 N N . ARG A 1 359 ? 16.351 -14.675 -39.795 1.00 71.46 374 ARG A N 1
ATOM 2694 C CA . ARG A 1 359 ? 16.849 -15.725 -40.676 1.00 72.35 374 ARG A CA 1
ATOM 2695 C C . ARG A 1 359 ? 18.235 -16.153 -40.215 1.00 68.65 374 ARG A C 1
ATOM 2696 O O . ARG A 1 359 ? 18.533 -17.346 -40.102 1.00 60.92 374 ARG A O 1
ATOM 2704 N N . ALA A 1 360 ? 19.075 -15.166 -39.925 1.00 70.15 375 ALA A N 1
ATOM 2705 C CA . ALA A 1 360 ? 20.404 -15.434 -39.390 1.00 67.61 375 ALA A CA 1
ATOM 2706 C C . ALA A 1 360 ? 20.365 -16.363 -38.176 1.00 63.65 375 ALA A C 1
ATOM 2707 O O . ALA A 1 360 ? 21.140 -17.321 -38.096 1.00 65.87 375 ALA A O 1
ATOM 2709 N N . HIS A 1 361 ? 19.466 -16.080 -37.235 1.00 57.16 376 HIS A N 1
ATOM 2710 C CA . HIS A 1 361 ? 19.394 -16.854 -36.002 1.00 57.52 376 HIS A CA 1
ATOM 2711 C C . HIS A 1 361 ? 18.955 -18.290 -36.274 1.00 60.01 376 HIS A C 1
ATOM 2712 O O . HIS A 1 361 ? 19.553 -19.232 -35.756 1.00 61.59 376 HIS A O 1
ATOM 2719 N N . ASN A 1 362 ? 17.901 -18.452 -37.069 1.00 57.13 377 ASN A N 1
ATOM 2720 C CA . ASN A 1 362 ? 17.451 -19.783 -37.468 1.00 61.09 377 ASN A CA 1
ATOM 2721 C C . ASN A 1 362 ? 18.517 -20.536 -38.250 1.00 65.58 377 ASN A C 1
ATOM 2722 O O . ASN A 1 362 ? 18.592 -21.767 -38.211 1.00 66.35 377 ASN A O 1
ATOM 2727 N N . ASN A 1 363 ? 19.334 -19.784 -38.974 1.00 63.07 378 ASN A N 1
ATOM 2728 C CA . ASN A 1 363 ? 20.471 -20.362 -39.657 1.00 63.81 378 ASN A CA 1
ATOM 2729 C C . ASN A 1 363 ? 21.422 -20.990 -38.652 1.00 67.33 378 ASN A C 1
ATOM 2730 O O . ASN A 1 363 ? 21.865 -22.124 -38.840 1.00 63.55 378 ASN A O 1
ATOM 2735 N N . VAL A 1 364 ? 21.727 -20.254 -37.582 1.00 70.39 379 VAL A N 1
ATOM 2736 C CA . VAL A 1 364 ? 22.578 -20.778 -36.510 1.00 61.88 379 VAL A CA 1
ATOM 2737 C C . VAL A 1 364 ? 21.892 -21.959 -35.829 1.00 61.52 379 VAL A C 1
ATOM 2738 O O . VAL A 1 364 ? 22.532 -22.973 -35.544 1.00 63.15 379 VAL A O 1
ATOM 2742 N N . ASN A 1 365 ? 20.587 -21.831 -35.588 1.00 60.94 380 ASN A N 1
ATOM 2743 C CA . ASN A 1 365 ? 19.796 -22.932 -35.038 1.00 65.72 380 ASN A CA 1
ATOM 2744 C C . ASN A 1 365 ? 19.989 -24.227 -35.831 1.00 69.05 380 ASN A C 1
ATOM 2745 O O . ASN A 1 365 ? 20.147 -25.307 -35.253 1.00 71.25 380 ASN A O 1
ATOM 2750 N N . ALA A 1 366 ? 19.970 -24.116 -37.155 1.00 60.64 381 ALA A N 1
ATOM 2751 C CA . ALA A 1 366 ? 20.121 -25.280 -38.020 1.00 69.45 381 ALA A CA 1
ATOM 2752 C C . ALA A 1 366 ? 21.485 -25.943 -37.835 1.00 73.88 381 ALA A C 1
ATOM 2753 O O . ALA A 1 366 ? 21.566 -27.143 -37.581 1.00 73.47 381 ALA A O 1
ATOM 2755 N N . ARG A 1 367 ? 22.549 -25.156 -37.967 1.00 57.07 382 ARG A N 1
ATOM 2756 C CA . ARG A 1 367 ? 23.901 -25.642 -37.740 1.00 70.24 382 ARG A CA 1
ATOM 2757 C C . ARG A 1 367 ? 24.039 -26.368 -36.391 1.00 68.23 382 ARG A C 1
ATOM 2758 O O . ARG A 1 367 ? 24.749 -27.380 -36.278 1.00 68.78 382 ARG A O 1
ATOM 2766 N N . LEU A 1 368 ? 23.357 -25.855 -35.371 1.00 57.30 383 LEU A N 1
ATOM 2767 C CA . LEU A 1 368 ? 23.547 -26.359 -34.023 1.00 53.48 383 LEU A CA 1
ATOM 2768 C C . LEU A 1 368 ? 22.558 -27.474 -33.679 1.00 51.73 383 LEU A C 1
ATOM 2769 O O . LEU A 1 368 ? 22.624 -28.063 -32.594 1.00 68.69 383 LEU A O 1
ATOM 2774 N N . ALA A 1 369 ? 21.660 -27.774 -34.608 1.00 53.26 384 ALA A N 1
ATOM 2775 C CA . ALA A 1 369 ? 20.560 -28.695 -34.345 1.00 79.05 384 ALA A CA 1
ATOM 2776 C C . ALA A 1 369 ? 20.996 -29.998 -33.667 1.00 83.48 384 ALA A C 1
ATOM 2777 O O . ALA A 1 369 ? 20.361 -30.440 -32.700 1.00 87.43 384 ALA A O 1
ATOM 2779 N N . ASN A 1 370 ? 22.042 -30.629 -34.198 1.00 80.45 385 ASN A N 1
ATOM 2780 C CA . ASN A 1 370 ? 22.466 -31.944 -33.707 1.00 81.51 385 ASN A CA 1
ATOM 2781 C C . ASN A 1 370 ? 23.667 -32.063 -32.759 1.00 80.64 385 ASN A C 1
ATOM 2782 O O . ASN A 1 370 ? 23.986 -33.175 -32.340 1.00 82.34 385 ASN A O 1
ATOM 2787 N N . VAL A 1 371 ? 24.342 -30.954 -32.450 1.00 84.13 386 VAL A N 1
ATOM 2788 C CA . VAL A 1 371 ? 25.527 -30.996 -31.580 1.00 79.16 386 VAL A CA 1
ATOM 2789 C C . VAL A 1 371 ? 25.232 -31.615 -30.216 1.00 74.12 386 VAL A C 1
ATOM 2790 O O . VAL A 1 371 ? 24.221 -31.308 -29.586 1.00 74.64 386 VAL A O 1
ATOM 2794 N N . LYS A 1 372 ? 26.113 -32.501 -29.766 1.00 77.79 387 LYS A N 1
ATOM 2795 C CA . LYS A 1 372 ? 25.885 -33.222 -28.517 1.00 84.86 387 LYS A CA 1
ATOM 2796 C C . LYS A 1 372 ? 26.668 -32.604 -27.365 1.00 89.86 387 LYS A C 1
ATOM 2797 O O . LYS A 1 372 ? 26.102 -32.018 -26.442 1.00 88.32 387 LYS A O 1
ATOM 2799 N N . ASP A 1 373 ? 27.980 -32.753 -27.421 1.00 95.42 388 ASP A N 1
ATOM 2800 C CA . ASP A 1 373 ? 28.840 -32.181 -26.412 1.00 100.84 388 ASP A CA 1
ATOM 2801 C C . ASP A 1 373 ? 28.713 -30.653 -26.417 1.00 96.35 388 ASP A C 1
ATOM 2802 O O . ASP A 1 373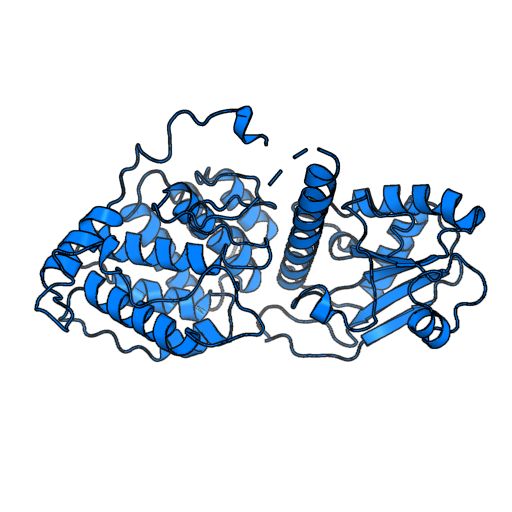 ? 28.847 -30.011 -27.464 1.00 94.45 388 ASP A O 1
ATOM 2807 N N . GLY A 1 374 ? 28.436 -30.083 -25.245 1.00 85.25 389 GLY A N 1
ATOM 2808 C CA . GLY A 1 374 ? 28.297 -28.644 -25.090 1.00 82.84 389 GLY A CA 1
ATOM 2809 C C . GLY A 1 374 ? 26.861 -28.141 -25.127 1.00 79.62 389 GLY A C 1
ATOM 2810 O O . GLY A 1 374 ? 26.594 -26.973 -24.833 1.00 79.74 389 GLY A O 1
ATOM 2811 N N . ALA A 1 375 ? 25.931 -29.025 -25.477 1.00 70.15 390 ALA A N 1
ATOM 2812 C CA . ALA A 1 375 ? 24.546 -28.630 -25.697 1.00 71.46 390 ALA A CA 1
ATOM 2813 C C . ALA A 1 375 ? 23.611 -29.047 -24.559 1.00 66.16 390 ALA A C 1
ATOM 2814 O O . ALA A 1 375 ? 23.833 -30.064 -23.895 1.00 57.18 390 ALA A O 1
ATOM 2816 N N . ASP A 1 376 ? 22.575 -28.241 -24.334 1.00 60.94 391 ASP A N 1
ATOM 2817 C CA . ASP A 1 376 ? 21.545 -28.563 -23.353 1.00 60.51 391 ASP A CA 1
ATOM 2818 C C . ASP A 1 376 ? 20.624 -29.652 -23.909 1.00 66.59 391 ASP A C 1
ATOM 2819 O O . ASP A 1 376 ? 19.843 -29.406 -24.833 1.00 70.69 391 ASP A O 1
ATOM 2824 N N . PRO A 1 377 ? 20.691 -30.857 -23.324 1.00 64.78 392 PRO A N 1
ATOM 2825 C CA . PRO A 1 377 ? 19.972 -32.013 -23.865 1.00 64.69 392 PRO A CA 1
ATOM 2826 C C . PRO A 1 377 ? 18.469 -31.808 -23.856 1.00 69.65 392 PRO A C 1
ATOM 2827 O O . PRO A 1 377 ? 17.760 -32.402 -24.673 1.00 75.74 392 PRO A O 1
ATOM 2831 N N . LEU A 1 378 ? 17.986 -30.978 -22.940 1.00 56.95 393 LEU A N 1
ATOM 2832 C CA . LEU A 1 378 ? 16.557 -30.784 -22.789 1.00 53.69 393 LEU A CA 1
ATOM 2833 C C . LEU A 1 378 ? 16.040 -29.538 -23.502 1.00 60.44 393 LEU A C 1
ATOM 2834 O O . LEU A 1 378 ? 14.852 -29.224 -23.427 1.00 66.46 393 LEU A O 1
ATOM 2839 N N . VAL A 1 379 ? 16.925 -28.822 -24.187 1.00 51.16 394 VAL A N 1
ATOM 2840 C CA . VAL A 1 379 ? 16.486 -27.682 -24.992 1.00 59.80 394 VAL A CA 1
ATOM 2841 C C . VAL A 1 379 ? 17.006 -27.808 -26.410 1.00 58.08 394 VAL A C 1
ATOM 2842 O O . VAL A 1 379 ? 18.103 -27.352 -26.722 1.00 48.78 394 VAL A O 1
ATOM 2846 N N . PRO A 1 380 ? 16.212 -28.444 -27.273 1.00 56.83 395 PRO A N 1
ATOM 2847 C CA . PRO A 1 380 ? 16.594 -28.610 -28.675 1.00 57.25 395 PRO A CA 1
ATOM 2848 C C . PRO A 1 380 ? 16.666 -27.244 -29.337 1.00 65.33 395 PRO A C 1
ATOM 2849 O O . PRO A 1 380 ? 15.994 -26.310 -28.878 1.00 72.63 395 PRO A O 1
ATOM 2853 N N . LYS A 1 381 ? 17.479 -27.113 -30.381 1.00 60.71 396 LYS A N 1
ATOM 2854 C CA . LYS A 1 381 ? 17.345 -25.971 -31.273 1.00 64.69 396 LYS A CA 1
ATOM 2855 C C . LYS A 1 381 ? 16.332 -26.360 -32.342 1.00 72.71 396 LYS A C 1
ATOM 2856 O O . LYS A 1 381 ? 16.436 -27.436 -32.920 1.00 74.77 396 LYS A O 1
ATOM 2862 N N . ARG A 1 382 ? 15.354 -25.497 -32.606 1.00 76.00 397 ARG A N 1
ATOM 2863 C CA . ARG A 1 382 ? 14.414 -25.739 -33.694 1.00 79.34 397 ARG A CA 1
ATOM 2864 C C . ARG A 1 382 ? 14.404 -24.546 -34.627 1.00 72.71 397 ARG A C 1
ATOM 2865 O O . ARG A 1 382 ? 15.084 -23.549 -34.370 1.00 68.74 397 ARG A O 1
ATOM 2873 N N . GLN A 1 383 ? 13.632 -24.652 -35.708 1.00 65.23 398 GLN A N 1
ATOM 2874 C CA . GLN A 1 383 ? 13.398 -23.519 -36.591 1.00 63.47 398 GLN A CA 1
ATOM 2875 C C . GLN A 1 383 ? 12.260 -22.697 -36.000 1.00 63.81 398 GLN A C 1
ATOM 2876 O O . GLN A 1 383 ? 11.184 -23.225 -35.713 1.00 68.72 398 GLN A O 1
ATOM 2882 N N . PHE A 1 384 ? 12.486 -21.401 -35.839 1.00 61.20 399 PHE A N 1
ATOM 2883 C CA . PHE A 1 384 ? 11.647 -20.593 -34.959 1.00 60.31 399 PHE A CA 1
ATOM 2884 C C . PHE A 1 384 ? 10.995 -19.461 -35.735 1.00 61.72 399 PHE A C 1
ATOM 2885 O O . PHE A 1 384 ? 11.654 -18.815 -36.547 1.00 52.34 399 PHE A O 1
ATOM 2893 N N . PRO A 1 385 ? 9.715 -19.173 -35.435 1.00 64.01 400 PRO A N 1
ATOM 2894 C CA . PRO A 1 385 ? 8.922 -19.854 -34.398 1.00 69.02 400 PRO A CA 1
ATOM 2895 C C . PRO A 1 385 ? 8.381 -21.220 -34.818 1.00 69.09 400 PRO A C 1
ATOM 2896 O O . PRO A 1 385 ? 8.229 -21.470 -36.003 1.00 73.87 400 PRO A O 1
ATOM 2900 N N . THR A 1 386 ? 8.099 -22.082 -33.843 1.00 69.78 401 THR A N 1
ATOM 2901 C CA . THR A 1 386 ? 7.517 -23.398 -34.091 1.00 68.26 401 THR A CA 1
ATOM 2902 C C . THR A 1 386 ? 6.025 -23.299 -34.430 1.00 75.71 401 THR A C 1
ATOM 2903 O O . THR A 1 386 ? 5.374 -22.295 -34.136 1.00 77.45 401 THR A O 1
ATOM 2907 N N . LEU A 1 387 ? 5.494 -24.346 -35.050 1.00 98.62 402 LEU A N 1
ATOM 2908 C CA . LEU A 1 387 ? 4.087 -24.397 -35.420 1.00 103.11 402 LEU A CA 1
ATOM 2909 C C . LEU A 1 387 ? 3.230 -23.925 -34.256 1.00 104.88 402 LEU A C 1
ATOM 2910 O O . LEU A 1 387 ? 2.500 -22.943 -34.369 1.00 108.01 402 LEU A O 1
ATOM 2915 N N . GLU A 1 388 ? 3.326 -24.634 -33.139 1.00 106.17 403 GLU A N 1
ATOM 2916 C CA . GLU A 1 388 ? 2.533 -24.329 -31.957 1.00 108.32 403 GLU A CA 1
ATOM 2917 C C . GLU A 1 388 ? 2.549 -22.836 -31.647 1.00 108.68 403 GLU A C 1
ATOM 2918 O O . GLU A 1 388 ? 1.498 -22.212 -31.489 1.00 111.09 403 GLU A O 1
ATOM 2924 N N . ALA A 1 389 ? 3.745 -22.264 -31.581 1.00 109.64 404 ALA A N 1
ATOM 2925 C CA . ALA A 1 389 ? 3.904 -20.869 -31.189 1.00 102.13 404 ALA A CA 1
ATOM 2926 C C . ALA A 1 389 ? 3.247 -19.922 -32.186 1.00 93.21 404 ALA A C 1
ATOM 2927 O O . ALA A 1 389 ? 2.558 -18.981 -31.793 1.00 91.03 404 ALA A O 1
ATOM 2929 N N . CYS A 1 390 ? 3.484 -20.152 -33.474 1.00 89.94 405 CYS A N 1
ATOM 2930 C CA . CYS A 1 390 ? 2.836 -19.348 -34.503 1.00 89.00 405 CYS A CA 1
ATOM 2931 C C . CYS A 1 390 ? 2.296 -20.219 -35.638 1.00 86.97 405 CYS A C 1
ATOM 2932 O O . CYS A 1 390 ? 3.064 -20.757 -36.435 1.00 84.56 405 CYS A O 1
ATOM 2935 N N . THR A 1 391 ? 0.977 -20.328 -35.745 1.00 87.52 406 THR A N 1
ATOM 2936 C CA . THR A 1 391 ? 0.383 -21.039 -36.876 1.00 87.63 406 THR A CA 1
ATOM 2937 C C . THR A 1 391 ? 0.001 -20.086 -37.998 1.00 87.34 406 THR A C 1
ATOM 2938 O O . THR A 1 391 ? -0.311 -20.521 -39.102 1.00 92.09 406 THR A O 1
ATOM 2942 N N . GLU A 1 392 ? 0.030 -18.787 -37.713 1.00 91.51 407 GLU A N 1
ATOM 2943 C CA . GLU A 1 392 ? -0.347 -17.777 -38.702 1.00 94.55 407 GLU A CA 1
ATOM 2944 C C . GLU A 1 392 ? 0.787 -17.474 -39.683 1.00 99.54 407 GLU A C 1
ATOM 2945 O O . GLU A 1 392 ? 0.550 -17.266 -40.867 1.00 93.40 407 GLU A O 1
ATOM 2951 N N . CYS A 1 393 ? 2.016 -17.432 -39.183 1.00 108.97 408 CYS A N 1
ATOM 2952 C CA . CYS A 1 393 ? 3.171 -17.249 -40.052 1.00 118.82 408 CYS A CA 1
ATOM 2953 C C . CYS A 1 393 ? 3.755 -18.579 -40.534 1.00 122.59 408 CYS A C 1
ATOM 2954 O O . CYS A 1 393 ? 4.538 -18.615 -41.481 1.00 120.66 408 CYS A O 1
ATOM 2957 N N . TYR A 1 394 ? 3.356 -19.670 -39.885 1.00 127.34 409 TYR A N 1
ATOM 2958 C CA . TYR A 1 394 ? 3.945 -20.980 -40.158 1.00 131.48 409 TYR A CA 1
ATOM 2959 C C . TYR A 1 394 ? 3.128 -21.781 -41.163 1.00 140.84 409 TYR A C 1
ATOM 2960 O O . TYR A 1 394 ? 3.442 -22.935 -41.443 1.00 144.96 409 TYR A O 1
ATOM 2969 N N . ASP A 1 395 ? 2.076 -21.162 -41.693 1.00 145.53 410 ASP A N 1
ATOM 2970 C CA . ASP A 1 395 ? 1.152 -21.832 -42.602 1.00 146.97 410 ASP A CA 1
ATOM 2971 C C . ASP A 1 395 ? 1.688 -21.879 -44.032 1.00 144.79 410 ASP A C 1
ATOM 2972 O O . ASP A 1 395 ? 2.872 -21.644 -44.268 1.00 142.06 410 ASP A O 1
ATOM 2977 N N . GLY A 1 396 ? 0.810 -22.186 -44.983 1.00 143.99 411 GLY A N 1
ATOM 2978 C CA . GLY A 1 396 ? 1.235 -22.492 -46.335 1.00 142.61 411 GLY A CA 1
ATOM 2979 C C . GLY A 1 396 ? 1.501 -23.977 -46.455 1.00 142.59 411 GLY A C 1
ATOM 2980 O O . GLY A 1 396 ? 2.367 -24.411 -47.215 1.00 143.18 411 GLY A O 1
ATOM 2981 N N . ALA A 1 397 ? 0.743 -24.757 -45.690 1.00 141.67 412 ALA A N 1
ATOM 2982 C CA . ALA A 1 397 ? 0.929 -26.199 -45.649 1.00 141.67 412 ALA A CA 1
ATOM 2983 C C . ALA A 1 397 ? 2.345 -26.544 -45.207 1.00 142.33 412 ALA A C 1
ATOM 2984 O O . ALA A 1 397 ? 2.731 -26.271 -44.071 1.00 138.69 412 ALA A O 1
ATOM 2986 N N . GLY A 1 398 ? 3.111 -27.150 -46.107 1.00 145.68 413 GLY A N 1
ATOM 2987 C CA . GLY A 1 398 ? 4.422 -27.679 -45.775 1.00 149.29 413 GLY A CA 1
ATOM 2988 C C . GLY A 1 398 ? 5.586 -26.695 -45.741 1.00 153.11 413 GLY A C 1
ATOM 2989 O O . GLY A 1 398 ? 6.740 -27.114 -45.849 1.00 158.87 413 GLY A O 1
ATOM 2990 N N . ASN A 1 399 ? 5.303 -25.400 -45.606 1.00 148.14 414 ASN A N 1
ATOM 2991 C CA . ASN A 1 399 ? 6.358 -24.378 -45.619 1.00 140.42 414 ASN A CA 1
ATOM 2992 C C . ASN A 1 399 ? 6.150 -23.233 -44.633 1.00 128.12 414 ASN A C 1
ATOM 2993 O O . ASN A 1 399 ? 5.262 -23.270 -43.795 1.00 123.67 414 ASN A O 1
ATOM 2998 N N . PHE A 1 400 ? 6.985 -22.212 -44.784 1.00 125.54 415 PHE A N 1
ATOM 2999 C CA . PHE A 1 400 ? 7.148 -21.106 -43.856 1.00 119.62 415 PHE A CA 1
ATOM 3000 C C . PHE A 1 400 ? 6.649 -19.829 -44.531 1.00 112.65 415 PHE A C 1
ATOM 3001 O O . PHE A 1 400 ? 7.026 -19.550 -45.671 1.00 110.98 415 PHE A O 1
ATOM 3009 N N . ILE A 1 401 ? 5.810 -19.057 -43.841 1.00 107.31 416 ILE A N 1
ATOM 3010 C CA . ILE A 1 401 ? 5.273 -17.810 -44.397 1.00 103.31 416 ILE A CA 1
ATOM 3011 C C . ILE A 1 401 ? 5.851 -16.585 -43.702 1.00 98.26 416 ILE A C 1
ATOM 3012 O O . ILE A 1 401 ? 5.529 -16.313 -42.548 1.00 96.58 416 ILE A O 1
ATOM 3017 N N . GLU A 1 402 ? 6.665 -15.820 -44.419 1.00 98.38 417 GLU A N 1
ATOM 3018 C CA . GLU A 1 402 ? 7.446 -14.755 -43.793 1.00 101.32 417 GLU A CA 1
ATOM 3019 C C . GLU A 1 402 ? 6.680 -13.444 -43.731 1.00 97.03 417 GLU A C 1
ATOM 3020 O O . GLU A 1 402 ? 7.236 -12.394 -43.419 1.00 102.94 417 GLU A O 1
ATOM 3026 N N . ALA A 1 403 ? 5.400 -13.513 -44.059 1.00 96.22 418 ALA A N 1
ATOM 3027 C CA . ALA A 1 403 ? 4.527 -12.361 -43.928 1.00 92.34 418 ALA A CA 1
ATOM 3028 C C . ALA A 1 403 ? 4.232 -12.091 -42.454 1.00 83.87 418 ALA A C 1
ATOM 3029 O O . ALA A 1 403 ? 4.572 -11.029 -41.925 1.00 76.44 418 ALA A O 1
ATOM 3031 N N . HIS A 1 404 ? 3.587 -13.049 -41.795 1.00 82.85 419 HIS A N 1
ATOM 3032 C CA . HIS A 1 404 ? 3.163 -12.869 -40.410 1.00 84.16 419 HIS A CA 1
ATOM 3033 C C . HIS A 1 404 ? 4.334 -12.976 -39.444 1.00 86.00 419 HIS A C 1
ATOM 3034 O O . HIS A 1 404 ? 4.245 -12.526 -38.301 1.00 85.90 419 HIS A O 1
ATOM 3041 N N . VAL A 1 405 ? 5.425 -13.581 -39.903 1.00 85.19 420 VAL A N 1
ATOM 3042 C CA . VAL A 1 405 ? 6.584 -13.779 -39.049 1.00 92.28 420 VAL A CA 1
ATOM 3043 C C . VAL A 1 405 ? 7.048 -12.429 -38.523 1.00 90.52 420 VAL A C 1
ATOM 3044 O O . VAL A 1 405 ? 7.446 -12.315 -37.374 1.00 82.53 420 VAL A O 1
ATOM 3048 N N . THR A 1 406 ? 6.963 -11.400 -39.361 1.00 79.94 421 THR A N 1
ATOM 3049 C CA . THR A 1 406 ? 7.323 -10.057 -38.935 1.00 83.03 421 THR A CA 1
ATOM 3050 C C . THR A 1 406 ? 6.419 -9.613 -37.805 1.00 83.27 421 THR A C 1
ATOM 3051 O O . THR A 1 406 ? 6.890 -9.218 -36.737 1.00 85.02 421 THR A O 1
ATOM 3055 N N . GLY A 1 407 ? 5.116 -9.682 -38.050 1.00 79.90 422 GLY A N 1
ATOM 3056 C CA . GLY A 1 407 ? 4.132 -9.290 -37.057 1.00 80.78 422 GLY A CA 1
ATOM 3057 C C . GLY A 1 407 ? 4.354 -10.009 -35.743 1.00 73.40 422 GLY A C 1
ATOM 3058 O O . GLY A 1 407 ? 4.314 -9.398 -34.677 1.00 72.23 422 GLY A O 1
ATOM 3059 N N . PHE A 1 408 ? 4.592 -11.314 -35.826 1.00 68.09 423 PHE A N 1
ATOM 3060 C CA . PHE A 1 408 ? 4.887 -12.122 -34.647 1.00 68.95 423 PHE A CA 1
ATOM 3061 C C . PHE A 1 408 ? 6.129 -11.610 -33.881 1.00 63.35 423 PHE A C 1
ATOM 3062 O O . PHE A 1 408 ? 6.086 -11.436 -32.666 1.00 66.82 423 PHE A O 1
ATOM 3070 N N . LEU A 1 409 ? 7.217 -11.346 -34.599 1.00 58.63 424 LEU A N 1
ATOM 3071 C CA . LEU A 1 409 ? 8.450 -10.865 -33.977 1.00 70.90 424 LEU A CA 1
ATOM 3072 C C . LEU A 1 409 ? 8.304 -9.453 -33.394 1.00 79.01 424 LEU A C 1
ATOM 3073 O O . LEU A 1 409 ? 8.742 -9.191 -32.268 1.00 70.67 424 LEU A O 1
ATOM 3078 N N . LYS A 1 410 ? 7.685 -8.551 -34.157 1.00 82.41 425 LYS A N 1
ATOM 3079 C CA . LYS A 1 410 ? 7.481 -7.172 -33.707 1.00 82.70 425 LYS A CA 1
ATOM 3080 C C . LYS A 1 410 ? 6.496 -7.116 -32.541 1.00 82.25 425 LYS A C 1
ATOM 3081 O O . LYS A 1 410 ? 6.524 -6.187 -31.722 1.00 84.80 425 LYS A O 1
ATOM 3087 N N . GLN A 1 411 ? 5.626 -8.118 -32.474 1.00 70.30 426 GLN A N 1
ATOM 3088 C CA . GLN A 1 411 ? 4.764 -8.301 -31.315 1.00 68.70 426 GLN A CA 1
ATOM 3089 C C . GLN A 1 411 ? 5.560 -8.804 -30.109 1.00 67.29 426 GLN A C 1
ATOM 3090 O O . GLN A 1 411 ? 5.588 -8.175 -29.043 1.00 63.99 426 GLN A O 1
ATOM 3096 N N . ARG A 1 412 ? 6.248 -9.923 -30.309 1.00 63.65 427 ARG A N 1
ATOM 3097 C CA . ARG A 1 412 ? 6.877 -10.654 -29.219 1.00 59.22 427 ARG A CA 1
ATOM 3098 C C . ARG A 1 412 ? 8.062 -9.913 -28.598 1.00 60.44 427 ARG A C 1
ATOM 3099 O O . ARG A 1 412 ? 8.308 -10.037 -27.406 1.00 58.71 427 ARG A O 1
ATOM 3107 N N . TYR A 1 413 ? 8.789 -9.155 -29.414 1.00 53.60 428 TYR A N 1
ATOM 3108 C CA . TYR A 1 413 ? 9.978 -8.448 -28.956 1.00 51.55 428 TYR A CA 1
ATOM 3109 C C . TYR A 1 413 ? 9.749 -6.977 -28.608 1.00 57.56 428 TYR A C 1
ATOM 3110 O O . TYR A 1 413 ? 10.672 -6.280 -28.164 1.00 46.72 428 TYR A O 1
ATOM 3119 N N . LEU A 1 414 ? 8.521 -6.509 -28.810 1.00 60.41 429 LEU A N 1
ATOM 3120 C CA . LEU A 1 414 ? 8.187 -5.123 -28.514 1.00 64.22 429 LEU A CA 1
ATOM 3121 C C . LEU A 1 414 ? 8.561 -4.786 -27.075 1.00 67.95 429 LEU A C 1
ATOM 3122 O O . LEU A 1 414 ? 8.254 -5.539 -26.151 1.00 63.11 429 LEU A O 1
ATOM 3127 N N . TRP A 1 415 ? 9.223 -3.651 -26.882 1.00 70.94 430 TRP A N 1
ATOM 3128 C CA . TRP A 1 415 ? 9.688 -3.285 -25.548 1.00 67.07 430 TRP A CA 1
ATOM 3129 C C . TRP A 1 415 ? 8.754 -2.346 -24.815 1.00 63.39 430 TRP A C 1
ATOM 3130 O O . TRP A 1 415 ? 8.506 -1.220 -25.250 1.00 54.40 430 TRP A O 1
ATOM 3141 N N . ASP A 1 416 ? 8.268 -2.818 -23.677 1.00 65.95 431 ASP A N 1
ATOM 3142 C CA . ASP A 1 416 ? 7.395 -2.036 -22.831 1.00 67.60 431 ASP A CA 1
ATOM 3143 C C . ASP A 1 416 ? 8.159 -1.737 -21.561 1.00 61.09 431 ASP A C 1
ATOM 3144 O O . ASP A 1 416 ? 8.428 -2.636 -20.776 1.00 66.04 431 ASP A O 1
ATOM 3149 N N . PRO A 1 417 ? 8.518 -0.462 -21.360 1.00 64.12 432 PRO A N 1
ATOM 3150 C CA . PRO A 1 417 ? 9.371 -0.025 -20.248 1.00 58.95 432 PRO A CA 1
ATOM 3151 C C . PRO A 1 417 ? 8.744 -0.236 -18.868 1.00 60.79 432 PRO A C 1
ATOM 3152 O O . PRO A 1 417 ? 9.459 -0.248 -17.855 1.00 54.22 432 PRO A O 1
ATOM 3156 N N . LYS A 1 418 ? 7.430 -0.408 -18.817 1.00 67.68 433 LYS A N 1
ATOM 3157 C CA . LYS A 1 418 ? 6.777 -0.665 -17.535 1.00 79.15 433 LYS A CA 1
ATOM 3158 C C . LYS A 1 418 ? 6.659 -2.161 -17.245 1.00 82.12 433 LYS A C 1
ATOM 3159 O O . LYS A 1 418 ? 6.205 -2.552 -16.169 1.00 88.59 433 LYS A O 1
ATOM 3165 N N . ALA A 1 419 ? 7.076 -2.990 -18.200 1.00 72.77 434 ALA A N 1
ATOM 3166 C CA . ALA A 1 419 ? 7.117 -4.430 -17.986 1.00 69.67 434 ALA A CA 1
ATOM 3167 C C . ALA A 1 419 ? 8.150 -4.771 -16.919 1.00 88.61 434 ALA A C 1
ATOM 3168 O O . ALA A 1 419 ? 7.821 -5.390 -15.906 1.00 94.12 434 ALA A O 1
ATOM 3170 N N . VAL A 1 420 ? 9.396 -4.361 -17.159 1.00 91.91 435 VAL A N 1
ATOM 3171 C CA . VAL A 1 420 ? 10.492 -4.627 -16.237 1.00 89.44 435 VAL A CA 1
ATOM 3172 C C . VAL A 1 420 ? 10.176 -4.078 -14.855 1.00 96.49 435 VAL A C 1
ATOM 3173 O O . VAL A 1 420 ? 9.934 -4.843 -13.916 1.00 101.28 435 VAL A O 1
ATOM 3177 N N . GLY A 1 421 ? 10.184 -2.754 -14.723 1.00 95.20 436 GLY A N 1
ATOM 3178 C CA . GLY A 1 421 ? 9.880 -2.165 -13.437 1.00 91.61 436 GLY A CA 1
ATOM 3179 C C . GLY A 1 421 ? 8.431 -2.380 -13.050 1.00 91.09 436 GLY A C 1
ATOM 3180 O O . GLY A 1 421 ? 7.501 -1.810 -13.640 1.00 96.19 436 GLY A O 1
ATOM 3181 N N . LEU A 1 422 ? 8.274 -3.156 -11.987 1.00 87.78 437 LEU A N 1
ATOM 3182 C CA . LEU A 1 422 ? 6.996 -3.496 -11.391 1.00 87.54 437 LEU A CA 1
ATOM 3183 C C . LEU A 1 422 ? 7.305 -4.499 -10.300 1.00 79.59 437 LEU A C 1
ATOM 3184 O O . LEU A 1 422 ? 8.351 -5.143 -10.319 1.00 70.67 437 LEU A O 1
ATOM 3189 N N . MET A 1 423 ? 6.390 -4.654 -9.361 1.00 78.33 438 MET A N 1
ATOM 3190 C CA . MET A 1 423 ? 6.648 -5.518 -8.226 1.00 72.55 438 MET A CA 1
ATOM 3191 C C . MET A 1 423 ? 7.132 -6.905 -8.673 1.00 74.26 438 MET A C 1
ATOM 3192 O O . MET A 1 423 ? 6.576 -7.491 -9.607 1.00 72.03 438 MET A O 1
ATOM 3197 N N . GLU A 1 424 ? 8.182 -7.414 -8.032 1.00 61.83 440 GLU A N 1
ATOM 3198 C CA . GLU A 1 424 ? 8.520 -8.825 -8.177 1.00 58.83 440 GLU A CA 1
ATOM 3199 C C . GLU A 1 424 ? 8.251 -9.540 -6.852 1.00 55.51 440 GLU A C 1
ATOM 3200 O O . GLU A 1 424 ? 8.270 -8.924 -5.785 1.00 50.25 440 GLU A O 1
ATOM 3206 N N . SER A 1 425 ? 7.968 -10.831 -6.935 1.00 57.10 441 SER A N 1
ATOM 3207 C CA . SER A 1 425 ? 7.610 -11.627 -5.772 1.00 58.09 441 SER A CA 1
ATOM 3208 C C . SER A 1 425 ? 8.847 -12.026 -4.964 1.00 55.62 441 SER A C 1
ATOM 3209 O O . SER A 1 425 ? 9.780 -12.607 -5.505 1.00 54.81 441 SER A O 1
ATOM 3212 N N . ASN A 1 426 ? 8.834 -11.717 -3.668 1.00 63.14 442 ASN A N 1
ATOM 3213 C CA . ASN A 1 426 ? 9.955 -11.983 -2.754 1.00 67.56 442 ASN A CA 1
ATOM 3214 C C . ASN A 1 426 ? 10.293 -13.465 -2.598 1.00 71.28 442 ASN A C 1
ATOM 3215 O O . ASN A 1 426 ? 11.455 -13.846 -2.416 1.00 68.33 442 ASN A O 1
ATOM 3220 N N . ASP A 1 427 ? 9.262 -14.296 -2.674 1.00 77.27 443 ASP A N 1
ATOM 3221 C CA . ASP A 1 427 ? 9.413 -15.740 -2.543 1.00 88.15 443 ASP A CA 1
ATOM 3222 C C . ASP A 1 427 ? 10.258 -16.316 -3.682 1.00 90.57 443 ASP A C 1
ATOM 3223 O O . ASP A 1 427 ? 10.502 -17.516 -3.745 1.00 91.78 443 ASP A O 1
ATOM 3228 N N . ASP A 1 428 ? 10.681 -15.436 -4.584 1.00 100.07 444 ASP A N 1
ATOM 3229 C CA . ASP A 1 428 ? 11.659 -15.768 -5.621 1.00 108.83 444 ASP A CA 1
ATOM 3230 C C . ASP A 1 428 ? 13.081 -15.631 -5.090 1.00 109.22 444 ASP A C 1
ATOM 3231 O O . ASP A 1 428 ? 14.050 -15.604 -5.848 1.00 114.69 444 ASP A O 1
ATOM 3236 N N . LEU A 1 429 ? 13.178 -15.459 -3.778 1.00 102.25 445 LEU A N 1
ATOM 3237 C CA . LEU A 1 429 ? 14.395 -15.771 -3.047 1.00 94.64 445 LEU A CA 1
ATOM 3238 C C . LEU A 1 429 ? 14.720 -17.262 -3.157 1.00 104.58 445 LEU A C 1
ATOM 3239 O O . LEU A 1 429 ? 15.820 -17.692 -2.813 1.00 101.00 445 LEU A O 1
ATOM 3244 N N . ASN A 1 430 ? 13.751 -18.049 -3.618 1.00 115.65 446 ASN A N 1
ATOM 3245 C CA . ASN A 1 430 ? 13.963 -19.475 -3.853 1.00 123.16 446 ASN A CA 1
ATOM 3246 C C . ASN A 1 430 ? 14.505 -19.736 -5.256 1.00 123.29 446 ASN A C 1
ATOM 3247 O O . ASN A 1 430 ? 15.500 -20.443 -5.440 1.00 127.73 446 ASN A O 1
#

Secondary structure (DSSP, 8-state):
----S-TT-TTEEE-S-S-GGGT-TTGGGS-EEEEEE-TT-HHHHHHHHHHHHHHHTS--SS-SSGGGG-EEEEEETTT-HHHHHHTT--SS-EEEEEEESSPPPTTS------EEEEE-S-TT--HHHHHHHHHHHHHHH----HHHHHHHHHHHHHHHHHHHHHHHTT-------S--HHHHHHHHHHIIIIIHHHH-S-SHHHHHHHHHHHHHHHHHSTTSSHHHHHHHHHT--SSS---HHHHHHHHHHT----SEETTEEPPSTT--SSTTSSSHHHHHHHHHHHHHHH--TT--HHHHHHHHHHHH-S-HHHHHHHTT----SSS-HHHHHHHHHHHHHHHHTT--TTS-TTS----SS-TTT-SSSS-SSSS--TTHHHHHHHHHT---HHHHSS---GGGG-

B-factor: mean 57.24, std 24.5, range [17.67, 164.63]

Foldseek 3Di:
DDCALCLLQLLAAEDLDDDLVVVPVLRQQFKEKEWEEARVDPVCNVCVVQLSVLSVVLQDLQDPQPLVLYGYYYYHCNNRVVRCVVVPPDDDTWIKMKHFQAHDDQPDDDDRGDIDMDTDPDPRDGSVVVSVVSSVVCVVRYDDDQLSSLSRNLSSLLRSVLSNVVSVVVVDDDAQAADAPQLLLLLVLCLQLRQCQRHPCDDVLSVVLVLLQLVLCCQQAPQQLSVLLNVVSVPADPVRHDDSVVSNVSSQVSPGLHPDHSSDTDDRNQDAPGSLAGRNVVSLLLNLLLSLLRTDDLRPSLVSSLSCLCSTPPPPVVNVVSVVDDDDSPDRPNVSSLVVVLVVLVVCQDDDPSHRPNDGRDNPPDCVLDVPQQDPPPGGHVPCVSVSSSVRSHHDSVSSPDDDDPVVVD

Sequence (410 aa):
PRPGLFHLDSSVVDLSGDDFSRVHRVAPLCPWIVLFYNDGCGACRRYASTFSKFAGGLKVEHGKDALQIATAAAVNCASEVDLCRKYDINFVPRLFFFYPRDSCRSNEECGTSSLEHVAFENSHLEVDELESEVRRLVNKHMVVDDSLKERCIDMHFKLYTSKEELVKRSVRFVETTELYATDIAGAFFSAMHYDVSLVGTEPRERLTALEDFVLLVKDSLPSIGADGVVSALESITAERPFTVASWQDAVVKSGIPFDGSPRNVRWRTCRGSSPQYRGFPCGMWLLLHALTVNTPADRNVLEVIQNYIRYFFSCKECRDHFIQFNFSPNEDPVLQLWRAHNNVNARLANVKDGADPLVPKRQFPTLEACTECYDGAGNFIEAHVTGFLKQRYLWDPKAVGLMESNDDLN

Organism: Trypanosoma brucei brucei (strain 927/4 GUTat10.1) (NCBI:txid185431)

InterPro domains:
  IPR013766 Thioredoxin domain [PF00085] (59-132)
  IPR013766 Thioredoxin domain [PS51352] (29-167)
  IPR017905 ERV/ALR sulfhydryl oxidase domain [PF04777] (317-387)
  IPR017905 ERV/ALR sulfhydryl oxidase domain [PS51324] (308-398)
  IPR017937 Thioredoxin, conserved site [PS00194] (61-79)
  IPR036249 Thioredoxin-like superfamily [SSF52833] (33-129)
  IPR036774 ERV/ALR sulfhydryl oxidase domain superfamily [G3DSA:1.20.120.310] (304-435)
  IPR036774 ERV/ALR sulfhydryl oxidase domain superfamily [SSF69000] (308-400)
  IPR039798 Sulfhydryl oxidase [PTHR22897] (190-507)
  IPR053995 Quiescin sulphydryl oxidase, pseudo-Erv domain [PF22220] (215-303)

GO terms:
  GO:0016971 flavin-dependent sulfhydryl oxidase activity (F, IDA)
  GO:0016972 thiol oxidase activity (F, IDA)
  GO:0006457 protein folding (P, IDA)

Solvent-accessible surface area: 20743 Å² total; per-residue (Å²): 186,143,87,11,35,3,86,110,29,10,8,0,18,71,13,84,12,30,65,10,61,151,34,31,169,8,0,47,25,3,0,2,0,0,0,2,3,49,16,69,25,54,58,0,144,169,14,8,58,25,0,34,151,1,0,36,31,1,75,74,69,72,12,188,48,20,5,7,0,0,0,0,0,1,1,12,19,32,48,42,75,104,18,7,157,141,24,119,21,119,165,34,11,72,0,11,0,6,27,5,146,102,22,13,103,38,85,111,108,40,52,142,49,48,72,42,88,45,46,12,180,75,12,115,20,103,44,94,83,0,47,64,38,0,75,117,7,0,94,143,41,13,82,39,29,67,3,0,30,5,31,0,3,23,0,0,19,96,31,3,36,30,30,76,75,110,20,103,158,77,171,163,51,113,48,31,76,100,42,89,24,13,0,4,0,0,0,0,2,15,0,0,5,24,0,0,3,10,29,16,10,122,68,163,103,30,32,54,0,0,68,62,0,1,81,1,0,64,62,4,1,63,74,0,9,2,75,26,0,14,64,12,10,129,72,46,66,116,123,167,83,38,62,19,76,66,6,6,66,28,1,57,154,22,54,11,35,36,15,53,46,32,20,73,27,87,44,44,8,0,96,12,40,36,70,131,46,62,6,36,71,24,0,4,46,16,0,6,7,0,0,4,24,26,33,42,94,138,80,100,4,16,105,13,0,23,39,0,5,97,48,4,19,46,42,106,116,46,38,57,84,13,57,128,46,147,42,45,124,133,55,47,39,3,19,16,0,19,104,5,38,11,77,34,10,55,165,68,50,142,71,88,139,68,35,14,100,102,19,67,78,132,74,65,0,45,91,142,56,0,75,97,0,47,82,45,100,86,109,60,53,86,69,90,0,29,41,29,1,82,129,68,12,117,22,75,53,161,40,8,51,112,183,101,72,118,114,66,155,138

Radius of gyration: 23.3 Å; Cα contacts (8 Å, |Δi|>4): 597; chains: 1; bounding box: 57×56×60 Å